Protein AF-0000000078790137 (afdb_homodimer)

Nearest PDB structures (foldseek):
  1dbt-assembly2_C-2  TM=9.635E-01  e=7.342E-29  Bacillus subtilis
  8cso-assembly1_B  TM=9.547E-01  e=2.942E-23  Klebsiella pneumoniae subsp. pneumoniae HS11286
  1eix-assembly1_B  TM=9.506E-01  e=3.120E-22  Escherichia coli
  3ldv-assembly1_A  TM=9.059E-01  e=1.479E-20  Vibrio cholerae O1 biovar El Tor str. N16961
  3ru6-assembly2_B  TM=9.276E-01  e=1.178E-18  Campylobacter jejuni subsp. jejuni NCTC 11168 = ATCC 700819

Organism: Lacticaseibacillus rhamnosus (strain LMS2-1) (NCBI:txid525361)

Radius of gyration: 21.81 Å; Cα contacts (8 Å, |Δi|>4): 1144; chains: 2; bounding box: 47×58×59 Å

Structure (mmCIF, N/CA/C/O backbone):
data_AF-0000000078790137-model_v1
#
loop_
_entity.id
_entity.type
_entity.pdbx_description
1 polymer "Orotidine 5'-phosphate decarboxylase"
#
loop_
_atom_site.group_PDB
_atom_site.id
_atom_site.type_symbol
_atom_site.label_atom_id
_atom_site.label_alt_id
_atom_site.label_comp_id
_atom_site.label_asym_id
_atom_site.label_entity_id
_atom_site.label_seq_id
_atom_site.pdbx_PDB_ins_code
_atom_site.Cartn_x
_atom_site.Cartn_y
_atom_site.Cartn_z
_atom_site.occupancy
_atom_site.B_iso_or_equiv
_atom_site.auth_seq_id
_atom_site.auth_comp_id
_atom_site.auth_asym_id
_atom_site.auth_atom_id
_atom_site.pdbx_PDB_model_num
ATOM 1 N N . MET A 1 1 ? -5.07 24.469 8.875 1 75.75 1 MET A N 1
ATOM 2 C CA . MET A 1 1 ? -5.742 23.188 9.023 1 75.75 1 MET A CA 1
ATOM 3 C C . MET A 1 1 ? -5.727 22.719 10.469 1 75.75 1 MET A C 1
ATOM 5 O O . MET A 1 1 ? -4.82 23.078 11.227 1 75.75 1 MET A O 1
ATOM 9 N N . THR A 1 2 ? -6.828 22.109 10.867 1 88.19 2 THR A N 1
ATOM 10 C CA . THR A 1 2 ? -6.883 21.531 12.203 1 88.19 2 THR A CA 1
ATOM 11 C C . THR A 1 2 ? -6.102 20.219 12.266 1 88.19 2 THR A C 1
ATOM 13 O O . THR A 1 2 ? -5.781 19.641 11.234 1 88.19 2 THR A O 1
ATOM 16 N N . PRO A 1 3 ? -5.668 19.812 13.461 1 97.44 3 PRO A N 1
ATOM 17 C CA . PRO A 1 3 ? -4.988 18.531 13.617 1 97.44 3 PRO A CA 1
ATOM 18 C C . PRO A 1 3 ? -5.836 17.359 13.125 1 97.44 3 PRO A C 1
ATOM 20 O O . PRO A 1 3 ? -7.055 17.344 13.328 1 97.44 3 PRO A O 1
ATOM 23 N N . ILE A 1 4 ? -5.215 16.484 12.461 1 98.75 4 ILE A N 1
ATOM 24 C CA . ILE A 1 4 ? -5.875 15.305 11.922 1 98.75 4 ILE A CA 1
ATOM 25 C C . ILE A 1 4 ? -5.777 14.156 12.922 1 98.75 4 ILE A C 1
ATOM 27 O O . ILE A 1 4 ? -4.68 13.711 13.266 1 98.75 4 ILE A O 1
ATOM 31 N N . ILE A 1 5 ? -6.883 13.641 13.383 1 98.69 5 ILE A N 1
ATOM 32 C CA . ILE A 1 5 ? -6.91 12.539 14.344 1 98.69 5 ILE A CA 1
ATOM 33 C C . ILE A 1 5 ? -6.789 11.211 13.602 1 98.69 5 ILE A C 1
ATOM 35 O O . ILE A 1 5 ? -7.617 10.891 12.742 1 98.69 5 ILE A O 1
ATOM 39 N N . ALA A 1 6 ? -5.773 10.414 13.914 1 98.44 6 ALA A N 1
ATOM 40 C CA . ALA A 1 6 ? -5.613 9.094 13.32 1 98.44 6 ALA A CA 1
ATOM 41 C C . ALA A 1 6 ? -6.555 8.086 13.969 1 98.44 6 ALA A C 1
ATOM 43 O O . ALA A 1 6 ? -6.367 7.707 15.125 1 98.44 6 ALA A O 1
ATOM 44 N N . LEU A 1 7 ? -7.543 7.641 13.211 1 98.12 7 LEU A N 1
ATOM 45 C CA . LEU A 1 7 ? -8.492 6.648 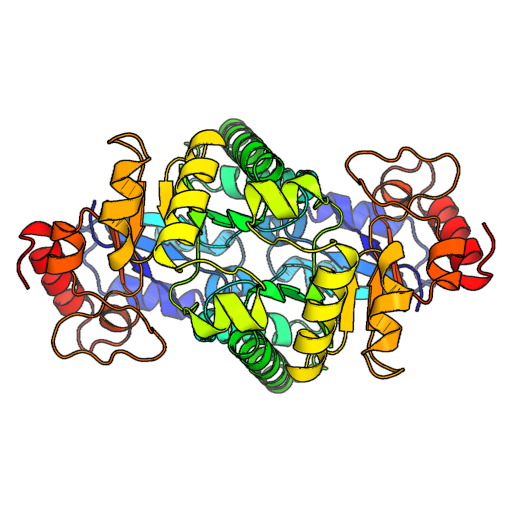13.703 1 98.12 7 LEU A CA 1
ATOM 46 C C . LEU A 1 7 ? -7.965 5.234 13.5 1 98.12 7 LEU A C 1
ATOM 48 O O . LEU A 1 7 ? -8.602 4.418 12.828 1 98.12 7 LEU A O 1
ATOM 52 N N . ASP A 1 8 ? -6.875 4.902 14.117 1 94.56 8 ASP A N 1
ATOM 53 C CA . ASP A 1 8 ? -6.246 3.592 14 1 94.56 8 ASP A CA 1
ATOM 54 C C . ASP A 1 8 ? -6.926 2.574 14.914 1 94.56 8 ASP A C 1
ATOM 56 O O . ASP A 1 8 ? -6.32 2.104 15.883 1 94.56 8 ASP A O 1
ATOM 60 N N . PHE A 1 9 ? -8.156 2.271 14.602 1 97.38 9 PHE A N 1
ATOM 61 C CA . PHE A 1 9 ? -8.945 1.303 15.352 1 97.38 9 PHE A CA 1
ATOM 62 C C . PHE A 1 9 ? -9.156 0.03 14.539 1 97.38 9 PHE A C 1
ATOM 64 O O . PHE A 1 9 ? -9.055 0.048 13.312 1 97.38 9 PHE A O 1
ATOM 71 N N . LYS A 1 10 ? -9.5 -1.033 15.289 1 96.31 10 LYS A N 1
ATOM 72 C CA . LYS A 1 10 ? -9.547 -2.355 14.672 1 96.31 10 LYS A CA 1
ATOM 73 C C . LYS A 1 10 ? -10.852 -2.559 13.906 1 96.31 10 LYS A C 1
ATOM 75 O O . LYS A 1 10 ? -10.953 -3.467 13.078 1 96.31 10 LYS A O 1
ATOM 80 N N . ASP A 1 11 ? -11.875 -1.673 14.305 1 97.94 11 ASP A N 1
ATOM 81 C CA . ASP A 1 11 ? -13.172 -1.914 13.672 1 97.94 11 ASP A CA 1
ATOM 82 C C . ASP A 1 11 ? -14.039 -0.658 13.695 1 97.94 11 ASP A C 1
ATOM 84 O O . ASP A 1 11 ? -13.688 0.33 14.344 1 97.94 11 ASP A O 1
ATOM 88 N N . GLN A 1 12 ? -15.086 -0.725 12.914 1 98.38 12 GLN A N 1
ATOM 89 C CA . GLN A 1 12 ? -16.016 0.394 12.766 1 98.38 12 GLN A CA 1
ATOM 90 C C . GLN A 1 12 ? -16.672 0.74 14.094 1 98.38 12 GLN A C 1
ATOM 92 O O . GLN A 1 12 ? -16.812 1.916 14.438 1 98.38 12 GLN A O 1
ATOM 97 N N . ALA A 1 13 ? -17.062 -0.264 14.844 1 98.44 13 ALA A N 1
ATOM 98 C CA . ALA A 1 13 ? -17.781 -0.038 16.094 1 98.44 13 ALA A CA 1
ATOM 99 C C . ALA A 1 13 ? -16.953 0.787 17.062 1 98.44 13 ALA A C 1
ATOM 101 O O . ALA A 1 13 ? -17.422 1.775 17.625 1 98.44 13 ALA A O 1
ATOM 102 N N . THR A 1 14 ? -15.695 0.399 17.234 1 98.44 14 THR A N 1
ATOM 103 C CA . THR A 1 14 ? -14.789 1.122 18.125 1 98.44 14 THR A CA 1
ATOM 104 C C . THR A 1 14 ? -14.578 2.551 17.625 1 98.44 14 THR A C 1
ATOM 106 O O . THR A 1 14 ? -14.516 3.486 18.422 1 98.44 14 THR A O 1
ATOM 109 N N . THR A 1 15 ? -14.492 2.689 16.281 1 98.69 15 THR A N 1
ATOM 110 C CA . THR A 1 15 ? -14.273 3.992 15.664 1 98.69 15 THR A CA 1
ATOM 111 C C . THR A 1 15 ? -15.453 4.918 15.922 1 98.69 15 THR A C 1
ATOM 113 O O . THR A 1 15 ? -15.273 6.07 16.328 1 98.69 15 THR A O 1
ATOM 116 N N . LEU A 1 16 ? -16.656 4.387 15.711 1 98.56 16 LEU A N 1
ATOM 117 C CA . LEU A 1 16 ? -17.859 5.191 15.883 1 98.56 16 LEU A CA 1
ATOM 118 C C . LEU A 1 16 ? -18.078 5.551 17.344 1 98.56 16 LEU A C 1
ATOM 120 O O . LEU A 1 16 ? -18.531 6.652 17.656 1 98.56 16 LEU A O 1
ATOM 124 N N . ASP A 1 17 ? -17.734 4.633 18.234 1 98.31 17 ASP A N 1
ATOM 125 C CA . ASP A 1 17 ? -17.828 4.91 19.672 1 98.31 17 ASP A CA 1
ATOM 126 C C . ASP A 1 17 ? -16.875 6.039 20.062 1 98.31 17 ASP A C 1
ATOM 128 O O . ASP A 1 17 ? -17.234 6.902 20.875 1 98.31 17 ASP A O 1
ATOM 132 N N . PHE A 1 18 ? -15.695 6.059 19.531 1 98.69 18 PHE A N 1
ATOM 133 C CA . PHE A 1 18 ? -14.711 7.109 19.781 1 98.69 18 PHE A CA 1
ATOM 134 C C . PHE A 1 18 ? -15.242 8.461 19.344 1 98.69 18 PHE A C 1
ATOM 136 O O . PHE A 1 18 ? -15.133 9.453 20.062 1 98.69 18 PHE A O 1
ATOM 143 N N . LEU A 1 19 ? -15.852 8.523 18.141 1 98.5 19 LEU A N 1
ATOM 144 C CA . LEU A 1 19 ? -16.312 9.781 17.547 1 98.5 19 LEU A CA 1
ATOM 145 C C . LEU A 1 19 ? -17.469 10.359 18.344 1 98.5 19 LEU A C 1
ATOM 147 O O . LEU A 1 19 ? -17.672 11.578 18.359 1 98.5 19 LEU A O 1
ATOM 151 N N . LYS A 1 20 ? -18.219 9.477 19.047 1 97.75 20 LYS A N 1
ATOM 152 C CA . LYS A 1 20 ? -19.375 9.898 19.828 1 97.75 20 LYS A CA 1
ATOM 153 C C . LYS A 1 20 ? -18.969 10.844 20.953 1 97.75 20 LYS A C 1
ATOM 155 O O . LYS A 1 20 ? -19.766 11.641 21.422 1 97.75 20 LYS A O 1
ATOM 160 N N . ALA A 1 21 ? -17.781 10.727 21.359 1 97.5 21 ALA A N 1
ATOM 161 C CA . ALA A 1 21 ? -17.297 11.539 22.469 1 97.5 21 ALA A CA 1
ATOM 162 C C . ALA A 1 21 ? -17.219 13.008 22.062 1 97.5 21 ALA A C 1
ATOM 164 O O . ALA A 1 21 ? -17.234 13.891 22.938 1 97.5 21 ALA A O 1
ATOM 165 N N . PHE A 1 22 ? -17.078 13.32 20.781 1 98.5 22 PHE A N 1
ATOM 166 C CA . PHE A 1 22 ? -16.891 14.688 20.312 1 98.5 22 PHE A CA 1
ATOM 167 C C . PHE A 1 22 ? -18.234 15.359 20.031 1 98.5 22 PHE A C 1
ATOM 169 O O . PHE A 1 22 ? -19.156 14.727 19.516 1 98.5 22 PH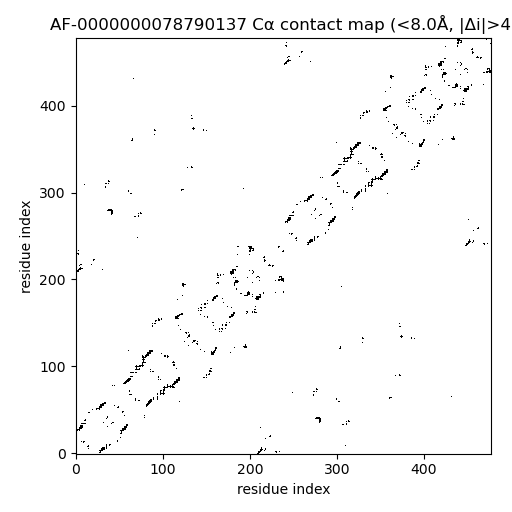E A O 1
ATOM 176 N N . PRO A 1 23 ? -18.391 16.641 20.422 1 97.75 23 PRO A N 1
ATOM 177 C CA . PRO A 1 23 ? -19.641 17.344 20.094 1 97.75 23 PRO A CA 1
ATOM 178 C C . PRO A 1 23 ? -19.891 17.453 18.594 1 97.75 23 PRO A C 1
ATOM 180 O O . PRO A 1 23 ? -18.969 17.688 17.828 1 97.75 23 PRO A O 1
ATOM 183 N N . GLN A 1 24 ? -21.125 17.328 18.188 1 97.38 24 GLN A N 1
ATOM 184 C CA . GLN A 1 24 ? -21.531 17.344 16.797 1 97.38 24 GLN A CA 1
ATOM 185 C C . GLN A 1 24 ? -21.266 18.703 16.156 1 97.38 24 GLN A C 1
ATOM 187 O O . GLN A 1 24 ? -21.203 18.828 14.938 1 97.38 24 GLN A O 1
ATOM 192 N N . THR A 1 25 ? -21.062 19.656 16.969 1 97.19 25 THR A N 1
ATOM 193 C CA . THR A 1 25 ? -20.844 21 16.469 1 97.19 25 THR A CA 1
ATOM 194 C C . THR A 1 25 ? -19.391 21.188 16.031 1 97.19 25 THR A C 1
ATOM 196 O O . THR A 1 25 ? -19.062 22.172 15.367 1 97.19 25 THR A O 1
ATOM 199 N N . GLU A 1 26 ? -18.547 20.297 16.406 1 96.56 26 GLU A N 1
ATOM 200 C CA . GLU A 1 26 ? -17.141 20.391 16.047 1 96.56 26 GLU A CA 1
ATOM 201 C C . GLU A 1 26 ? -16.812 19.531 14.828 1 96.56 26 GLU A C 1
ATOM 203 O O . GLU A 1 26 ? -16.844 18.297 14.906 1 96.56 26 GLU A O 1
ATOM 208 N N . ARG A 1 27 ? -16.531 20.188 13.781 1 97.38 27 ARG A N 1
ATOM 209 C CA . ARG A 1 27 ? -16.047 19.438 12.625 1 97.38 27 ARG A CA 1
ATOM 210 C C . ARG A 1 27 ? -14.633 18.938 12.844 1 97.38 27 ARG A C 1
ATOM 212 O O . ARG A 1 27 ? -13.773 19.688 13.32 1 97.38 27 ARG A O 1
ATOM 219 N N . LEU A 1 28 ? -14.375 17.688 12.57 1 98.5 28 LEU A N 1
ATOM 220 C CA . LEU A 1 28 ? -13.07 17.078 12.766 1 98.5 28 LEU A CA 1
ATOM 221 C C . LEU A 1 28 ? -12.414 16.75 11.43 1 98.5 28 LEU A C 1
ATOM 223 O O . LEU A 1 28 ? -13.102 16.609 10.414 1 98.5 28 LEU A O 1
ATOM 227 N N . PHE A 1 29 ? -11.109 16.719 11.383 1 98.75 29 PHE A N 1
ATOM 228 C CA . PHE A 1 29 ? -10.328 16.062 10.344 1 98.75 29 PHE A CA 1
ATOM 229 C C . PHE A 1 29 ? -9.766 14.742 10.852 1 98.75 29 PHE A C 1
ATOM 231 O O . PHE A 1 29 ? -9.078 14.711 11.875 1 98.75 29 PHE A O 1
ATOM 238 N N . VAL A 1 30 ? -10.078 13.609 10.188 1 98.88 30 VAL A N 1
ATOM 239 C CA . VAL A 1 30 ? -9.695 12.305 10.703 1 98.88 30 VAL A CA 1
ATOM 240 C C . VAL A 1 30 ? -8.961 11.516 9.617 1 98.88 30 VAL A C 1
ATOM 242 O O . VAL A 1 30 ? -9.188 11.727 8.43 1 98.88 30 VAL A O 1
ATOM 245 N N . LYS A 1 31 ? -8.078 10.711 10.055 1 98.88 31 LYS A N 1
ATOM 246 C CA . LYS A 1 31 ? -7.348 9.836 9.148 1 98.88 31 LYS A CA 1
ATOM 247 C C . LYS A 1 31 ? -7.793 8.383 9.312 1 98.88 31 LYS A C 1
ATOM 249 O O . LYS A 1 31 ? -7.902 7.887 10.438 1 98.88 31 LYS A O 1
ATOM 254 N N . ILE A 1 32 ? -8.133 7.762 8.258 1 98.81 32 ILE A N 1
ATOM 255 C CA . ILE A 1 32 ? -8.398 6.328 8.172 1 98.81 32 ILE A CA 1
ATOM 256 C C . ILE A 1 32 ? -7.234 5.625 7.48 1 98.81 32 ILE A C 1
ATOM 258 O O . ILE A 1 32 ? -6.863 5.98 6.359 1 98.81 32 ILE A O 1
ATOM 262 N N . GLY A 1 33 ? -6.637 4.652 8.164 1 98.44 33 GLY A N 1
ATOM 263 C CA . GLY A 1 33 ? -5.508 3.924 7.609 1 98.44 33 GLY A CA 1
ATOM 264 C C . GLY A 1 33 ? -5.852 2.5 7.219 1 98.44 33 GLY A C 1
ATOM 265 O O . GLY A 1 33 ? -7.027 2.158 7.074 1 98.44 33 GLY A O 1
ATOM 266 N N . MET A 1 34 ? -4.801 1.663 7.023 1 98.62 34 MET A N 1
ATOM 267 C CA . MET A 1 34 ? -4.906 0.31 6.484 1 98.62 34 MET A CA 1
ATOM 268 C C . MET A 1 34 ? -5.66 -0.601 7.445 1 98.62 34 MET A C 1
ATOM 270 O O . MET A 1 34 ? -6.492 -1.407 7.02 1 98.62 34 MET A O 1
ATOM 274 N N . GLU A 1 35 ? -5.387 -0.396 8.719 1 98.56 35 GLU A N 1
ATOM 275 C CA . GLU A 1 35 ? -5.992 -1.313 9.68 1 98.56 35 GLU A CA 1
ATOM 276 C C . GLU A 1 35 ? -7.512 -1.289 9.586 1 98.56 35 GLU A C 1
ATOM 278 O O . GLU A 1 35 ? -8.141 -2.318 9.336 1 98.56 35 GLU A O 1
ATOM 283 N N . LEU A 1 36 ? -8.094 -0.13 9.742 1 98.75 36 LEU A N 1
ATOM 284 C CA . LEU A 1 36 ? -9.547 0.014 9.727 1 98.75 36 LEU A CA 1
ATOM 285 C C . LEU A 1 36 ? -10.109 -0.264 8.336 1 98.75 36 LEU A C 1
ATOM 287 O O . LEU A 1 36 ? -11.109 -0.971 8.195 1 98.75 36 LEU A O 1
ATOM 291 N N . PHE A 1 37 ? -9.477 0.25 7.25 1 98.88 37 PHE A N 1
ATOM 292 C CA . PHE A 1 37 ? -9.984 0.1 5.895 1 98.88 37 PHE A CA 1
ATOM 293 C C . PHE A 1 37 ? -9.961 -1.361 5.461 1 98.88 37 PHE A C 1
ATOM 295 O O . PHE A 1 37 ? -10.867 -1.827 4.773 1 98.88 37 PHE A O 1
ATOM 302 N N . TYR A 1 38 ? -8.891 -2.107 5.863 1 98.69 38 TYR A N 1
ATOM 303 C CA . TYR A 1 38 ? -8.781 -3.504 5.457 1 98.69 38 TYR A CA 1
ATOM 304 C C . TYR A 1 38 ? -9.766 -4.379 6.223 1 98.69 38 TYR A C 1
ATOM 306 O O . TYR A 1 38 ? -10.102 -5.48 5.781 1 98.69 38 TYR A O 1
ATOM 314 N N . ALA A 1 39 ? -10.234 -3.867 7.352 1 98.25 39 ALA A N 1
ATOM 315 C CA . ALA A 1 39 ? -11.25 -4.578 8.133 1 98.25 39 ALA A CA 1
ATOM 316 C C . ALA A 1 39 ? -12.641 -4.348 7.555 1 98.25 39 ALA A C 1
ATOM 318 O O . ALA A 1 39 ? -13.469 -5.262 7.535 1 98.25 39 ALA A O 1
ATOM 319 N N . GLU A 1 40 ? -12.891 -3.086 7.086 1 98.38 40 GLU A N 1
ATOM 320 C CA . GLU A 1 40 ? -14.289 -2.684 6.91 1 98.38 40 GLU A CA 1
ATOM 321 C C . GLU A 1 40 ? -14.586 -2.361 5.449 1 98.38 40 GLU A C 1
ATOM 323 O O . GLU A 1 40 ? -15.75 -2.336 5.039 1 98.38 40 GLU A O 1
ATOM 328 N N . GLY A 1 41 ? -13.531 -2.098 4.633 1 98.19 41 GLY A N 1
ATOM 329 C CA . GLY A 1 41 ? -13.727 -1.691 3.252 1 98.19 41 GLY A CA 1
ATOM 330 C C . GLY A 1 41 ? -14.219 -0.265 3.113 1 98.19 41 GLY A C 1
ATOM 331 O O . GLY A 1 41 ? -14.234 0.49 4.09 1 98.19 41 GLY A O 1
ATOM 332 N N . PRO A 1 42 ? -14.586 0.141 1.911 1 98.12 42 PRO A N 1
ATOM 333 C CA . PRO A 1 42 ? -14.93 1.538 1.634 1 98.12 42 PRO A CA 1
ATOM 334 C C . PRO A 1 42 ? -16.203 1.987 2.352 1 98.12 42 PRO A C 1
ATOM 336 O O . PRO A 1 42 ? -16.422 3.188 2.518 1 98.12 42 PRO A O 1
ATOM 339 N N . ALA A 1 43 ? -16.984 1.045 2.811 1 96.56 43 ALA A N 1
ATOM 340 C CA . ALA A 1 43 ? -18.25 1.388 3.475 1 96.56 43 ALA A CA 1
ATOM 341 C C . ALA A 1 43 ? -17.984 2.17 4.762 1 96.56 43 ALA A C 1
ATOM 343 O O . ALA A 1 43 ? -18.828 2.963 5.191 1 96.56 43 ALA A O 1
ATOM 344 N N . VAL A 1 44 ? -16.828 1.995 5.371 1 98.38 44 VAL A N 1
ATOM 345 C CA . VAL A 1 44 ? -16.516 2.641 6.641 1 98.38 44 VAL A CA 1
ATOM 346 C C . VAL A 1 44 ? -16.422 4.152 6.445 1 98.38 44 VAL A C 1
ATOM 348 O O . VAL A 1 44 ? -16.672 4.922 7.375 1 98.38 44 VAL A O 1
ATOM 351 N N . ILE A 1 45 ? -16.094 4.605 5.195 1 98.5 45 ILE A N 1
ATOM 352 C CA . ILE A 1 45 ? -15.992 6.027 4.887 1 98.5 45 ILE A CA 1
ATOM 353 C C . ILE A 1 45 ? -17.359 6.691 5.078 1 98.5 45 ILE A C 1
ATOM 355 O O . ILE A 1 45 ? -17.469 7.688 5.797 1 98.5 45 ILE A O 1
ATOM 359 N N . LYS A 1 46 ? -18.375 6.109 4.527 1 97.44 46 LYS A N 1
ATOM 360 C CA . LYS A 1 46 ? -19.734 6.648 4.633 1 97.44 46 LYS A CA 1
ATOM 361 C C . LYS A 1 46 ? -20.234 6.582 6.07 1 97.44 46 LYS A C 1
ATOM 363 O O . LYS A 1 46 ? -20.922 7.5 6.539 1 97.44 46 LYS A O 1
ATOM 368 N N . ALA A 1 47 ? -19.938 5.469 6.715 1 98.44 47 ALA A N 1
ATOM 369 C CA . ALA A 1 47 ? -20.375 5.293 8.102 1 98.44 47 ALA A CA 1
ATOM 370 C C . ALA A 1 47 ? -19.812 6.398 8.992 1 98.44 47 ALA A C 1
ATOM 372 O O . ALA A 1 47 ? -20.531 6.961 9.82 1 98.44 47 ALA A O 1
ATOM 373 N N . ILE A 1 48 ? -18.578 6.73 8.805 1 98.75 48 ILE A N 1
ATOM 374 C CA . ILE A 1 48 ? -17.906 7.742 9.617 1 98.75 48 ILE A CA 1
ATOM 375 C C . ILE A 1 48 ? -18.469 9.125 9.281 1 98.75 48 ILE A C 1
ATOM 377 O O . ILE A 1 48 ? -18.75 9.922 10.18 1 98.75 48 ILE A O 1
ATOM 381 N N . GLN A 1 49 ? -18.703 9.391 7.965 1 97.94 49 GLN A N 1
ATOM 382 C CA . GLN A 1 49 ? -19.234 10.672 7.527 1 97.94 49 GLN A CA 1
ATOM 383 C C . GLN A 1 49 ? -20.672 10.867 8.039 1 97.94 49 GLN A C 1
ATOM 385 O O . GLN A 1 49 ? -21.078 11.992 8.328 1 97.94 49 GLN A O 1
ATOM 390 N N . ALA A 1 50 ? -21.406 9.797 8.195 1 98 50 ALA A N 1
ATOM 391 C CA . ALA A 1 50 ? -22.766 9.859 8.703 1 98 50 ALA A CA 1
ATOM 392 C C . ALA A 1 50 ? -22.781 10.078 10.211 1 98 50 ALA A C 1
ATOM 394 O O . ALA A 1 50 ? -23.719 10.688 10.75 1 98 50 ALA A O 1
ATOM 395 N N . ALA A 1 51 ? -21.766 9.648 10.875 1 98.19 51 ALA A N 1
ATOM 396 C CA . ALA A 1 51 ? -21.734 9.641 12.336 1 98.19 51 ALA A CA 1
ATOM 397 C C . ALA A 1 51 ? -21.312 11 12.883 1 98.19 51 ALA A C 1
ATOM 399 O O . ALA A 1 51 ? -21.703 11.383 13.992 1 98.19 51 ALA A O 1
ATOM 400 N N . HIS A 1 52 ? -20.469 11.75 12.18 1 98.31 52 HIS A N 1
ATOM 401 C CA . HIS A 1 52 ? -19.906 13.008 12.641 1 98.31 52 HIS A CA 1
ATOM 402 C C . HIS A 1 52 ? -19.484 13.891 11.469 1 98.31 52 HIS A C 1
ATOM 404 O O . HIS A 1 52 ? -19.078 13.383 10.422 1 98.31 52 HIS A O 1
ATOM 410 N N . PRO A 1 53 ? -19.719 15.219 11.555 1 98.12 53 PRO A N 1
ATOM 411 C CA . PRO A 1 53 ? -19.125 16.078 10.523 1 98.12 53 PRO A CA 1
ATOM 412 C C . PRO A 1 53 ? -17.594 15.953 10.469 1 98.12 53 PRO A C 1
ATOM 414 O O . PRO A 1 53 ? -16.906 16.328 11.422 1 98.12 53 PRO A O 1
ATOM 417 N N . VAL A 1 54 ? -17.047 15.453 9.328 1 98.5 54 VAL A N 1
ATOM 418 C CA . VAL A 1 54 ? -15.617 15.203 9.25 1 98.5 54 VAL A CA 1
ATOM 419 C C . VAL A 1 54 ? -15.125 15.453 7.828 1 98.5 54 VAL A C 1
ATOM 421 O O . VAL A 1 54 ? -15.883 15.32 6.867 1 98.5 54 VAL A O 1
ATOM 424 N N . ASP A 1 55 ? -13.922 15.883 7.676 1 98.56 55 ASP A N 1
ATOM 425 C CA . ASP A 1 55 ? -13.094 15.633 6.5 1 98.56 55 ASP A CA 1
ATOM 426 C C . ASP A 1 55 ? -12.219 14.398 6.699 1 98.56 55 ASP A C 1
ATOM 428 O O . ASP A 1 55 ? -11.805 14.102 7.82 1 98.56 55 ASP A O 1
ATOM 432 N N . ILE A 1 56 ? -11.984 13.664 5.586 1 98.81 56 ILE A N 1
ATOM 433 C CA . ILE A 1 56 ? -11.297 12.383 5.762 1 98.81 56 ILE A CA 1
ATOM 434 C C . ILE A 1 56 ? -10 12.383 4.961 1 98.81 56 ILE A C 1
ATOM 436 O O . ILE A 1 56 ? -9.992 12.727 3.775 1 98.81 56 ILE A O 1
ATOM 440 N N . PHE A 1 57 ? -8.914 12.07 5.645 1 98.94 57 PHE A N 1
ATOM 441 C CA . PHE A 1 57 ? -7.621 11.68 5.086 1 98.94 57 PHE A CA 1
ATOM 442 C C . PHE A 1 57 ? -7.512 10.164 4.977 1 98.94 57 PHE A C 1
ATOM 444 O O . PHE A 1 57 ? -7.324 9.477 5.984 1 98.94 57 PHE A O 1
ATOM 451 N N . LEU A 1 58 ? -7.727 9.609 3.791 1 98.88 58 LEU A N 1
ATOM 452 C CA . LEU A 1 58 ? -7.598 8.172 3.561 1 98.88 58 LEU A CA 1
ATOM 453 C C . LEU A 1 58 ? -6.148 7.805 3.246 1 98.88 58 LEU A C 1
ATOM 455 O O . LEU A 1 58 ? -5.652 8.102 2.16 1 98.88 58 LEU A O 1
ATOM 459 N N . ASP A 1 59 ? -5.484 7.125 4.145 1 98.81 59 ASP A N 1
ATOM 460 C CA . ASP A 1 59 ? -4.035 6.938 4.117 1 98.81 59 ASP A CA 1
ATOM 461 C C . ASP A 1 59 ? -3.674 5.484 3.832 1 98.81 59 ASP A C 1
ATOM 463 O O . ASP A 1 59 ? -3.246 4.758 4.73 1 98.81 59 ASP A O 1
ATOM 467 N N . LEU A 1 60 ? -3.793 5.105 2.533 1 98.81 60 LEU A N 1
ATOM 468 C CA . LEU A 1 60 ? -3.549 3.715 2.166 1 98.81 60 LEU A CA 1
ATOM 469 C C . LEU A 1 60 ? -2.184 3.559 1.505 1 98.81 60 LEU A C 1
ATOM 471 O O . LEU A 1 60 ? -1.716 2.436 1.296 1 98.81 60 LEU A O 1
ATOM 475 N N . LYS A 1 61 ? -1.537 4.621 1.159 1 98.69 61 LYS A N 1
ATOM 476 C CA . LYS A 1 61 ? -0.147 4.656 0.715 1 98.69 61 LYS A CA 1
ATOM 477 C C . LYS A 1 61 ? 0.061 3.773 -0.513 1 98.69 61 LYS A C 1
ATOM 479 O O . LYS A 1 61 ? 0.932 2.902 -0.518 1 98.69 61 LYS A O 1
ATOM 484 N N . LEU A 1 62 ? -0.639 4.094 -1.633 1 98.88 62 LEU A N 1
ATOM 485 C CA . LEU A 1 62 ? -0.554 3.311 -2.861 1 98.88 62 LEU A CA 1
ATOM 486 C C . LEU A 1 62 ? 0.886 3.234 -3.359 1 98.88 62 LEU A C 1
ATOM 488 O O . LEU A 1 62 ? 1.6 4.238 -3.361 1 98.88 62 LEU A O 1
ATOM 492 N N . HIS A 1 63 ? 1.324 2.033 -3.75 1 98.75 63 HIS A N 1
ATOM 493 C CA . HIS A 1 63 ? 2.664 1.791 -4.273 1 98.75 63 HIS A CA 1
ATOM 494 C C . HIS A 1 63 ? 2.693 0.551 -5.16 1 98.75 63 HIS A C 1
ATOM 496 O O . HIS A 1 63 ? 2.729 -0.576 -4.66 1 98.75 63 HIS A O 1
ATOM 502 N N . ASP A 1 64 ? 2.664 0.667 -6.406 1 98.38 64 ASP A N 1
ATOM 503 C CA . ASP A 1 64 ? 2.664 -0.37 -7.434 1 98.38 64 ASP A CA 1
ATOM 504 C C . ASP A 1 64 ? 3.006 0.213 -8.805 1 98.38 64 ASP A C 1
ATOM 506 O O . ASP A 1 64 ? 3.4 1.376 -8.906 1 98.38 64 ASP A O 1
ATOM 510 N N . ILE A 1 65 ? 2.947 -0.621 -9.859 1 96.88 65 ILE A N 1
ATOM 511 C CA . ILE A 1 65 ? 3.178 -0.112 -11.203 1 96.88 65 ILE A CA 1
ATOM 512 C C . ILE A 1 65 ? 2.094 0.901 -11.57 1 96.88 65 ILE A C 1
ATOM 514 O O . ILE A 1 65 ? 0.986 0.854 -11.023 1 96.88 65 ILE A O 1
ATOM 518 N N . PRO A 1 66 ? 2.404 1.822 -12.508 1 97.81 66 PRO A N 1
ATOM 519 C CA . PRO A 1 66 ? 1.512 2.943 -12.812 1 97.81 66 PRO A CA 1
ATOM 520 C C . PRO A 1 66 ? 0.091 2.492 -13.148 1 97.81 66 PRO A C 1
ATOM 522 O O . PRO A 1 66 ? -0.875 3.029 -12.602 1 97.81 66 PRO A O 1
ATOM 525 N N . ASN A 1 67 ? -0.083 1.448 -13.883 1 96.56 67 ASN A N 1
ATOM 526 C CA . ASN A 1 67 ? -1.411 0.999 -14.289 1 96.56 67 ASN A CA 1
ATOM 527 C C . ASN A 1 67 ? -2.242 0.557 -13.086 1 96.56 67 ASN A C 1
ATOM 529 O O . ASN A 1 67 ? -3.418 0.907 -12.977 1 96.56 67 ASN A O 1
ATOM 533 N N . THR A 1 68 ? -1.646 -0.228 -12.242 1 97.56 68 THR A N 1
ATOM 534 C CA . THR A 1 68 ? -2.334 -0.721 -11.055 1 97.56 68 THR A CA 1
ATOM 535 C C . THR A 1 68 ? -2.732 0.435 -10.141 1 97.56 68 THR A C 1
ATOM 537 O O . THR A 1 68 ? -3.859 0.481 -9.641 1 97.56 68 THR A O 1
ATOM 540 N N . VAL A 1 69 ? -1.844 1.428 -9.984 1 98.75 69 VAL A N 1
ATOM 541 C CA . VAL A 1 69 ? -2.096 2.551 -9.086 1 98.75 69 VAL A CA 1
ATOM 542 C C . VAL A 1 69 ? -3.182 3.449 -9.672 1 98.75 69 VAL A C 1
ATOM 544 O O . VAL A 1 69 ? -4.012 3.994 -8.938 1 98.75 69 VAL A O 1
ATOM 547 N N . GLU A 1 70 ? -3.164 3.617 -10.977 1 98.81 70 GLU A N 1
ATOM 548 C CA . GLU A 1 70 ? -4.203 4.422 -11.602 1 98.81 70 GLU A CA 1
ATOM 549 C C . GLU A 1 70 ? -5.59 3.848 -11.336 1 98.81 70 GLU A C 1
ATOM 551 O O . GLU A 1 70 ? -6.516 4.582 -10.984 1 98.81 70 GLU A O 1
ATOM 556 N N . LYS A 1 71 ? -5.688 2.559 -11.492 1 98.69 71 LYS A N 1
ATOM 557 C CA . LYS A 1 71 ? -6.977 1.897 -11.289 1 98.69 71 LYS A CA 1
ATOM 558 C C . LYS A 1 71 ? -7.391 1.931 -9.82 1 98.69 71 LYS A C 1
ATOM 560 O O . LYS A 1 71 ? -8.562 2.133 -9.508 1 98.69 71 LYS A O 1
ATOM 565 N N . ALA A 1 72 ? -6.477 1.667 -8.93 1 98.81 72 ALA A N 1
ATOM 566 C CA . ALA A 1 72 ? -6.754 1.743 -7.496 1 98.81 72 ALA A CA 1
ATOM 567 C C . ALA A 1 72 ? -7.168 3.154 -7.094 1 98.81 72 ALA A C 1
ATOM 569 O O . ALA A 1 72 ? -8.109 3.334 -6.312 1 98.81 72 ALA A O 1
ATOM 570 N N . ALA A 1 73 ? -6.441 4.141 -7.625 1 98.94 73 ALA A N 1
ATOM 571 C CA . ALA A 1 73 ? -6.723 5.543 -7.332 1 98.94 73 ALA A CA 1
ATOM 572 C C . ALA A 1 73 ? -8.109 5.941 -7.832 1 98.94 73 ALA A C 1
ATOM 574 O O . ALA A 1 73 ? -8.789 6.754 -7.203 1 98.94 73 ALA A O 1
ATOM 575 N N . TRP A 1 74 ? -8.453 5.438 -8.984 1 98.88 74 TRP A N 1
ATOM 576 C CA . TRP A 1 74 ? -9.797 5.691 -9.492 1 98.88 74 TRP A CA 1
ATOM 577 C C . TRP A 1 74 ? -10.852 5.289 -8.461 1 98.88 74 TRP A C 1
ATOM 579 O O . TRP A 1 74 ? -11.812 6.027 -8.234 1 98.88 74 TRP A O 1
ATOM 589 N N . GLN A 1 75 ? -10.711 4.133 -7.816 1 98.81 75 GLN A N 1
ATOM 590 C CA . GLN A 1 75 ? -11.633 3.682 -6.785 1 98.81 75 GLN A CA 1
ATOM 591 C C . GLN A 1 75 ? -11.672 4.66 -5.613 1 98.81 75 GLN A C 1
ATOM 593 O O . GLN A 1 75 ? -12.75 4.996 -5.113 1 98.81 75 GLN A O 1
ATOM 598 N N . LEU A 1 76 ? -10.5 5.145 -5.191 1 98.88 76 LEU A N 1
ATOM 599 C CA . LEU A 1 76 ? -10.422 6.039 -4.039 1 98.88 76 LEU A CA 1
ATOM 600 C C . LEU A 1 76 ? -11.031 7.398 -4.363 1 98.88 76 LEU A C 1
ATOM 602 O O . LEU A 1 76 ? -11.633 8.031 -3.5 1 98.88 76 LEU A O 1
ATOM 606 N N . GLY A 1 77 ? -10.797 7.855 -5.625 1 98.81 77 GLY A N 1
ATOM 607 C CA . GLY A 1 77 ? -11.32 9.141 -6.062 1 98.81 77 GLY A CA 1
ATOM 608 C C . GLY A 1 77 ? -12.828 9.242 -5.945 1 98.81 77 GLY A C 1
ATOM 609 O O . GLY A 1 77 ? -13.375 10.336 -5.812 1 98.81 77 GLY A O 1
ATOM 610 N N . ARG A 1 78 ? -13.477 8.125 -5.934 1 98.56 78 ARG A N 1
ATOM 611 C CA . ARG A 1 78 ? -14.938 8.078 -5.934 1 98.56 78 ARG A CA 1
ATOM 612 C C . ARG A 1 78 ? -15.492 8.281 -4.527 1 98.56 78 ARG A C 1
ATOM 614 O O . ARG A 1 78 ? -16.688 8.5 -4.355 1 98.56 78 ARG A O 1
ATOM 621 N N . LEU A 1 79 ? -14.656 8.305 -3.52 1 98.56 79 LEU A N 1
ATOM 622 C CA . LEU A 1 79 ? -15.125 8.125 -2.148 1 98.56 79 LEU A CA 1
ATOM 623 C C . LEU A 1 79 ? -15.414 9.469 -1.491 1 98.56 79 LEU A C 1
ATOM 625 O O . LEU A 1 79 ? -15.977 9.516 -0.395 1 98.56 79 LEU A O 1
ATOM 629 N N . GLY A 1 80 ? -15.016 10.586 -2.09 1 98.19 80 GLY A N 1
ATOM 630 C CA . GLY A 1 80 ? -15.273 11.906 -1.536 1 98.19 80 GLY A CA 1
ATOM 631 C C . GLY A 1 80 ? -14.391 12.242 -0.352 1 98.19 80 GLY A C 1
ATOM 632 O O . GLY A 1 80 ? -14.773 13.039 0.508 1 98.19 80 GLY A O 1
ATOM 633 N N . VAL A 1 81 ? -13.211 11.625 -0.239 1 98.81 81 VAL A N 1
ATOM 634 C CA . VAL A 1 81 ? -12.273 11.945 0.833 1 98.81 81 VAL A CA 1
ATOM 635 C C . VAL A 1 81 ? -11.469 13.188 0.465 1 98.81 81 VAL A C 1
ATOM 637 O O . VAL A 1 81 ? -11.422 13.578 -0.704 1 98.81 81 VAL A O 1
ATOM 640 N N . ALA A 1 82 ? -10.867 13.836 1.438 1 98.75 82 ALA A N 1
ATOM 641 C CA . ALA A 1 82 ? -10.18 15.117 1.241 1 98.75 82 ALA A CA 1
ATOM 642 C C . ALA A 1 82 ? -8.727 14.898 0.825 1 98.75 82 ALA A C 1
ATOM 644 O O . ALA A 1 82 ? -8.188 15.656 0.012 1 98.75 82 ALA A O 1
ATOM 645 N N . LEU A 1 83 ? -8.078 13.898 1.417 1 98.81 83 LEU A N 1
ATOM 646 C CA . LEU A 1 83 ? -6.672 13.586 1.19 1 98.81 83 LEU A CA 1
ATOM 647 C C . LEU A 1 83 ? -6.477 12.094 0.977 1 98.81 83 LEU A C 1
ATOM 649 O O . LEU A 1 83 ? -7.219 11.281 1.534 1 98.81 83 LEU A O 1
ATOM 653 N N . THR A 1 84 ? -5.539 11.734 0.198 1 98.94 84 THR A N 1
ATOM 654 C CA . THR A 1 84 ? -5.074 10.359 0.091 1 98.94 84 THR A CA 1
ATOM 655 C C . THR A 1 84 ? -3.574 10.312 -0.186 1 98.94 84 THR A C 1
ATOM 657 O O . THR A 1 84 ? -2.924 11.352 -0.287 1 98.94 84 THR A O 1
ATOM 660 N N . THR A 1 85 ? -3.029 9.055 -0.22 1 98.94 85 THR A N 1
ATOM 661 C CA . THR A 1 85 ? -1.571 9 -0.214 1 98.94 85 THR A CA 1
ATOM 662 C C . THR A 1 85 ? -1.06 8 -1.246 1 98.94 85 THR A C 1
ATOM 664 O O . THR A 1 85 ? -1.709 6.988 -1.512 1 98.94 85 THR A O 1
ATOM 667 N N . VAL A 1 86 ? 0.112 8.281 -1.8 1 98.94 86 VAL A N 1
ATOM 668 C CA . VAL A 1 86 ? 0.963 7.379 -2.568 1 98.94 86 VAL A CA 1
ATOM 669 C C . VAL A 1 86 ? 2.387 7.414 -2.014 1 98.94 86 VAL A C 1
ATOM 671 O O . VAL A 1 86 ? 2.752 8.336 -1.283 1 98.94 86 VAL A O 1
ATOM 674 N N . HIS A 1 87 ? 3.154 6.426 -2.305 1 98.81 87 HIS A N 1
ATOM 675 C CA . HIS A 1 87 ? 4.578 6.512 -2.006 1 98.81 87 HIS A CA 1
ATOM 676 C C . HIS A 1 87 ? 5.34 7.207 -3.129 1 98.81 87 HIS A C 1
ATOM 678 O O . HIS A 1 87 ? 5.266 6.789 -4.285 1 98.81 87 HIS A O 1
ATOM 684 N N . ALA A 1 88 ? 6.148 8.188 -2.789 1 98.69 88 ALA A N 1
ATOM 685 C CA . ALA A 1 88 ? 6.977 8.875 -3.777 1 98.69 88 ALA A CA 1
ATOM 686 C C . ALA A 1 88 ? 7.969 7.91 -4.422 1 98.69 88 ALA A C 1
ATOM 688 O O . ALA A 1 88 ? 8.367 8.102 -5.574 1 98.69 88 ALA A O 1
ATOM 689 N N . ALA A 1 89 ? 8.289 6.875 -3.725 1 97.75 89 ALA A N 1
ATOM 690 C CA . ALA A 1 89 ? 9.25 5.883 -4.199 1 97.75 89 ALA A CA 1
ATOM 691 C C . ALA A 1 89 ? 8.703 5.109 -5.395 1 97.75 89 ALA A C 1
ATOM 693 O O . ALA A 1 89 ? 9.445 4.398 -6.074 1 97.75 89 ALA A O 1
ATOM 694 N N . GLY A 1 90 ? 7.414 5.242 -5.656 1 97.75 90 GLY A N 1
ATOM 695 C CA . GLY A 1 90 ? 6.848 4.648 -6.855 1 97.75 90 GLY A CA 1
ATOM 696 C C . GLY A 1 90 ? 7.238 5.383 -8.125 1 97.75 90 GLY A C 1
ATOM 697 O O . GLY A 1 90 ? 7.008 4.887 -9.234 1 97.75 90 GLY A O 1
ATOM 698 N N . GLY A 1 91 ? 7.785 6.605 -7.988 1 97.88 91 GLY A N 1
ATOM 699 C CA . GLY A 1 91 ? 8.336 7.332 -9.117 1 97.88 91 GLY A CA 1
ATOM 700 C C . GLY A 1 91 ? 7.32 8.242 -9.789 1 97.88 91 GLY A C 1
ATOM 701 O O . GLY A 1 91 ? 6.129 8.188 -9.484 1 97.88 91 GLY A O 1
ATOM 702 N N . LYS A 1 92 ? 7.848 9 -10.672 1 98.44 92 LYS A N 1
ATOM 703 C CA . LYS A 1 92 ? 7.086 10.031 -11.367 1 98.44 92 LYS A CA 1
ATOM 704 C C . LYS A 1 92 ? 5.898 9.438 -12.117 1 98.44 92 LYS A C 1
ATOM 706 O O . LYS A 1 92 ? 4.762 9.883 -11.945 1 98.44 92 LYS A O 1
ATOM 711 N N . ASP A 1 93 ? 6.141 8.383 -12.891 1 98.06 93 ASP A N 1
ATOM 712 C CA . ASP A 1 93 ? 5.094 7.812 -13.734 1 98.06 93 ASP A CA 1
ATOM 713 C C . ASP A 1 93 ? 3.943 7.273 -12.883 1 98.06 93 ASP A C 1
ATOM 715 O O . ASP A 1 93 ? 2.773 7.434 -13.242 1 98.06 93 ASP A O 1
ATOM 719 N N . MET A 1 94 ? 4.266 6.645 -11.781 1 98.44 94 MET A N 1
ATOM 720 C CA . MET A 1 94 ? 3.227 6.121 -10.898 1 98.44 94 MET A CA 1
ATOM 721 C C . MET A 1 94 ? 2.395 7.254 -10.312 1 98.44 94 MET A C 1
ATOM 723 O O . MET A 1 94 ? 1.164 7.18 -10.281 1 98.44 94 MET A O 1
ATOM 727 N N . MET A 1 95 ? 3.062 8.32 -9.859 1 98.88 95 MET A N 1
ATOM 728 C CA . MET A 1 95 ? 2.352 9.414 -9.211 1 98.88 95 MET A CA 1
ATOM 729 C C . MET A 1 95 ? 1.457 10.148 -10.203 1 98.88 95 MET A C 1
ATOM 731 O O . MET A 1 95 ? 0.332 10.531 -9.867 1 98.88 95 MET A O 1
ATOM 735 N N . LEU A 1 96 ? 1.943 10.32 -11.406 1 98.94 96 LEU A N 1
ATOM 736 C CA . LEU A 1 96 ? 1.109 10.922 -12.438 1 98.94 96 LEU A CA 1
ATOM 737 C C . LEU A 1 96 ? -0.115 10.062 -12.727 1 98.94 96 LEU A C 1
ATOM 739 O O . LEU A 1 96 ? -1.221 10.578 -12.898 1 98.94 96 LEU A O 1
ATOM 743 N N . ALA A 1 97 ? 0.11 8.742 -12.773 1 98.88 97 ALA A N 1
ATOM 744 C CA . ALA A 1 97 ? -0.995 7.816 -12.984 1 98.88 97 ALA A CA 1
ATOM 745 C C . ALA A 1 97 ? -1.995 7.879 -11.836 1 98.88 97 ALA A C 1
ATOM 747 O O . ALA A 1 97 ? -3.207 7.84 -12.055 1 98.88 97 ALA A O 1
ATOM 748 N N . ALA A 1 98 ? -1.474 7.949 -10.633 1 98.94 98 ALA A N 1
ATOM 749 C CA . ALA A 1 98 ? -2.338 8.07 -9.461 1 98.94 98 ALA A CA 1
ATOM 750 C C . ALA A 1 98 ? -3.227 9.312 -9.57 1 98.94 98 ALA A C 1
ATOM 752 O O . ALA A 1 98 ? -4.434 9.234 -9.328 1 98.94 98 ALA A O 1
ATOM 753 N N . LYS A 1 99 ? -2.615 10.422 -9.906 1 98.94 99 LYS A N 1
ATOM 754 C CA . LYS A 1 99 ? -3.357 11.672 -10.031 1 98.94 99 LYS A CA 1
ATOM 755 C C . LYS A 1 99 ? -4.461 11.547 -11.078 1 98.94 99 LYS A C 1
ATOM 757 O O . LYS A 1 99 ? -5.602 11.945 -10.836 1 98.94 99 LYS A O 1
ATOM 762 N N . ARG A 1 100 ? -4.113 11.016 -12.242 1 98.88 100 ARG A N 1
ATOM 763 C CA . ARG A 1 100 ? -5.102 10.797 -13.297 1 98.88 100 ARG A CA 1
ATOM 764 C C . ARG A 1 100 ? -6.262 9.945 -12.789 1 98.88 100 ARG A C 1
ATOM 766 O O . ARG A 1 100 ? -7.426 10.258 -13.047 1 98.88 100 ARG A O 1
ATOM 773 N N . GLY A 1 101 ? -5.957 8.883 -12.078 1 98.94 101 GLY A N 1
ATOM 774 C CA . GLY A 1 101 ? -6.984 8.016 -11.531 1 98.94 101 GLY A CA 1
ATOM 775 C C . GLY A 1 101 ? -7.887 8.711 -10.531 1 98.94 101 GLY A C 1
ATOM 776 O O . GLY A 1 101 ? -9.109 8.578 -10.594 1 98.94 101 GLY A O 1
ATOM 777 N N . LEU A 1 102 ? -7.266 9.469 -9.617 1 98.94 102 LEU A N 1
ATOM 778 C CA . LEU A 1 102 ? -8.031 10.18 -8.602 1 98.94 102 LEU A CA 1
ATOM 779 C C . LEU A 1 102 ? -9.008 11.164 -9.242 1 98.94 102 LEU A C 1
ATOM 781 O O . LEU A 1 102 ? -10.18 11.219 -8.852 1 98.94 102 LEU A O 1
ATOM 785 N N . LEU A 1 103 ? -8.516 11.961 -10.203 1 98.94 103 LEU A N 1
ATOM 786 C CA . LEU A 1 103 ? -9.344 12.953 -10.875 1 98.94 103 LEU A CA 1
ATOM 787 C C . LEU A 1 103 ? -10.492 12.289 -11.633 1 98.94 103 LEU A C 1
ATOM 789 O O . LEU A 1 103 ? -11.633 12.742 -11.547 1 98.94 103 LEU A O 1
ATOM 793 N N . ALA A 1 104 ? -10.188 11.219 -12.344 1 98.88 104 ALA A N 1
ATOM 794 C CA . ALA A 1 104 ? -11.195 10.516 -13.133 1 98.88 104 ALA A CA 1
ATOM 795 C C . ALA A 1 104 ? -12.258 9.883 -12.242 1 98.88 104 ALA A C 1
ATOM 797 O O . ALA A 1 104 ? -13.445 9.945 -12.539 1 98.88 104 ALA A O 1
ATOM 798 N N . GLY A 1 105 ? -11.805 9.227 -11.172 1 98.81 105 GLY A N 1
ATOM 799 C CA . GLY A 1 105 ? -12.742 8.633 -10.234 1 98.81 105 GLY A CA 1
ATOM 800 C C . GLY A 1 105 ? -13.656 9.656 -9.586 1 98.81 105 GLY A C 1
ATOM 801 O O . GLY A 1 105 ? -14.867 9.43 -9.461 1 98.81 105 GLY A O 1
ATOM 802 N N . ALA A 1 106 ? -13.094 10.742 -9.148 1 98.88 106 ALA A N 1
ATOM 803 C CA . ALA A 1 106 ? -13.867 11.812 -8.539 1 98.88 106 ALA A CA 1
ATOM 804 C C . ALA A 1 106 ? -14.922 12.352 -9.5 1 98.88 106 ALA A C 1
ATOM 806 O O . ALA A 1 106 ? -16.078 12.539 -9.125 1 98.88 106 ALA A O 1
ATOM 807 N N . LYS A 1 107 ? -14.492 12.617 -10.711 1 98.81 107 LYS A N 1
ATOM 808 C CA . LYS A 1 107 ? -15.414 13.102 -11.742 1 98.81 107 LYS A CA 1
ATOM 809 C C . LYS A 1 107 ? -16.562 12.117 -11.961 1 98.81 107 LYS A C 1
ATOM 811 O O . LYS A 1 107 ? -17.719 12.516 -12.039 1 98.81 107 LYS A O 1
ATOM 816 N N . ALA A 1 108 ? -16.234 10.852 -12.078 1 98.5 108 ALA A N 1
ATOM 817 C CA . ALA A 1 108 ? -17.234 9.812 -12.344 1 98.5 108 ALA A CA 1
ATOM 818 C C . ALA A 1 108 ? -18.266 9.75 -11.234 1 98.5 108 ALA A C 1
ATOM 820 O O . ALA A 1 108 ? -19.438 9.453 -11.484 1 98.5 108 ALA A O 1
ATOM 821 N N . ALA A 1 109 ? -17.859 10.062 -10.008 1 98.31 109 ALA A N 1
ATOM 822 C CA . ALA A 1 109 ? -18.75 9.945 -8.859 1 98.31 109 ALA A CA 1
ATOM 823 C C . ALA A 1 109 ? -19.312 11.305 -8.453 1 98.31 109 ALA A C 1
ATOM 825 O O . ALA A 1 109 ? -20.016 11.422 -7.441 1 98.31 109 ALA A O 1
ATOM 826 N N . HIS A 1 110 ? -18.969 12.352 -9.203 1 98.44 110 HIS A N 1
ATOM 827 C CA . HIS A 1 110 ? -19.391 13.711 -8.914 1 98.44 110 HIS A CA 1
ATOM 828 C C . HIS A 1 110 ? -18.984 14.125 -7.504 1 98.44 110 HIS A C 1
ATOM 830 O O . HIS A 1 110 ? -19.797 14.641 -6.738 1 98.44 110 HIS A O 1
ATOM 836 N N . GLN A 1 111 ? -17.766 13.805 -7.137 1 98.12 111 GLN A N 1
ATOM 837 C CA . GLN A 1 111 ? -17.141 14.18 -5.871 1 98.12 111 GLN A CA 1
ATOM 838 C C . GLN A 1 111 ? -15.961 15.117 -6.094 1 98.12 111 GLN A C 1
ATOM 840 O O . GLN A 1 111 ? -15.375 15.133 -7.176 1 98.12 111 GLN A O 1
ATOM 845 N N . PRO A 1 112 ? -15.68 15.961 -5.117 1 98.06 112 PRO A N 1
ATOM 846 C CA . PRO A 1 112 ? -14.391 16.641 -5.211 1 98.06 112 PRO A CA 1
ATOM 847 C C . PRO A 1 112 ? -13.211 15.672 -5.211 1 98.06 112 PRO A C 1
ATOM 849 O O . PRO A 1 112 ? -13.227 14.672 -4.484 1 98.06 112 PRO A O 1
ATOM 852 N N . ALA A 1 113 ? -12.227 15.898 -6.035 1 98.06 113 ALA A N 1
ATOM 853 C CA . ALA A 1 113 ? -11.039 15.055 -6.055 1 98.06 113 ALA A CA 1
ATOM 854 C C . ALA A 1 113 ? -10.219 15.227 -4.781 1 98.06 113 ALA A C 1
ATOM 856 O O . ALA A 1 113 ? -10 16.359 -4.328 1 98.06 113 ALA A O 1
ATOM 857 N N . PRO A 1 114 ? -9.836 14.156 -4.191 1 98.81 114 PRO A N 1
ATOM 858 C CA . PRO A 1 114 ? -8.922 14.305 -3.051 1 98.81 114 PRO A CA 1
ATOM 859 C C . PRO A 1 114 ? -7.566 14.883 -3.449 1 98.81 114 PRO A C 1
ATOM 861 O O . PRO A 1 114 ? -7.098 14.648 -4.566 1 98.81 114 PRO A O 1
ATOM 864 N N . LYS A 1 115 ? -6.965 15.641 -2.566 1 98.81 115 LYS A N 1
ATOM 865 C CA . LYS A 1 115 ? -5.559 16 -2.734 1 98.81 115 LYS A CA 1
ATOM 866 C C . LYS A 1 115 ? -4.652 14.789 -2.525 1 98.81 115 LYS A C 1
ATOM 868 O O . LYS A 1 115 ? -4.906 13.961 -1.645 1 98.81 115 LYS A O 1
ATOM 873 N N . MET A 1 116 ? -3.674 14.664 -3.365 1 98.94 116 MET A N 1
ATOM 874 C CA . MET A 1 116 ? -2.738 13.547 -3.316 1 98.94 116 MET A CA 1
ATOM 875 C C . MET A 1 116 ? -1.459 13.938 -2.586 1 98.94 116 MET A C 1
ATOM 877 O O . MET A 1 116 ? -0.742 14.836 -3.021 1 98.94 116 MET A O 1
ATOM 881 N N . LEU A 1 117 ? -1.195 13.297 -1.45 1 98.94 117 LEU A N 1
ATOM 882 C CA . LEU A 1 117 ? 0.053 13.477 -0.718 1 98.94 117 LEU A CA 1
ATOM 883 C C . LEU A 1 117 ? 1.021 12.336 -1.004 1 98.94 117 LEU A C 1
ATOM 885 O O . LEU A 1 117 ? 0.633 11.164 -0.964 1 98.94 117 LEU A O 1
ATOM 889 N N . ALA A 1 118 ? 2.246 12.648 -1.31 1 98.94 118 ALA A N 1
ATOM 890 C CA . ALA A 1 118 ? 3.277 11.633 -1.526 1 98.94 118 ALA A CA 1
ATOM 891 C C . ALA A 1 118 ? 4.102 11.414 -0.263 1 98.94 118 ALA A C 1
ATOM 893 O O . ALA A 1 118 ? 4.625 12.367 0.32 1 98.94 118 ALA A O 1
ATOM 894 N N . ILE A 1 119 ? 4.203 10.18 0.149 1 98.75 119 ILE A N 1
ATOM 895 C CA . ILE A 1 119 ? 5.066 9.828 1.273 1 98.75 119 ILE A CA 1
ATOM 896 C C . ILE A 1 119 ? 6.527 9.898 0.844 1 98.75 119 ILE A C 1
ATOM 898 O O . ILE A 1 119 ? 6.941 9.219 -0.095 1 98.75 119 ILE A O 1
ATOM 902 N N . THR A 1 120 ? 7.324 10.664 1.5 1 98.06 120 THR A N 1
ATOM 903 C CA . THR A 1 120 ? 8.758 10.664 1.219 1 98.06 120 THR A CA 1
ATOM 904 C C . THR A 1 120 ? 9.438 9.477 1.881 1 98.06 120 THR A C 1
ATOM 906 O O . THR A 1 120 ? 9.359 8.352 1.378 1 98.06 120 THR A O 1
ATOM 909 N N . HIS A 1 121 ? 10.039 9.656 3.037 1 96.56 121 HIS A N 1
ATOM 910 C CA . HIS A 1 121 ? 10.477 8.562 3.9 1 96.56 121 HIS A CA 1
ATOM 911 C C . HIS A 1 121 ? 9.672 8.531 5.195 1 96.56 121 HIS A C 1
ATOM 913 O O . HIS A 1 121 ? 9.391 9.586 5.785 1 96.56 121 HIS A O 1
ATOM 919 N N . LEU A 1 122 ? 9.234 7.336 5.539 1 94.94 122 LEU A N 1
ATOM 920 C CA . LEU A 1 122 ? 8.445 7.152 6.754 1 94.94 122 LEU A CA 1
ATOM 921 C C . LEU A 1 122 ? 9.234 7.605 7.98 1 94.94 122 LEU A C 1
ATOM 923 O O . LEU A 1 122 ? 10.461 7.578 7.98 1 94.94 122 LEU A O 1
ATOM 927 N N . THR A 1 123 ? 8.5 8.023 8.992 1 91.88 123 THR A N 1
ATOM 928 C CA . THR A 1 123 ? 9.125 8.508 10.219 1 91.88 123 THR A CA 1
ATOM 929 C C . THR A 1 123 ? 9.867 7.383 10.93 1 91.88 123 THR A C 1
ATOM 931 O O . THR A 1 123 ? 10.688 7.633 11.812 1 91.88 123 THR A O 1
ATOM 934 N N . SER A 1 124 ? 9.617 6.121 10.484 1 91 124 SER A N 1
ATOM 935 C CA . SER A 1 124 ? 10.312 4.969 11.047 1 91 124 SER A CA 1
ATOM 936 C C . SER A 1 124 ? 11.656 4.738 10.359 1 91 124 SER A C 1
ATOM 938 O O . SER A 1 124 ? 12.453 3.922 10.805 1 91 124 SER A O 1
ATOM 940 N N . THR A 1 125 ? 11.914 5.41 9.273 1 93.75 125 THR A N 1
ATOM 941 C CA . THR A 1 125 ? 13.18 5.293 8.547 1 93.75 125 THR A CA 1
ATOM 942 C C . THR A 1 125 ? 14.234 6.215 9.148 1 93.75 125 THR A C 1
ATOM 944 O O . THR A 1 125 ? 14.023 7.426 9.25 1 93.75 125 THR A O 1
ATOM 947 N N . ASP A 1 126 ? 15.312 5.621 9.648 1 94.31 126 ASP A N 1
ATOM 948 C CA . ASP A 1 126 ? 16.438 6.43 10.094 1 94.31 126 ASP A CA 1
ATOM 949 C C . ASP A 1 126 ? 17.625 6.309 9.133 1 94.31 126 ASP A C 1
ATOM 951 O O . ASP A 1 126 ? 17.531 5.621 8.109 1 94.31 126 ASP A O 1
ATOM 955 N N . GLN A 1 127 ? 18.703 7 9.453 1 95.94 127 GLN A N 1
ATOM 956 C CA . GLN A 1 127 ? 19.859 7.07 8.562 1 95.94 127 GLN A CA 1
ATOM 957 C C . GLN A 1 127 ? 20.469 5.688 8.336 1 95.94 127 GLN A C 1
ATOM 959 O O . GLN A 1 127 ? 20.859 5.352 7.215 1 95.94 127 GLN A O 1
ATOM 964 N N . ALA A 1 128 ? 20.562 4.918 9.359 1 96.5 128 ALA A N 1
ATOM 965 C CA . ALA A 1 128 ? 21.156 3.584 9.266 1 96.5 128 ALA A CA 1
ATOM 966 C C . ALA A 1 128 ? 20.344 2.688 8.336 1 96.5 128 ALA A C 1
ATOM 968 O O . ALA A 1 128 ? 20.906 1.972 7.504 1 96.5 128 ALA A O 1
ATOM 969 N N . MET A 1 129 ? 19.047 2.717 8.453 1 95.75 129 MET A N 1
ATOM 970 C CA . MET A 1 129 ? 18.188 1.93 7.578 1 95.75 129 MET A CA 1
ATOM 971 C C . MET A 1 129 ? 18.312 2.385 6.129 1 95.75 129 MET A C 1
ATOM 973 O O . MET A 1 129 ? 18.422 1.559 5.223 1 95.75 129 MET A O 1
ATOM 977 N N . LEU A 1 130 ? 18.281 3.682 5.957 1 97 130 LEU A N 1
ATOM 978 C CA . LEU A 1 130 ? 18.391 4.27 4.625 1 97 130 LEU A CA 1
ATOM 979 C C . LEU A 1 130 ? 19.641 3.764 3.908 1 97 130 LEU A C 1
ATOM 981 O O . LEU A 1 130 ? 19.562 3.338 2.752 1 97 130 LEU A O 1
ATOM 985 N N . GLU A 1 131 ? 20.719 3.729 4.602 1 96.88 131 GLU A N 1
ATOM 986 C CA . GLU A 1 131 ? 22.016 3.365 4.016 1 96.88 131 GLU A CA 1
ATOM 987 C C . GLU A 1 131 ? 22.172 1.851 3.934 1 96.88 131 GLU A C 1
ATOM 989 O O . GLU A 1 131 ? 22.484 1.311 2.869 1 96.88 131 GLU A O 1
ATOM 994 N N . ASN A 1 132 ? 21.859 1.124 4.977 1 96.62 132 ASN A N 1
ATOM 995 C CA . ASN A 1 132 ? 22.219 -0.282 5.109 1 96.62 132 ASN A CA 1
ATOM 996 C C . ASN A 1 132 ? 21.156 -1.198 4.531 1 96.62 132 ASN A C 1
ATOM 998 O O . ASN A 1 132 ? 21.422 -2.35 4.191 1 96.62 132 ASN A O 1
ATOM 1002 N N . GLN A 1 133 ? 19.969 -0.671 4.453 1 96.56 133 GLN A N 1
ATOM 1003 C CA . GLN A 1 133 ? 18.891 -1.55 3.992 1 96.56 133 GLN A CA 1
ATOM 1004 C C . GLN A 1 133 ? 18.328 -1.072 2.658 1 96.56 133 GLN A C 1
ATOM 1006 O O . GLN A 1 133 ? 17.984 -1.886 1.795 1 96.56 133 GLN A O 1
ATOM 1011 N N . LEU A 1 134 ? 18.297 0.209 2.391 1 96.69 134 LEU A N 1
ATOM 1012 C CA . LEU A 1 134 ? 17.672 0.731 1.182 1 96.69 134 LEU A CA 1
ATOM 1013 C C . LEU A 1 134 ? 18.719 1.149 0.161 1 96.69 134 LEU A C 1
ATOM 1015 O O . LEU A 1 134 ? 18.391 1.505 -0.972 1 96.69 134 LEU A O 1
ATOM 1019 N N . SER A 1 135 ? 20 1.117 0.519 1 97 135 SER A N 1
ATOM 1020 C CA . SER A 1 135 ? 21.141 1.398 -0.362 1 97 135 SER A CA 1
ATOM 1021 C C . SER A 1 135 ? 21.078 2.83 -0.886 1 97 135 SER A C 1
ATOM 1023 O O . SER A 1 135 ? 21.422 3.084 -2.047 1 97 135 SER A O 1
ATOM 1025 N N . ILE A 1 136 ? 20.578 3.707 -0.095 1 97.44 136 ILE A N 1
ATOM 1026 C CA . ILE A 1 136 ? 20.594 5.137 -0.38 1 97.44 136 ILE A CA 1
ATOM 1027 C C . ILE A 1 136 ? 21.656 5.828 0.461 1 97.44 136 ILE A C 1
ATOM 1029 O O . ILE A 1 136 ? 21.5 5.973 1.677 1 97.44 136 ILE A O 1
ATOM 1033 N N . ASP A 1 137 ? 22.672 6.262 -0.244 1 95.06 137 ASP A N 1
ATOM 1034 C CA . ASP A 1 137 ? 23.844 6.785 0.441 1 95.06 137 ASP A CA 1
ATOM 1035 C C . ASP A 1 137 ? 23.844 8.312 0.444 1 95.06 137 ASP A C 1
ATOM 1037 O O . ASP A 1 137 ? 24.688 8.945 -0.195 1 95.06 137 ASP A O 1
ATOM 1041 N N . MET A 1 138 ? 22.984 8.93 1.196 1 96.38 138 MET A N 1
ATOM 1042 C CA . MET A 1 138 ? 22.891 10.375 1.427 1 96.38 138 MET A CA 1
ATOM 1043 C C . MET A 1 138 ? 22.156 10.672 2.725 1 96.38 138 MET A C 1
ATOM 1045 O O . MET A 1 138 ? 21.453 9.805 3.254 1 96.38 138 MET A O 1
ATOM 1049 N N . PRO A 1 139 ? 22.391 11.812 3.264 1 96.69 139 PRO A N 1
ATOM 1050 C CA . P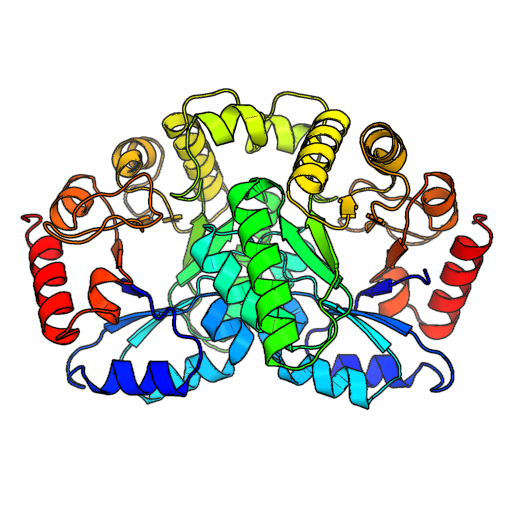RO A 1 139 ? 21.625 12.156 4.469 1 96.69 139 PRO A CA 1
ATOM 1051 C C . PRO A 1 139 ? 20.125 12.055 4.266 1 96.69 139 PRO A C 1
ATOM 1053 O O . PRO A 1 139 ? 19.609 12.422 3.203 1 96.69 139 PRO A O 1
ATOM 1056 N N . ILE A 1 140 ? 19.422 11.555 5.258 1 96.19 140 ILE A N 1
ATOM 1057 C CA . ILE A 1 140 ? 17.984 11.312 5.164 1 96.19 140 ILE A CA 1
ATOM 1058 C C . ILE A 1 140 ? 17.25 12.609 4.824 1 96.19 140 ILE A C 1
ATOM 1060 O O . ILE A 1 140 ? 16.281 12.602 4.074 1 96.19 140 ILE A O 1
ATOM 1064 N N . SER A 1 141 ? 17.719 13.758 5.363 1 96.12 141 SER A N 1
ATOM 1065 C CA . SER A 1 141 ? 17.094 15.047 5.07 1 96.12 141 SER A CA 1
ATOM 1066 C C . SER A 1 141 ? 17.172 15.367 3.584 1 96.12 141 SER A C 1
ATOM 1068 O O . SER A 1 141 ? 16.219 15.875 3.002 1 96.12 141 SER A O 1
ATOM 1070 N N . GLN A 1 142 ? 18.281 14.984 2.955 1 97.06 142 GLN A N 1
ATOM 1071 C CA . GLN A 1 142 ? 18.453 15.219 1.525 1 97.06 142 GLN A CA 1
ATOM 1072 C C . GLN A 1 142 ? 17.594 14.273 0.701 1 97.06 142 GLN A C 1
ATOM 1074 O O . GLN A 1 142 ? 17.062 14.656 -0.343 1 97.06 142 GLN A O 1
ATOM 1079 N N . ALA A 1 143 ? 17.547 13.055 1.158 1 97.44 143 ALA A N 1
ATOM 1080 C CA . ALA A 1 143 ? 16.688 12.078 0.484 1 97.44 143 ALA A CA 1
ATOM 1081 C C . ALA A 1 143 ? 15.234 12.531 0.483 1 97.44 143 ALA A C 1
ATOM 1083 O O . ALA A 1 143 ? 14.547 12.422 -0.534 1 97.44 143 ALA A O 1
ATOM 1084 N N . VAL A 1 144 ? 14.789 13.039 1.608 1 98 144 VAL A N 1
ATOM 1085 C CA . VAL A 1 144 ? 13.422 13.523 1.759 1 98 144 VAL A CA 1
ATOM 1086 C C . VAL A 1 144 ? 13.203 14.727 0.851 1 98 144 VAL A C 1
ATOM 1088 O O . VAL A 1 144 ? 12.18 14.812 0.166 1 98 144 VAL A O 1
ATOM 1091 N N . GLN A 1 145 ? 14.156 15.609 0.827 1 98.12 145 GLN A N 1
ATOM 1092 C CA . GLN A 1 145 ? 14.07 16.797 -0.017 1 98.12 145 GLN A CA 1
ATOM 1093 C C . GLN A 1 145 ? 13.945 16.422 -1.489 1 98.12 145 GLN A C 1
ATOM 1095 O O . GLN A 1 145 ? 13.125 16.984 -2.217 1 98.12 145 GLN A O 1
ATOM 1100 N N . ARG A 1 146 ? 14.742 15.531 -1.901 1 98.06 146 ARG A N 1
ATOM 1101 C CA . ARG A 1 146 ? 14.727 15.094 -3.291 1 98.06 146 ARG A CA 1
ATOM 1102 C C . ARG A 1 146 ? 13.375 14.477 -3.658 1 98.06 146 ARG A C 1
ATOM 1104 O O . ARG A 1 146 ? 12.82 14.781 -4.715 1 98.06 146 ARG A O 1
ATOM 1111 N N . LEU A 1 147 ? 12.844 13.625 -2.832 1 98.62 147 LEU A N 1
ATOM 1112 C CA . LEU A 1 147 ? 11.555 12.992 -3.096 1 98.62 147 LEU A CA 1
ATOM 1113 C C . LEU A 1 147 ? 10.438 14.023 -3.115 1 98.62 147 LEU A C 1
ATOM 1115 O O . LEU A 1 147 ? 9.484 13.906 -3.895 1 98.62 147 LEU A O 1
ATOM 1119 N N . ALA A 1 148 ? 10.555 15.031 -2.254 1 98.75 148 ALA A N 1
ATOM 1120 C CA . ALA A 1 148 ? 9.547 16.094 -2.246 1 98.75 148 ALA A CA 1
ATOM 1121 C C . ALA A 1 148 ? 9.539 16.844 -3.57 1 98.75 148 ALA A C 1
ATOM 1123 O O . ALA A 1 148 ? 8.469 17.156 -4.105 1 98.75 148 ALA A O 1
ATOM 1124 N N . ALA A 1 149 ? 10.734 17.141 -4.078 1 98.69 149 ALA A N 1
ATOM 1125 C CA . ALA A 1 149 ? 10.852 17.828 -5.363 1 98.69 149 ALA A CA 1
ATOM 1126 C C . ALA A 1 149 ? 10.25 16.984 -6.488 1 98.69 149 ALA A C 1
ATOM 1128 O O . ALA A 1 149 ? 9.547 17.516 -7.352 1 98.69 149 ALA A O 1
ATOM 1129 N N . ILE A 1 150 ? 10.508 15.734 -6.484 1 98.56 150 ILE A N 1
ATOM 1130 C CA . ILE A 1 150 ? 9.977 14.828 -7.488 1 98.56 150 ILE A CA 1
ATOM 1131 C C . ILE A 1 150 ? 8.453 14.766 -7.367 1 98.56 150 ILE A C 1
ATOM 1133 O O . ILE A 1 150 ? 7.742 14.75 -8.375 1 98.56 150 ILE A O 1
ATOM 1137 N N . ALA A 1 151 ? 7.961 14.703 -6.141 1 98.88 151 ALA A N 1
ATOM 1138 C CA . ALA A 1 151 ? 6.523 14.656 -5.891 1 98.88 151 ALA A CA 1
ATOM 1139 C C . ALA A 1 151 ? 5.824 15.875 -6.477 1 98.88 151 ALA A C 1
ATOM 1141 O O . ALA A 1 151 ? 4.816 15.742 -7.176 1 98.88 151 ALA A O 1
ATOM 1142 N N . GLN A 1 152 ? 6.371 17.047 -6.184 1 98.75 152 GLN A N 1
ATOM 1143 C CA . GLN A 1 152 ? 5.773 18.266 -6.727 1 98.75 152 GLN A CA 1
ATOM 1144 C C . GLN A 1 152 ? 5.777 18.234 -8.25 1 98.75 152 GLN A C 1
ATOM 1146 O O . GLN A 1 152 ? 4.785 18.609 -8.883 1 98.75 152 GLN A O 1
ATOM 1151 N N . ALA A 1 153 ? 6.859 17.766 -8.828 1 98.56 153 ALA A N 1
ATOM 1152 C CA . ALA A 1 153 ? 6.996 17.719 -10.281 1 98.56 153 ALA A CA 1
ATOM 1153 C C . ALA A 1 153 ? 6.074 16.656 -10.875 1 98.56 153 ALA A C 1
ATOM 1155 O O . ALA A 1 153 ? 5.84 16.625 -12.086 1 98.56 153 ALA A O 1
ATOM 1156 N N . SER A 1 154 ? 5.562 15.781 -10.055 1 98.69 154 SER A N 1
ATOM 1157 C CA . SER A 1 154 ? 4.727 14.664 -10.492 1 98.69 154 SER A CA 1
ATOM 1158 C C . SER A 1 154 ? 3.268 14.883 -10.102 1 98.69 154 SER A C 1
ATOM 1160 O O . SER A 1 154 ? 2.529 13.922 -9.867 1 98.69 154 SER A O 1
ATOM 1162 N N . ASP A 1 155 ? 2.828 16.062 -9.844 1 98.56 155 ASP A N 1
ATOM 1163 C CA . ASP A 1 155 ? 1.461 16.531 -9.664 1 98.56 155 ASP A CA 1
ATOM 1164 C C . ASP A 1 155 ? 0.927 16.156 -8.289 1 98.56 155 ASP A C 1
ATOM 1166 O O . ASP A 1 155 ? -0.287 16.125 -8.07 1 98.56 155 ASP A O 1
ATOM 1170 N N . ALA A 1 156 ? 1.805 15.805 -7.402 1 98.88 156 ALA A N 1
ATOM 1171 C CA . ALA A 1 156 ? 1.352 15.695 -6.016 1 98.88 156 ALA A CA 1
ATOM 1172 C C . ALA A 1 156 ? 0.967 17.062 -5.457 1 98.88 156 ALA A C 1
ATOM 1174 O O . ALA A 1 156 ? 1.529 18.094 -5.855 1 98.88 156 ALA A O 1
ATOM 1175 N N . ASP A 1 157 ? -0.022 17.062 -4.555 1 98.88 157 ASP A N 1
ATOM 1176 C CA . ASP A 1 157 ? -0.452 18.297 -3.916 1 98.88 157 ASP A CA 1
ATOM 1177 C C . ASP A 1 157 ? 0.379 18.594 -2.67 1 98.88 157 ASP A C 1
ATOM 1179 O O . ASP A 1 157 ? 0.351 19.719 -2.148 1 98.88 157 ASP A O 1
ATOM 1183 N N . GLY A 1 158 ? 1.13 17.688 -2.188 1 98.88 158 GLY A N 1
ATOM 1184 C CA . GLY A 1 158 ? 1.969 17.797 -1.006 1 98.88 158 GLY A CA 1
ATOM 1185 C C . GLY A 1 158 ? 2.707 16.516 -0.679 1 98.88 158 GLY A C 1
ATOM 1186 O O . GLY A 1 158 ? 2.746 15.586 -1.493 1 98.88 158 GLY A O 1
ATOM 1187 N N . VAL A 1 159 ? 3.297 16.5 0.499 1 98.88 159 VAL A N 1
ATOM 1188 C CA . VAL A 1 159 ? 4.012 15.312 0.973 1 98.88 159 VAL A CA 1
ATOM 1189 C C . VAL A 1 159 ? 3.639 15.031 2.428 1 98.88 159 VAL A C 1
ATOM 1191 O O . VAL A 1 159 ? 3.107 15.906 3.117 1 98.88 159 VAL A O 1
ATOM 1194 N N . VAL A 1 160 ? 3.764 13.812 2.783 1 98.75 160 VAL A N 1
ATOM 1195 C CA . VAL A 1 160 ? 3.861 13.406 4.18 1 98.75 160 VAL A CA 1
ATOM 1196 C C . VAL A 1 160 ? 5.328 13.211 4.559 1 98.75 160 VAL A C 1
ATOM 1198 O O . VAL A 1 160 ? 6.055 12.461 3.9 1 98.75 160 VAL A O 1
ATOM 1201 N N . ALA A 1 161 ? 5.762 13.867 5.543 1 97.81 161 ALA A N 1
ATOM 1202 C CA . ALA A 1 161 ? 7.156 13.828 5.977 1 97.81 161 ALA A CA 1
ATOM 1203 C C . ALA A 1 161 ?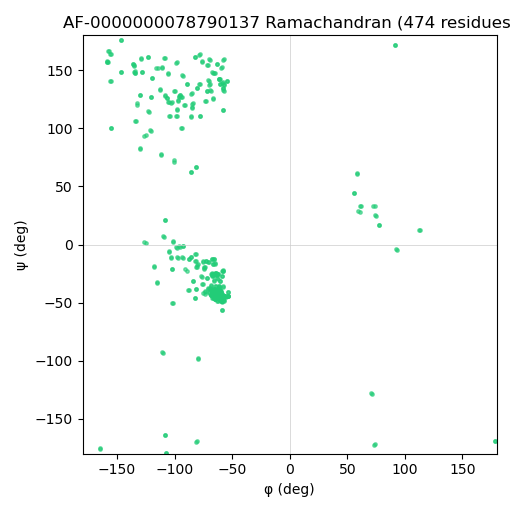 7.281 14.211 7.449 1 97.81 161 ALA A C 1
ATOM 1205 O O . ALA A 1 161 ? 6.34 14.734 8.047 1 97.81 161 ALA A O 1
ATOM 1206 N N . SER A 1 162 ? 8.453 13.867 7.957 1 96.25 162 SER A N 1
ATOM 1207 C CA . SER A 1 162 ? 8.734 14.344 9.305 1 96.25 162 SER A CA 1
ATOM 1208 C C . SER A 1 162 ? 8.75 15.867 9.367 1 96.25 162 SER A C 1
ATOM 1210 O O . SER A 1 162 ? 9.25 16.516 8.453 1 96.25 162 SER A O 1
ATOM 1212 N N . ALA A 1 163 ? 8.219 16.375 10.516 1 96.38 163 ALA A N 1
ATOM 1213 C CA . ALA A 1 163 ? 8.25 17.828 10.703 1 96.38 163 ALA A CA 1
ATOM 1214 C C . ALA A 1 163 ? 9.68 18.359 10.664 1 96.38 163 ALA A C 1
ATOM 1216 O O . ALA A 1 163 ? 9.922 19.484 10.234 1 96.38 163 ALA A O 1
ATOM 1217 N N . LEU A 1 164 ? 10.633 17.547 11.016 1 96.19 164 LEU A N 1
ATOM 1218 C CA . LEU A 1 164 ? 12.039 17.938 11.07 1 96.19 164 LEU A CA 1
ATOM 1219 C C . LEU A 1 164 ? 12.562 18.281 9.688 1 96.19 164 LEU A C 1
ATOM 1221 O O . LEU A 1 164 ? 13.492 19.094 9.555 1 96.19 164 LEU A O 1
ATOM 1225 N N . GLU A 1 165 ? 11.938 17.734 8.656 1 96.94 165 GLU A N 1
ATOM 1226 C CA . GLU A 1 165 ? 12.422 17.953 7.297 1 96.94 165 GLU A CA 1
ATOM 1227 C C . GLU A 1 165 ? 11.617 19.047 6.602 1 96.94 165 GLU A C 1
ATOM 1229 O O . GLU A 1 165 ? 11.922 19.422 5.465 1 96.94 165 GLU A O 1
ATOM 1234 N N . THR A 1 166 ? 10.609 19.609 7.254 1 97.69 166 THR A N 1
ATOM 1235 C CA . THR A 1 166 ? 9.68 20.547 6.637 1 97.69 166 THR A CA 1
ATOM 1236 C C . THR A 1 166 ? 10.422 21.766 6.094 1 97.69 166 THR A C 1
ATOM 1238 O O . THR A 1 166 ? 10.188 22.188 4.961 1 97.69 166 THR A O 1
ATOM 1241 N N . PRO A 1 167 ? 11.414 22.359 6.863 1 97.69 167 PRO A N 1
ATOM 1242 C CA . PRO A 1 167 ? 12.133 23.516 6.309 1 97.69 167 PRO A CA 1
ATOM 1243 C C . PRO A 1 167 ? 12.859 23.188 5.012 1 97.69 167 PRO A C 1
ATOM 1245 O O . PRO A 1 167 ? 12.859 24 4.074 1 97.69 167 PRO A O 1
ATOM 1248 N N . LEU A 1 168 ? 13.453 22.062 4.957 1 97.69 168 LEU A N 1
ATOM 1249 C CA . LEU A 1 168 ? 14.172 21.656 3.756 1 97.69 168 LEU A CA 1
ATOM 1250 C C . LEU A 1 168 ? 13.203 21.422 2.602 1 97.69 168 LEU A C 1
ATOM 1252 O O . LEU A 1 168 ? 13.508 21.75 1.453 1 97.69 168 LEU A O 1
ATOM 1256 N N . ILE A 1 169 ? 12.078 20.797 2.855 1 98.5 169 ILE A N 1
ATOM 1257 C CA . ILE A 1 169 ? 11.047 20.578 1.846 1 98.5 169 ILE A CA 1
ATOM 1258 C C . ILE A 1 169 ? 10.555 21.922 1.302 1 98.5 169 ILE A C 1
ATOM 1260 O O . ILE A 1 169 ? 10.414 22.078 0.089 1 98.5 169 ILE A O 1
ATOM 1264 N N . ARG A 1 170 ? 10.359 22.875 2.184 1 97.94 170 ARG A N 1
ATOM 1265 C CA . ARG A 1 170 ? 9.859 24.203 1.812 1 97.94 170 ARG A CA 1
ATOM 1266 C C . ARG A 1 170 ? 10.852 24.922 0.901 1 97.94 170 ARG A C 1
ATOM 1268 O O . ARG A 1 170 ? 10.453 25.734 0.063 1 97.94 170 ARG A O 1
ATOM 1275 N N . SER A 1 171 ? 12.078 24.594 0.956 1 97.75 171 SER A N 1
ATOM 1276 C CA . SER A 1 171 ? 13.109 25.25 0.165 1 97.75 171 SER A CA 1
ATOM 1277 C C . SER A 1 171 ? 13.055 24.812 -1.294 1 97.75 171 SER A C 1
ATOM 1279 O O . SER A 1 171 ? 13.641 25.469 -2.166 1 97.75 171 SER A O 1
ATOM 1281 N N . VAL A 1 172 ? 12.352 23.75 -1.612 1 98 172 VAL A N 1
ATOM 1282 C CA . VAL A 1 172 ? 12.406 23.234 -2.977 1 98 172 VAL A CA 1
ATOM 1283 C C . VAL A 1 172 ? 10.992 23.109 -3.539 1 98 172 VAL A C 1
ATOM 1285 O O . VAL A 1 172 ? 10.797 22.578 -4.629 1 98 172 VAL A O 1
ATOM 1288 N N . THR A 1 173 ? 9.977 23.5 -2.781 1 98.19 173 THR A N 1
ATOM 1289 C CA . THR A 1 173 ? 8.594 23.359 -3.223 1 98.19 173 THR A CA 1
ATOM 1290 C C . THR A 1 173 ? 7.887 24.719 -3.207 1 98.19 173 THR A C 1
ATOM 1292 O O . THR A 1 173 ? 8.367 25.672 -2.588 1 98.19 173 THR A O 1
ATOM 1295 N N . LYS A 1 174 ? 6.777 24.828 -3.92 1 98.06 174 LYS A N 1
ATOM 1296 C CA . LYS A 1 174 ? 5.984 26.062 -3.945 1 98.06 174 LYS A CA 1
ATOM 1297 C C . LYS A 1 174 ? 5.293 26.297 -2.604 1 98.06 174 LYS A C 1
ATOM 1299 O O . LYS A 1 174 ? 5.07 25.344 -1.841 1 98.06 174 LYS A O 1
ATOM 1304 N N . PRO A 1 175 ? 4.883 27.5 -2.291 1 96.69 175 PRO A N 1
ATOM 1305 C CA . PRO A 1 175 ? 4.34 27.859 -0.979 1 96.69 175 PRO A CA 1
ATOM 1306 C C . PRO A 1 175 ? 3.049 27.109 -0.649 1 96.69 175 PRO A C 1
ATOM 1308 O O . PRO A 1 175 ? 2.754 26.875 0.524 1 96.69 175 PRO A O 1
ATOM 1311 N N . ASP A 1 176 ? 2.289 26.734 -1.666 1 97.31 176 ASP A N 1
ATOM 1312 C CA . ASP A 1 176 ? 0.994 26.109 -1.402 1 97.31 176 ASP A CA 1
ATOM 1313 C C . ASP A 1 176 ? 1.108 24.594 -1.363 1 97.31 176 ASP A C 1
ATOM 1315 O O . ASP A 1 176 ? 0.117 23.891 -1.135 1 97.31 176 ASP A O 1
ATOM 1319 N N . PHE A 1 177 ? 2.359 24.062 -1.595 1 98.56 177 PHE A N 1
ATOM 1320 C CA . PHE A 1 177 ? 2.605 22.641 -1.483 1 98.56 177 PHE A CA 1
ATOM 1321 C C . PHE A 1 177 ? 2.453 22.172 -0.041 1 98.56 177 PHE A C 1
ATOM 1323 O O . PHE A 1 177 ? 3.082 22.719 0.865 1 98.56 177 PHE A O 1
ATOM 1330 N N . LEU A 1 178 ? 1.623 21.188 0.176 1 98.75 178 LEU A N 1
ATOM 1331 C CA . LEU A 1 178 ? 1.293 20.766 1.535 1 98.75 178 LEU A CA 1
ATOM 1332 C C . LEU A 1 178 ? 2.416 19.922 2.135 1 98.75 178 LEU A C 1
ATOM 1334 O O . LEU A 1 178 ? 3.014 19.094 1.444 1 98.75 178 LEU A O 1
ATOM 1338 N N . VAL A 1 179 ? 2.719 20.172 3.379 1 98.62 179 VAL A N 1
ATOM 1339 C CA . VAL A 1 179 ? 3.576 19.297 4.176 1 98.62 179 VAL A CA 1
ATOM 1340 C C . VAL A 1 179 ? 2.814 18.812 5.406 1 98.62 179 VAL A C 1
ATOM 1342 O O . VAL A 1 179 ? 2.668 19.547 6.387 1 98.62 179 VAL A O 1
ATOM 1345 N N . VAL A 1 180 ? 2.285 17.609 5.312 1 98.75 180 VAL A N 1
ATOM 1346 C CA . VAL A 1 180 ? 1.537 16.984 6.398 1 98.75 180 VAL A CA 1
ATOM 1347 C C . VAL A 1 180 ? 2.469 16.109 7.234 1 98.75 180 VAL A C 1
ATOM 1349 O O . VAL A 1 180 ? 3.164 15.25 6.695 1 98.75 180 VAL A O 1
ATOM 1352 N N . THR A 1 181 ? 2.479 16.328 8.539 1 98.12 181 THR A N 1
ATOM 1353 C CA . THR A 1 181 ? 3.549 15.727 9.328 1 98.12 181 THR A CA 1
ATOM 1354 C C . THR A 1 181 ? 2.975 14.852 10.43 1 98.12 181 THR A C 1
ATOM 1356 O O . THR A 1 181 ? 2.297 15.336 11.336 1 98.12 181 THR A O 1
ATOM 1359 N N . PRO A 1 182 ? 3.227 13.547 10.344 1 97.19 182 PRO A N 1
ATOM 1360 C CA . PRO A 1 182 ? 2.973 12.633 11.461 1 97.19 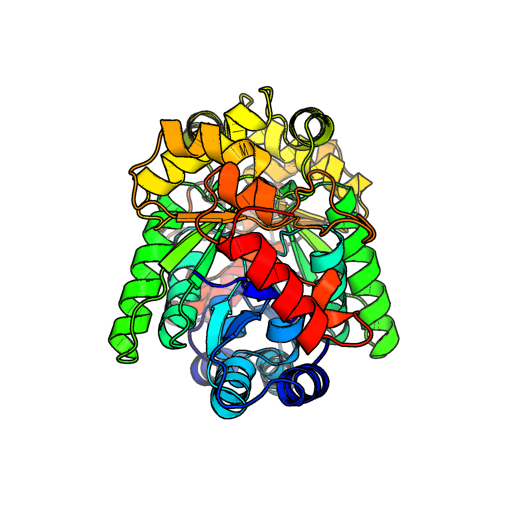182 PRO A CA 1
ATOM 1361 C C . PRO A 1 182 ? 4.09 12.641 12.5 1 97.19 182 PRO A C 1
ATOM 1363 O O . PRO A 1 182 ? 4.914 13.562 12.516 1 97.19 182 PRO A O 1
ATOM 1366 N N . GLY A 1 183 ? 4.105 11.75 13.445 1 93 183 GLY A N 1
ATOM 1367 C CA . GLY A 1 183 ? 5.152 11.664 14.445 1 93 183 GLY A CA 1
ATOM 1368 C C . GLY A 1 183 ? 5.07 12.758 15.492 1 93 183 GLY A C 1
ATOM 1369 O O . GLY A 1 183 ? 6.098 13.25 15.961 1 93 183 GLY A O 1
ATOM 1370 N N . ILE A 1 184 ? 3.924 13.195 15.836 1 95.56 184 ILE A N 1
ATOM 1371 C CA . ILE A 1 184 ? 3.701 14.289 16.781 1 95.56 184 ILE A CA 1
ATOM 1372 C C . ILE A 1 184 ? 3.457 13.727 18.172 1 95.56 184 ILE A C 1
ATOM 1374 O O . ILE A 1 184 ? 2.586 12.867 18.359 1 95.56 184 ILE A O 1
ATOM 1378 N N . ARG A 1 185 ? 4.203 14.234 19.141 1 94.56 185 ARG A N 1
ATOM 1379 C CA . ARG A 1 185 ? 4.078 13.844 20.531 1 94.56 185 ARG A CA 1
ATOM 1380 C C . ARG A 1 185 ? 4.07 15.062 21.438 1 94.56 185 ARG A C 1
ATOM 1382 O O . ARG A 1 185 ? 5.113 15.664 21.703 1 94.56 185 ARG A O 1
ATOM 1389 N N . PRO A 1 186 ? 2.873 15.383 21.969 1 92.5 186 PRO A N 1
ATOM 1390 C CA . PRO A 1 186 ? 2.844 16.484 22.953 1 92.5 186 PRO A CA 1
ATOM 1391 C C . PRO A 1 186 ? 3.756 16.219 24.156 1 92.5 186 PRO A C 1
ATOM 1393 O O . PRO A 1 186 ? 4.105 15.07 24.438 1 92.5 186 PRO A O 1
ATOM 1396 N N . ARG A 1 187 ? 4.094 17.344 24.812 1 89.31 187 ARG A N 1
ATOM 1397 C CA . ARG A 1 187 ? 4.957 17.219 25.984 1 89.31 187 ARG A CA 1
ATOM 1398 C C . ARG A 1 187 ? 4.344 16.281 27.031 1 89.31 187 ARG A C 1
ATOM 1400 O O . ARG A 1 187 ? 3.145 16.359 27.312 1 89.31 187 ARG A O 1
ATOM 1407 N N . GLY A 1 188 ? 5.168 15.391 27.5 1 84.31 188 GLY A N 1
ATOM 1408 C CA . GLY A 1 188 ? 4.723 14.516 28.578 1 84.31 188 GLY A CA 1
ATOM 1409 C C . GLY A 1 188 ? 4.137 13.211 28.078 1 84.31 188 GLY A C 1
ATOM 1410 O O . GLY A 1 188 ? 3.758 12.352 28.875 1 84.31 188 GLY A O 1
ATOM 1411 N N . THR A 1 189 ? 4.012 13.039 26.766 1 86.75 189 THR A N 1
ATOM 1412 C CA . THR A 1 189 ? 3.463 11.797 26.234 1 86.75 189 THR A CA 1
ATOM 1413 C C . THR A 1 189 ? 4.582 10.859 25.797 1 86.75 189 THR A C 1
ATOM 1415 O O . THR A 1 189 ? 5.699 11.305 25.516 1 86.75 189 THR A O 1
ATOM 1418 N N . ALA A 1 190 ? 4.266 9.555 25.75 1 83.88 190 ALA A N 1
ATOM 1419 C CA . ALA A 1 190 ? 5.246 8.539 25.359 1 83.88 190 ALA A CA 1
ATOM 1420 C C . ALA A 1 190 ? 5.574 8.625 23.875 1 83.88 190 ALA A C 1
ATOM 1422 O O . ALA A 1 190 ? 4.684 8.852 23.047 1 83.88 190 ALA A O 1
ATOM 1423 N N . VAL A 1 191 ? 6.844 8.438 23.547 1 82.75 191 VAL A N 1
ATOM 1424 C CA . VAL A 1 191 ? 7.316 8.531 22.172 1 82.75 191 VAL A CA 1
ATOM 1425 C C . VAL A 1 191 ? 6.871 7.297 21.391 1 82.75 191 VAL A C 1
ATOM 1427 O O . VAL A 1 191 ? 6.512 7.398 20.203 1 82.75 191 VAL A O 1
ATOM 1430 N N . GLY A 1 192 ? 6.953 6.062 21.969 1 79.75 192 GLY A N 1
ATOM 1431 C CA . GLY A 1 192 ? 6.562 4.824 21.312 1 79.75 192 GLY A CA 1
ATOM 1432 C C . GLY A 1 192 ? 7.516 4.41 20.219 1 79.75 192 GLY A C 1
ATOM 1433 O O . GLY A 1 192 ? 8.727 4.375 20.422 1 79.75 192 GLY A O 1
ATOM 1434 N N . ASP A 1 193 ? 7.012 4.121 19.016 1 79.81 193 ASP A N 1
ATOM 1435 C CA . ASP A 1 193 ? 7.801 3.553 17.938 1 79.81 193 ASP A CA 1
ATOM 1436 C C . ASP A 1 193 ? 8.305 4.645 17 1 79.81 193 ASP A C 1
ATOM 1438 O O . ASP A 1 193 ? 8.953 4.352 15.984 1 79.81 193 ASP A O 1
ATOM 1442 N N . GLN A 1 194 ? 7.945 5.797 17.281 1 84.5 194 GLN A N 1
ATOM 1443 C CA . GLN A 1 194 ? 8.352 6.914 16.438 1 84.5 194 GLN A CA 1
ATOM 1444 C C . GLN A 1 194 ? 9.773 7.355 16.75 1 84.5 194 GLN A C 1
ATOM 1446 O O . GLN A 1 194 ? 10.164 7.441 17.906 1 84.5 194 GLN A O 1
ATOM 1451 N N . LYS A 1 195 ? 10.562 7.57 15.68 1 82.62 195 LYS A N 1
ATOM 1452 C CA . LYS A 1 195 ? 11.984 7.871 15.867 1 82.62 195 LYS A CA 1
ATOM 1453 C C . LYS A 1 195 ? 12.258 9.359 15.695 1 82.62 195 LYS A C 1
ATOM 1455 O O . LYS A 1 195 ? 13.266 9.875 16.188 1 82.62 195 LYS A O 1
ATOM 1460 N N . ARG A 1 196 ? 11.438 10.086 15.055 1 83.5 196 ARG A N 1
ATOM 1461 C CA . ARG A 1 196 ? 11.602 11.5 14.758 1 83.5 196 ARG A CA 1
ATOM 1462 C C . ARG A 1 196 ? 10.359 12.297 15.148 1 83.5 196 ARG A C 1
ATOM 1464 O O . ARG A 1 196 ? 9.547 12.648 14.289 1 83.5 196 ARG A O 1
ATOM 1471 N N . VAL A 1 197 ? 10.281 12.648 16.484 1 89.44 197 VAL A N 1
ATOM 1472 C CA . VAL A 1 197 ? 9.047 13.219 17.016 1 89.44 197 VAL A CA 1
ATOM 1473 C C . VAL A 1 197 ? 9.234 14.719 17.25 1 89.44 197 VAL A C 1
ATOM 1475 O O . VAL A 1 197 ? 10.359 15.18 17.469 1 89.44 197 VAL A O 1
ATOM 1478 N N . VAL A 1 198 ? 8.203 15.43 17.078 1 94 198 VAL A N 1
ATOM 1479 C CA . VAL A 1 198 ? 8.133 16.859 17.375 1 94 198 VAL A CA 1
ATOM 1480 C C . VAL A 1 198 ? 6.82 17.172 18.094 1 94 198 VAL A C 1
ATOM 1482 O O . VAL A 1 198 ? 5.867 16.391 18.016 1 94 198 VAL A O 1
ATOM 1485 N N . THR A 1 199 ? 6.805 18.266 18.875 1 96.5 199 THR A N 1
ATOM 1486 C CA . THR A 1 199 ? 5.57 18.719 19.5 1 96.5 199 THR A CA 1
ATOM 1487 C C . THR A 1 199 ? 4.695 19.469 18.484 1 96.5 199 THR A C 1
ATOM 1489 O O . THR A 1 199 ? 5.176 19.906 17.438 1 96.5 199 THR A O 1
ATOM 1492 N N . PRO A 1 200 ? 3.361 19.625 18.844 1 97.5 200 PRO A N 1
ATOM 1493 C CA . PRO A 1 200 ? 2.479 20.359 17.922 1 97.5 200 PRO A CA 1
ATOM 1494 C C . PRO A 1 200 ? 2.965 21.766 17.625 1 97.5 200 PRO A C 1
ATOM 1496 O O . PRO A 1 200 ? 3.033 22.188 16.469 1 97.5 200 PRO A O 1
ATOM 1499 N N . GLY A 1 201 ? 3.305 22.484 18.656 1 97.06 201 GLY A N 1
ATOM 1500 C CA . GLY A 1 201 ? 3.783 23.844 18.469 1 97.06 201 GLY A CA 1
ATOM 1501 C C . GLY A 1 201 ? 5.039 23.922 17.625 1 97.06 201 GLY A C 1
ATOM 1502 O O . GLY A 1 201 ? 5.152 24.781 16.75 1 97.06 201 GLY A O 1
ATOM 1503 N N . ARG A 1 202 ? 5.953 23.047 17.859 1 97 202 ARG A N 1
ATOM 1504 C CA . ARG A 1 202 ? 7.199 23.047 17.109 1 97 202 ARG A CA 1
ATOM 1505 C C . ARG A 1 202 ? 6.945 22.688 15.648 1 97 202 ARG A C 1
ATOM 1507 O O . ARG A 1 202 ? 7.562 23.266 14.75 1 97 202 ARG A O 1
ATOM 1514 N N . ALA A 1 203 ? 6.07 21.703 15.406 1 97.62 203 ALA A N 1
ATOM 1515 C CA . ALA A 1 203 ? 5.727 21.359 14.031 1 97.62 203 ALA A CA 1
ATOM 1516 C C . ALA A 1 203 ? 5.199 22.562 13.266 1 97.62 203 ALA A C 1
ATOM 1518 O O . ALA A 1 203 ? 5.559 22.781 12.109 1 97.62 203 ALA A O 1
ATOM 1519 N N . LYS A 1 204 ? 4.344 23.297 13.914 1 97.56 204 LYS A N 1
ATOM 1520 C CA . LYS A 1 204 ? 3.811 24.516 13.312 1 97.56 204 LYS A CA 1
ATOM 1521 C C . LYS A 1 204 ? 4.93 25.5 12.992 1 97.56 204 LYS A C 1
ATOM 1523 O O . LYS A 1 204 ? 4.973 26.062 11.891 1 97.56 204 LYS A O 1
ATOM 1528 N N . ARG A 1 205 ? 5.84 25.672 13.914 1 97.44 205 ARG A N 1
ATOM 1529 C CA . ARG A 1 205 ? 6.93 26.609 13.727 1 97.44 205 ARG A CA 1
ATOM 1530 C C . ARG A 1 205 ? 7.875 26.156 12.617 1 97.44 205 ARG A C 1
ATOM 1532 O O . ARG A 1 205 ? 8.484 26.984 11.938 1 97.44 205 ARG A O 1
ATOM 1539 N N . LEU A 1 206 ? 7.918 24.906 12.43 1 97.06 206 LEU A N 1
ATOM 1540 C CA . LEU A 1 206 ? 8.789 24.359 11.398 1 97.06 206 LEU A CA 1
ATOM 1541 C C . LEU A 1 206 ? 8.148 24.484 10.016 1 97.06 206 LEU A C 1
ATOM 1543 O O . LEU A 1 206 ? 8.812 24.312 9 1 97.06 206 LEU A O 1
ATOM 1547 N N . GLY A 1 207 ? 6.84 24.719 9.961 1 96.75 207 GLY A N 1
ATOM 1548 C CA . GLY A 1 207 ? 6.211 25.031 8.688 1 96.75 207 GLY A CA 1
ATOM 1549 C C . GLY A 1 207 ? 5.258 23.938 8.203 1 96.75 207 GLY A C 1
ATOM 1550 O O . GLY A 1 207 ? 4.82 23.969 7.055 1 96.75 207 GLY A O 1
ATOM 1551 N N . SER A 1 208 ? 4.902 22.984 9.055 1 97.94 208 SER A N 1
ATOM 1552 C CA . SER A 1 208 ? 3.943 21.953 8.68 1 97.94 208 SER A CA 1
ATOM 1553 C C . SER A 1 208 ? 2.607 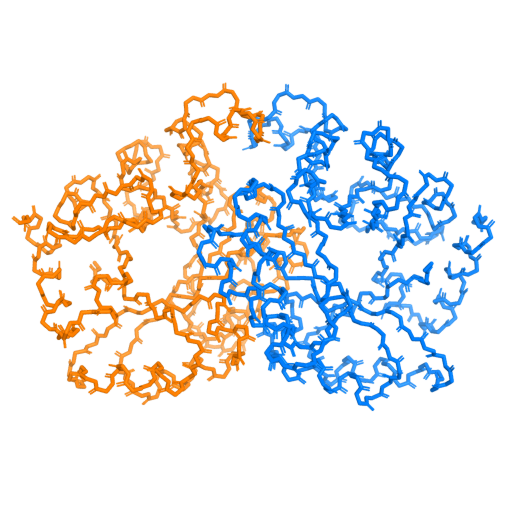22.562 8.266 1 97.94 208 SER A C 1
ATOM 1555 O O . SER A 1 208 ? 2.164 23.562 8.852 1 97.94 208 SER A O 1
ATOM 1557 N N . SER A 1 209 ? 1.97 22.016 7.191 1 98.19 209 SER A N 1
ATOM 1558 C CA . SER A 1 209 ? 0.634 22.422 6.777 1 98.19 209 SER A CA 1
ATOM 1559 C C . SER A 1 209 ? -0.436 21.844 7.695 1 98.19 209 SER A C 1
ATOM 1561 O O . SER A 1 209 ? -1.492 22.453 7.887 1 98.19 209 SER A O 1
ATOM 1563 N N . ALA A 1 210 ? -0.224 20.656 8.203 1 98.19 210 ALA A N 1
ATOM 1564 C CA . ALA A 1 210 ? -1.093 19.922 9.117 1 98.19 210 ALA A CA 1
ATOM 1565 C C . ALA A 1 210 ? -0.31 18.859 9.875 1 98.19 210 ALA A C 1
ATOM 1567 O O . ALA A 1 210 ? 0.787 18.469 9.469 1 98.19 210 ALA A O 1
ATOM 1568 N N . ILE A 1 211 ? -0.847 18.469 11.031 1 98.25 211 ILE A N 1
ATOM 1569 C CA . ILE A 1 211 ? -0.229 17.422 11.828 1 98.25 211 ILE A CA 1
ATOM 1570 C C . ILE A 1 211 ? -1.202 16.25 11.992 1 98.25 211 ILE A C 1
ATOM 1572 O O . ILE A 1 211 ? -2.416 16.453 12.055 1 98.25 211 ILE A O 1
ATOM 1576 N N . VAL A 1 212 ? -0.69 15.039 11.984 1 98.38 212 VAL A N 1
ATOM 1577 C CA . VAL A 1 212 ? -1.462 13.828 12.227 1 98.38 212 VAL A CA 1
ATOM 1578 C C . VAL A 1 212 ? -1.138 13.281 13.617 1 98.38 212 VAL A C 1
ATOM 1580 O O . VAL A 1 212 ? 0.026 13.023 13.938 1 98.38 212 VAL A O 1
ATOM 1583 N N . ILE A 1 213 ? -2.17 13.07 14.43 1 97 213 ILE A N 1
ATOM 1584 C CA . ILE A 1 213 ? -1.971 12.641 15.812 1 97 213 ILE A CA 1
ATOM 1585 C C . ILE A 1 213 ? -2.852 11.43 16.109 1 97 213 ILE A C 1
ATOM 1587 O O . ILE A 1 213 ? -4.062 11.461 15.875 1 97 213 ILE A O 1
ATOM 1591 N N . GLY A 1 214 ? -2.223 10.414 16.641 1 96 214 GLY A N 1
ATOM 1592 C CA . GLY A 1 214 ? -2.955 9.195 16.969 1 96 214 GLY A CA 1
ATOM 1593 C C . GLY A 1 214 ? -3.098 8.961 18.453 1 96 214 GLY A C 1
ATOM 1594 O O . GLY A 1 214 ? -3.936 9.578 19.109 1 96 214 GLY A O 1
ATOM 1595 N N . ARG A 1 215 ? -2.219 8.227 19.078 1 94.81 215 ARG A N 1
ATOM 1596 C CA . ARG A 1 215 ? -2.27 7.648 20.422 1 94.81 215 ARG A CA 1
ATOM 1597 C C . ARG A 1 215 ? -2.404 8.734 21.484 1 94.81 215 ARG A C 1
ATOM 1599 O O . ARG A 1 215 ? -3.143 8.57 22.453 1 94.81 215 ARG A O 1
ATOM 1606 N N . PRO A 1 216 ? -1.699 9.844 21.266 1 96 216 PRO A N 1
ATOM 1607 C CA . PRO A 1 216 ? -1.858 10.883 22.281 1 96 216 PRO A CA 1
ATOM 1608 C C . PRO A 1 216 ? -3.311 11.328 22.438 1 96 216 PRO A C 1
ATOM 1610 O O . PRO A 1 216 ? -3.682 11.859 23.5 1 96 216 PRO A O 1
ATOM 1613 N N . ILE A 1 217 ? -4.16 11.125 21.406 1 97.62 217 ILE A N 1
ATOM 1614 C CA . ILE A 1 217 ? -5.57 11.477 21.484 1 97.62 217 ILE A CA 1
ATOM 1615 C C . ILE A 1 217 ? -6.406 10.227 21.75 1 97.62 217 ILE A C 1
ATOM 1617 O O . ILE A 1 217 ? -7.176 10.172 22.703 1 97.62 217 ILE A O 1
ATOM 1621 N N . THR A 1 218 ? -6.234 9.125 20.984 1 97.44 218 THR A N 1
ATOM 1622 C CA . THR A 1 218 ? -7.137 7.98 20.938 1 97.44 218 THR A CA 1
ATOM 1623 C C . THR A 1 218 ? -6.977 7.125 22.203 1 97.44 218 THR A C 1
ATOM 1625 O O . THR A 1 218 ? -7.875 6.359 22.547 1 97.44 218 THR A O 1
ATOM 1628 N N . GLN A 1 219 ? -5.816 7.25 22.906 1 94.94 219 GLN A N 1
ATOM 1629 C CA . GLN A 1 219 ? -5.586 6.457 24.109 1 94.94 219 GLN A CA 1
ATOM 1630 C C . GLN A 1 219 ? -5.621 7.332 25.359 1 94.94 219 GLN A C 1
ATOM 1632 O O . GLN A 1 219 ? -5.328 6.859 26.453 1 94.94 219 GLN A O 1
ATOM 1637 N N . ALA A 1 220 ? -5.977 8.562 25.203 1 95.94 220 ALA A N 1
ATOM 1638 C CA . ALA A 1 220 ? -6.094 9.469 26.344 1 95.94 220 ALA A CA 1
ATOM 1639 C C . ALA A 1 220 ? -7.312 9.117 27.188 1 95.94 220 ALA A C 1
ATOM 1641 O O . ALA A 1 220 ? -8.312 8.625 26.672 1 95.94 220 ALA A O 1
ATOM 1642 N N . ASP A 1 221 ? -7.242 9.477 28.453 1 95.88 221 ASP A N 1
ATOM 1643 C CA . ASP A 1 221 ? -8.383 9.305 29.344 1 95.88 221 ASP A CA 1
ATOM 1644 C C . ASP A 1 221 ? -9.578 10.141 28.875 1 95.88 221 ASP A C 1
ATOM 1646 O O . ASP A 1 221 ? -10.727 9.703 28.984 1 95.88 221 ASP A O 1
ATOM 1650 N N . ASP A 1 222 ? -9.273 11.273 28.453 1 97.69 222 ASP A N 1
ATOM 1651 C CA . ASP A 1 222 ? -10.242 12.203 27.859 1 97.69 222 ASP A CA 1
ATOM 1652 C C . ASP A 1 222 ? -9.797 12.656 26.469 1 97.69 222 ASP A C 1
ATOM 1654 O O . ASP A 1 222 ? -9.117 13.672 26.344 1 97.69 222 ASP A O 1
ATOM 1658 N N . PRO A 1 223 ? -10.281 11.961 25.453 1 98.06 223 PRO A N 1
ATOM 1659 C CA . PRO A 1 223 ? -9.844 12.25 24.078 1 98.06 223 PRO A CA 1
ATOM 1660 C C . PRO A 1 223 ? -10.188 13.664 23.641 1 98.06 223 PRO A C 1
ATOM 1662 O O . PRO A 1 223 ? -9.414 14.305 22.922 1 98.06 223 PRO A O 1
ATOM 1665 N N . VAL A 1 224 ? -11.328 14.164 24.047 1 98.38 224 VAL A N 1
ATOM 1666 C CA . VAL A 1 224 ? -11.766 15.492 23.641 1 98.38 224 VAL A CA 1
ATOM 1667 C C . VAL A 1 224 ? -10.828 16.547 24.234 1 98.38 224 VAL A C 1
ATOM 1669 O O . VAL A 1 224 ? -10.375 17.453 23.516 1 98.38 224 VAL A O 1
ATOM 1672 N N . ALA A 1 225 ? -10.516 16.406 25.531 1 98 225 ALA A N 1
ATOM 1673 C CA . ALA A 1 225 ? -9.609 17.359 26.188 1 98 225 ALA A CA 1
ATOM 1674 C C . ALA A 1 225 ? -8.219 17.281 25.562 1 98 225 ALA A C 1
ATOM 1676 O O . ALA A 1 225 ? -7.566 18.312 25.375 1 98 225 ALA A O 1
ATOM 1677 N N . ALA A 1 226 ? -7.77 16.094 25.297 1 97.31 226 ALA A N 1
ATOM 1678 C CA . ALA A 1 226 ? -6.461 15.922 24.672 1 97.31 226 ALA A CA 1
ATOM 1679 C C . ALA A 1 226 ? -6.406 16.594 23.312 1 97.31 226 ALA A C 1
ATOM 1681 O O . ALA A 1 226 ? -5.449 17.312 23 1 97.31 226 ALA A O 1
ATOM 1682 N N . TYR A 1 227 ? -7.453 16.391 22.531 1 98 227 TYR A N 1
ATOM 1683 C CA . TYR A 1 227 ? -7.531 17 21.203 1 98 227 TYR A CA 1
ATOM 1684 C C . TYR A 1 227 ? -7.527 18.516 21.281 1 98 227 TYR A C 1
ATOM 1686 O O . TYR A 1 227 ? -6.805 19.188 20.547 1 98 227 TYR A O 1
ATOM 1694 N N . GLN A 1 228 ? -8.312 19.016 22.203 1 97.56 228 GLN A N 1
ATOM 1695 C CA . GLN A 1 228 ? -8.406 20.469 22.359 1 97.56 228 GLN A CA 1
ATOM 1696 C C . GLN A 1 228 ? -7.07 21.062 22.766 1 97.56 228 GLN A C 1
ATOM 1698 O O . GLN A 1 228 ? -6.703 22.156 22.312 1 97.56 228 GLN A O 1
ATOM 1703 N N . SER A 1 229 ? -6.383 20.391 23.625 1 96.75 229 SER A N 1
ATOM 1704 C CA . SER A 1 229 ? -5.066 20.844 24.062 1 96.75 229 SER A CA 1
ATOM 1705 C C . SER A 1 229 ? -4.078 20.875 22.891 1 96.75 229 SER A C 1
ATOM 1707 O O . SER A 1 229 ? -3.332 21.844 22.734 1 96.75 229 SER A O 1
ATOM 1709 N N . ILE A 1 230 ? -4.074 19.859 22.109 1 97.56 230 ILE A N 1
ATOM 1710 C CA . ILE A 1 230 ? -3.191 19.75 20.953 1 97.56 230 ILE A CA 1
ATOM 1711 C C . ILE A 1 230 ? -3.551 20.828 19.938 1 97.56 230 ILE A C 1
ATOM 1713 O O . ILE A 1 230 ? -2.668 21.484 19.375 1 97.56 230 ILE A O 1
ATOM 1717 N N . LYS A 1 231 ? -4.824 20.984 19.688 1 97.38 231 LYS A N 1
ATOM 1718 C CA . LYS A 1 231 ? -5.309 22 18.766 1 97.38 231 LYS A CA 1
ATOM 1719 C C . LYS A 1 231 ? -4.844 23.391 19.188 1 97.38 231 LYS A C 1
ATOM 1721 O O . LYS A 1 231 ? -4.406 24.188 18.344 1 97.38 231 LYS A O 1
ATOM 1726 N N . LYS A 1 232 ? -4.953 23.672 20.453 1 96.94 232 LYS A N 1
ATOM 1727 C CA . LYS A 1 232 ? -4.512 24.953 20.984 1 96.94 232 LYS A CA 1
ATOM 1728 C C . LYS A 1 232 ? -3.016 25.156 20.766 1 96.94 232 LYS A C 1
ATOM 1730 O O . LYS A 1 232 ? -2.588 26.219 20.297 1 96.94 232 LYS A O 1
ATOM 1735 N N . ALA A 1 233 ? -2.217 24.125 21.094 1 96.75 233 ALA A N 1
ATOM 1736 C CA . ALA A 1 233 ? -0.771 24.188 20.891 1 96.75 233 ALA A CA 1
ATOM 1737 C C . ALA A 1 233 ? -0.435 24.406 19.422 1 96.75 233 ALA A C 1
ATOM 1739 O O . ALA A 1 233 ? 0.463 25.188 19.094 1 96.75 233 ALA A O 1
ATOM 1740 N N . TRP A 1 234 ? -1.166 23.75 18.531 1 96.94 234 TRP A N 1
ATOM 1741 C CA . TRP A 1 234 ? -0.974 23.844 17.094 1 96.94 234 TRP A CA 1
ATOM 1742 C C . TRP A 1 234 ? -1.327 25.234 16.578 1 96.94 234 TRP A C 1
ATOM 1744 O O . TRP A 1 234 ? -0.537 25.875 15.875 1 96.94 234 TRP A O 1
ATOM 1754 N N . GLU A 1 235 ? -2.443 25.734 17.016 1 96.31 235 GLU A N 1
ATOM 1755 C CA . GLU A 1 235 ? -2.953 27.016 16.516 1 96.31 235 GLU A CA 1
ATOM 1756 C C . GLU A 1 235 ? -2.117 28.188 17.031 1 96.31 235 GLU A C 1
ATOM 1758 O O . GLU A 1 235 ? -1.97 29.188 16.328 1 96.31 235 GLU A O 1
ATOM 1763 N N . THR A 1 236 ? -1.504 28.047 18.219 1 95.88 236 THR A N 1
ATOM 1764 C CA . THR A 1 236 ? -0.736 29.141 18.812 1 95.88 236 THR A CA 1
ATOM 1765 C C . THR A 1 236 ? 0.753 28.969 18.531 1 95.88 236 THR A C 1
ATOM 1767 O O . THR A 1 236 ? 1.548 29.875 18.781 1 95.88 236 THR A O 1
ATOM 1770 N N . ALA A 1 237 ? 1.095 27.828 18.031 1 95.38 237 ALA A N 1
ATOM 1771 C CA . ALA A 1 237 ? 2.49 27.453 17.797 1 95.38 237 ALA A CA 1
ATOM 1772 C C . ALA A 1 237 ? 3.293 27.484 19.094 1 95.38 237 ALA A C 1
ATOM 1774 O O . ALA A 1 237 ? 4.465 27.875 19.094 1 95.38 237 ALA A O 1
ATOM 1775 N N . HIS A 1 238 ? 2.572 27.234 20.219 1 91 238 HIS A N 1
ATOM 1776 C CA . HIS A 1 238 ? 3.197 27.234 21.531 1 91 238 HIS A CA 1
ATOM 1777 C C . HIS A 1 238 ? 2.777 26.016 22.328 1 91 238 HIS A C 1
ATOM 1779 O O . HIS A 1 238 ? 1.584 25.766 22.516 1 91 238 HIS A O 1
ATOM 1785 N N . ASP A 1 239 ? 3.854 25.234 22.719 1 89.31 239 ASP A N 1
ATOM 1786 C CA . ASP A 1 239 ? 3.566 24.031 23.469 1 89.31 239 ASP A CA 1
ATOM 1787 C C . ASP A 1 239 ? 3.467 24.312 24.969 1 89.31 239 ASP A C 1
ATOM 1789 O O . ASP A 1 239 ? 4.156 25.203 25.484 1 89.31 239 ASP A O 1
ATOM 1793 N N . MET B 1 1 ? 3.77 -24.75 -8.562 1 75.81 1 MET B N 1
ATOM 1794 C CA . MET B 1 1 ? 2.586 -23.906 -8.43 1 75.81 1 MET B CA 1
ATOM 1795 C C . MET B 1 1 ? 2 -23.562 -9.789 1 75.81 1 MET B C 1
ATOM 1797 O O . MET B 1 1 ? 2.723 -23.531 -10.789 1 75.81 1 MET B O 1
ATOM 1801 N N . THR B 1 2 ? 0.685 -23.531 -9.82 1 88.25 2 THR B N 1
ATOM 1802 C CA . THR B 1 2 ? 0.023 -23.125 -11.062 1 88.25 2 THR B CA 1
ATOM 1803 C C . THR B 1 2 ? 0.113 -21.609 -11.25 1 88.25 2 THR B C 1
ATOM 1805 O O . THR B 1 2 ? 0.418 -20.875 -10.312 1 88.25 2 THR B O 1
ATOM 1808 N N . PRO B 1 3 ? -0.019 -21.156 -12.5 1 97.5 3 PRO B N 1
ATOM 1809 C CA . PRO B 1 3 ? -0.035 -19.703 -12.75 1 97.5 3 PRO B CA 1
ATOM 1810 C C . PRO B 1 3 ? -1.133 -18.984 -11.977 1 97.5 3 PRO B C 1
ATOM 1812 O O . PRO B 1 3 ? -2.242 -19.516 -11.836 1 97.5 3 PRO B O 1
ATOM 1815 N N . ILE B 1 4 ? -0.791 -17.891 -11.453 1 98.75 4 ILE B N 1
ATOM 1816 C CA . ILE B 1 4 ? -1.719 -17.078 -10.68 1 98.75 4 ILE B CA 1
ATOM 1817 C C . ILE B 1 4 ? -2.404 -16.078 -11.594 1 98.75 4 ILE B C 1
ATOM 1819 O O . ILE B 1 4 ? -1.744 -15.219 -12.203 1 98.75 4 ILE B O 1
ATOM 1823 N N . ILE B 1 5 ? -3.705 -16.109 -11.703 1 98.69 5 ILE B N 1
ATOM 1824 C CA . ILE B 1 5 ? -4.465 -15.195 -12.547 1 98.69 5 ILE B CA 1
ATOM 1825 C C . ILE B 1 5 ? -4.73 -13.898 -11.789 1 98.69 5 ILE B C 1
ATOM 1827 O O . ILE B 1 5 ? -5.336 -13.914 -10.711 1 98.69 5 ILE B O 1
ATOM 1831 N N . ALA B 1 6 ? -4.285 -12.766 -12.312 1 98.44 6 ALA B N 1
ATOM 1832 C CA . ALA B 1 6 ? -4.551 -11.469 -11.703 1 98.44 6 ALA B CA 1
ATOM 1833 C C . ALA B 1 6 ? -5.973 -11 -12 1 98.44 6 ALA B C 1
ATOM 1835 O O . ALA B 1 6 ? -6.293 -10.656 -13.141 1 98.44 6 ALA B O 1
ATOM 1836 N N . LEU B 1 7 ? -6.812 -10.977 -10.984 1 98.12 7 LEU B N 1
ATOM 1837 C CA . LEU B 1 7 ? -8.188 -10.523 -11.133 1 98.12 7 LEU B CA 1
ATOM 1838 C C . LEU B 1 7 ? -8.281 -9.008 -10.992 1 98.12 7 LEU B C 1
ATOM 1840 O O . LEU B 1 7 ? -9 -8.5 -10.125 1 98.12 7 LEU B O 1
ATOM 1844 N N . ASP B 1 8 ? -7.656 -8.273 -11.859 1 94.5 8 ASP B N 1
ATOM 1845 C CA . ASP B 1 8 ? -7.645 -6.816 -11.836 1 94.5 8 ASP B CA 1
ATOM 1846 C C . ASP B 1 8 ? -8.914 -6.25 -12.469 1 94.5 8 ASP B C 1
ATOM 1848 O O . ASP B 1 8 ? -8.859 -5.613 -13.523 1 94.5 8 ASP B O 1
ATOM 1852 N N . PHE B 1 9 ? -10.023 -6.492 -11.805 1 97.31 9 PHE B N 1
ATOM 1853 C CA . PHE B 1 9 ? -11.328 -6.008 -12.242 1 97.31 9 PHE B CA 1
ATOM 1854 C C . PHE B 1 9 ? -11.828 -4.898 -11.328 1 97.31 9 PHE B C 1
ATOM 1856 O O . PHE B 1 9 ? -11.398 -4.793 -10.18 1 97.31 9 PHE B O 1
ATOM 1863 N N . LYS B 1 10 ? -12.797 -4.137 -11.891 1 96.19 10 LYS B N 1
ATOM 1864 C CA . LYS B 1 10 ? -13.234 -2.928 -11.195 1 96.19 10 LYS B CA 1
ATOM 1865 C C . LYS B 1 10 ? -14.234 -3.256 -10.094 1 96.19 10 LYS B C 1
ATOM 1867 O O . LYS B 1 10 ? -14.492 -2.432 -9.211 1 96.19 10 LYS B O 1
ATOM 1872 N N . ASP B 1 11 ? -14.852 -4.527 -10.25 1 97.88 11 ASP B N 1
ATOM 1873 C CA . ASP B 1 11 ? -15.891 -4.824 -9.273 1 97.88 11 ASP B CA 1
ATOM 1874 C C . ASP B 1 11 ? -16.109 -6.332 -9.141 1 97.88 11 ASP B C 1
ATOM 1876 O O . ASP B 1 11 ? -15.562 -7.109 -9.93 1 97.88 11 ASP B O 1
ATOM 1880 N N . GLN B 1 12 ? -16.812 -6.66 -8.102 1 98.38 12 GLN B N 1
ATOM 1881 C CA . GLN B 1 12 ? -17.094 -8.055 -7.777 1 98.38 12 GLN B CA 1
ATOM 1882 C C . GLN B 1 12 ? -17.875 -8.734 -8.898 1 98.38 12 GLN B C 1
ATOM 1884 O O . GLN B 1 12 ? -17.594 -9.883 -9.258 1 98.38 12 GLN B O 1
ATOM 1889 N N . ALA B 1 13 ? -18.859 -8.055 -9.445 1 98.44 13 ALA B N 1
ATOM 1890 C CA . ALA B 1 13 ? -19.719 -8.648 -10.469 1 98.44 13 ALA B CA 1
ATOM 1891 C C . ALA B 1 13 ? -18.906 -9.086 -11.68 1 98.44 13 ALA B C 1
ATOM 1893 O O . ALA B 1 13 ? -19.047 -10.219 -12.148 1 98.44 13 ALA B O 1
ATOM 1894 N N . THR B 1 14 ? -18.047 -8.203 -12.164 1 98.38 14 THR B N 1
ATOM 1895 C CA . THR B 1 14 ? -17.188 -8.523 -13.305 1 98.38 14 THR B CA 1
ATOM 1896 C C . THR B 1 14 ? -16.25 -9.688 -12.977 1 98.38 14 THR B C 1
ATOM 1898 O O . THR B 1 14 ? -16.016 -10.555 -13.82 1 98.38 14 THR B O 1
ATOM 1901 N N . THR B 1 15 ? -15.75 -9.695 -11.719 1 98.69 15 THR B N 1
ATOM 1902 C CA . THR B 1 15 ? -14.836 -10.734 -11.266 1 98.69 15 THR B CA 1
ATOM 1903 C C . THR B 1 15 ? -15.523 -12.094 -11.25 1 98.69 15 THR B C 1
ATOM 1905 O O . THR B 1 15 ? -14.984 -13.078 -11.758 1 98.69 15 THR B O 1
ATOM 1908 N N . LEU B 1 16 ? -16.734 -12.109 -10.68 1 98.56 16 LEU B N 1
ATOM 1909 C CA . LEU B 1 16 ? -17.469 -13.367 -10.562 1 98.56 16 LEU B CA 1
ATOM 1910 C C . LEU B 1 16 ? -17.906 -13.875 -11.938 1 98.56 16 LEU B C 1
ATOM 1912 O O . LEU B 1 16 ? -17.906 -15.086 -12.18 1 98.56 16 LEU B O 1
ATOM 1916 N N . ASP B 1 17 ? -18.234 -12.969 -12.82 1 98.31 17 ASP B N 1
ATOM 1917 C CA . ASP B 1 17 ? -18.594 -13.344 -14.188 1 98.31 17 ASP B CA 1
ATOM 1918 C C . ASP B 1 17 ? -17.406 -13.984 -14.906 1 98.31 17 ASP B C 1
ATOM 1920 O O . ASP B 1 17 ? -17.562 -14.969 -15.625 1 98.31 17 ASP B O 1
ATOM 1924 N N . PHE B 1 18 ? -16.219 -13.453 -14.719 1 98.69 18 PHE B N 1
ATOM 1925 C CA . PHE B 1 18 ? -15 -13.992 -15.297 1 98.69 18 PHE B CA 1
ATOM 1926 C C . PHE B 1 18 ? -14.75 -15.414 -14.805 1 98.69 18 PHE B C 1
ATOM 1928 O O . PHE B 1 18 ? -14.43 -16.297 -15.594 1 98.69 18 PHE B O 1
ATOM 1935 N N . LEU B 1 19 ? -14.922 -15.648 -13.492 1 98.5 19 LEU B N 1
ATOM 1936 C CA . LEU B 1 19 ? -14.617 -16.938 -12.875 1 98.5 19 LEU B CA 1
ATOM 1937 C C . LEU B 1 19 ? -15.594 -18.016 -13.359 1 98.5 19 LEU B C 1
ATOM 1939 O O . LEU B 1 19 ? -15.242 -19.203 -13.398 1 98.5 19 LEU B O 1
ATOM 1943 N N . LYS B 1 20 ? -16.797 -17.594 -13.773 1 97.69 20 LYS B N 1
ATOM 1944 C CA . LYS B 1 20 ? -17.828 -18.516 -14.227 1 97.69 20 LYS B CA 1
ATOM 1945 C C . LYS B 1 20 ? -17.375 -19.266 -15.484 1 97.69 20 LYS B C 1
ATOM 1947 O O . LYS B 1 20 ? -17.859 -20.359 -15.773 1 97.69 20 LYS B O 1
ATOM 1952 N N . ALA B 1 21 ? -16.516 -18.672 -16.188 1 97.5 21 ALA B N 1
ATOM 1953 C CA . ALA B 1 21 ? -16.047 -19.266 -17.438 1 97.5 21 ALA B CA 1
ATOM 1954 C C . ALA B 1 21 ? -15.242 -20.531 -17.188 1 97.5 21 ALA B C 1
ATOM 1956 O O . ALA B 1 21 ? -15.109 -21.375 -18.062 1 97.5 21 ALA B O 1
ATOM 1957 N N . PHE B 1 22 ? -14.641 -20.672 -16 1 98.5 22 PHE B N 1
ATOM 1958 C CA . PHE B 1 22 ? -13.766 -21.781 -15.68 1 98.5 22 PHE B CA 1
ATOM 1959 C C . PHE B 1 22 ? -14.555 -22.938 -15.094 1 98.5 22 PHE B C 1
ATOM 1961 O O . PHE B 1 22 ? -15.469 -22.734 -14.289 1 98.5 22 PHE B O 1
ATOM 1968 N N . PRO B 1 23 ? -14.25 -24.188 -15.492 1 97.69 23 PRO B N 1
ATOM 1969 C CA . PRO B 1 23 ? -14.938 -25.328 -14.891 1 97.69 23 PRO B CA 1
ATOM 1970 C C . PRO B 1 23 ? -14.703 -25.453 -13.383 1 97.69 23 PRO B C 1
ATOM 1972 O O . PRO B 1 23 ? -13.586 -25.219 -12.914 1 97.69 23 PRO B O 1
ATOM 1975 N N . GLN B 1 24 ? -15.703 -25.844 -12.664 1 97.38 24 GLN B N 1
ATOM 1976 C CA . GLN B 1 24 ? -15.656 -25.953 -11.203 1 97.38 24 GLN B CA 1
ATOM 1977 C C . GLN B 1 24 ? -14.664 -27.031 -10.766 1 97.38 24 GLN B C 1
ATOM 1979 O O . GLN B 1 24 ? -14.234 -27.047 -9.609 1 97.38 24 GLN B O 1
ATOM 1984 N N . THR B 1 25 ? -14.297 -27.828 -11.656 1 97.19 25 THR B N 1
ATOM 1985 C CA . THR B 1 25 ? -13.391 -28.922 -11.328 1 97.19 25 THR B CA 1
ATOM 1986 C C . THR B 1 25 ? -11.945 -28.438 -11.312 1 97.19 25 THR B C 1
ATOM 1988 O O . THR B 1 25 ? -11.055 -29.141 -10.82 1 97.19 25 THR B O 1
ATOM 1991 N N . GLU B 1 26 ? -11.703 -27.297 -11.836 1 96.56 26 GLU B N 1
ATOM 1992 C CA . GLU B 1 26 ? -10.352 -26.766 -11.883 1 96.56 26 GLU B CA 1
ATOM 1993 C C . GLU B 1 26 ? -10.109 -25.766 -10.75 1 96.56 26 GLU B C 1
ATOM 1995 O O . GLU B 1 26 ? -10.688 -24.672 -10.742 1 96.56 26 GLU B O 1
ATOM 2000 N N . ARG B 1 27 ? -9.305 -26.172 -9.859 1 97.44 27 ARG B N 1
ATOM 2001 C CA . ARG B 1 27 ? -8.898 -25.219 -8.828 1 97.44 27 ARG B CA 1
ATOM 2002 C C . ARG B 1 27 ? -7.945 -24.172 -9.398 1 97.44 27 ARG B C 1
ATOM 2004 O O . ARG B 1 27 ? -7.012 -24.516 -10.133 1 97.44 27 ARG B O 1
ATOM 2011 N N . LEU B 1 28 ? -8.188 -22.922 -9.133 1 98.5 28 LEU B N 1
ATOM 2012 C CA . LEU B 1 28 ? -7.375 -21.812 -9.641 1 98.5 28 LEU B CA 1
ATOM 2013 C C . LEU B 1 28 ? -6.594 -21.156 -8.516 1 98.5 28 LEU B C 1
ATOM 2015 O O . LEU B 1 28 ? -6.969 -21.266 -7.348 1 98.5 28 LEU B O 1
ATOM 2019 N N . PHE B 1 29 ? -5.469 -20.578 -8.82 1 98.75 29 PHE B N 1
ATOM 2020 C CA . PHE B 1 29 ? -4.801 -19.578 -7.992 1 98.75 29 PHE B CA 1
ATOM 2021 C C . PHE B 1 29 ? -5.023 -18.172 -8.555 1 98.75 29 PHE B C 1
ATOM 2023 O O . PHE B 1 29 ? -4.73 -17.906 -9.727 1 98.75 29 PHE B O 1
ATOM 2030 N N . VAL B 1 30 ? -5.594 -17.25 -7.758 1 98.88 30 VAL B N 1
ATOM 2031 C CA . VAL B 1 30 ? -5.969 -15.938 -8.273 1 98.88 30 VAL B CA 1
ATOM 2032 C C . VAL B 1 30 ? -5.379 -14.844 -7.387 1 98.88 30 VAL B C 1
ATOM 2034 O O . VAL B 1 30 ? -5.164 -15.062 -6.191 1 98.88 30 VAL B O 1
ATOM 2037 N N . LYS B 1 31 ? -5.086 -13.773 -7.996 1 98.88 31 LYS B N 1
ATOM 2038 C CA . LYS B 1 31 ? -4.586 -12.609 -7.273 1 98.88 31 LYS B CA 1
ATOM 2039 C C . LYS B 1 31 ? -5.641 -11.508 -7.219 1 98.88 31 LYS B C 1
ATOM 2041 O O . LYS B 1 31 ? -6.258 -11.18 -8.234 1 98.88 31 LYS B O 1
ATOM 2046 N N . ILE B 1 32 ? -5.91 -11.016 -6.074 1 98.81 32 ILE B N 1
ATOM 2047 C CA . ILE B 1 32 ? -6.734 -9.844 -5.828 1 98.81 32 ILE B CA 1
ATOM 2048 C C . ILE B 1 32 ? -5.848 -8.664 -5.438 1 98.81 32 ILE B C 1
ATOM 2050 O O . ILE B 1 32 ? -5.066 -8.75 -4.488 1 98.81 32 ILE B O 1
ATOM 2054 N N . GLY B 1 33 ? -5.941 -7.57 -6.195 1 98.44 33 GLY B N 1
ATOM 2055 C CA . GLY B 1 33 ? -5.133 -6.391 -5.926 1 98.44 33 GLY B CA 1
ATOM 2056 C C . GLY B 1 33 ? -5.934 -5.23 -5.363 1 98.44 33 GLY B C 1
ATOM 2057 O O . GLY B 1 33 ? -7.055 -5.422 -4.883 1 98.44 33 GLY B O 1
ATOM 2058 N N . MET B 1 34 ? -5.34 -4.016 -5.406 1 98.62 34 MET B N 1
ATOM 2059 C CA . MET B 1 34 ? -5.863 -2.811 -4.77 1 98.62 34 MET B CA 1
ATOM 2060 C C . MET B 1 34 ? -7.164 -2.369 -5.43 1 98.62 34 MET B C 1
ATOM 2062 O O . MET B 1 34 ? -8.109 -1.967 -4.746 1 98.62 34 MET B O 1
ATOM 2066 N N . GLU B 1 35 ? -7.188 -2.518 -6.75 1 98.56 35 GLU B N 1
ATOM 2067 C CA . GLU B 1 35 ? -8.367 -2.012 -7.445 1 98.56 35 GLU B CA 1
ATOM 2068 C C . GLU B 1 35 ? -9.641 -2.684 -6.941 1 98.56 35 GLU B C 1
ATOM 2070 O O . GLU B 1 35 ? -10.555 -2.01 -6.457 1 98.56 35 GLU B O 1
ATOM 2075 N N . LEU B 1 36 ? -9.68 -3.988 -7.004 1 98.75 36 LEU B N 1
ATOM 2076 C CA . LEU B 1 36 ? -10.867 -4.738 -6.602 1 98.75 36 LEU B CA 1
ATOM 2077 C C . LEU B 1 36 ? -11.086 -4.641 -5.094 1 98.75 36 LEU B C 1
ATOM 2079 O O . LEU B 1 36 ? -12.211 -4.43 -4.641 1 98.75 36 LEU B O 1
ATOM 2083 N N . PHE B 1 37 ? -10.023 -4.766 -4.262 1 98.81 37 PHE B N 1
ATOM 2084 C CA . PHE B 1 37 ? -10.148 -4.766 -2.809 1 98.81 37 PHE B CA 1
ATOM 2085 C C . PHE B 1 37 ? -10.633 -3.41 -2.309 1 98.81 37 PHE B C 1
ATOM 2087 O O . PHE B 1 37 ? -11.43 -3.338 -1.369 1 98.81 37 PHE B O 1
ATOM 2094 N N . TYR B 1 38 ? -10.148 -2.305 -2.939 1 98.69 38 TYR B N 1
ATOM 2095 C CA . TYR B 1 38 ? -10.539 -0.974 -2.488 1 98.69 38 TYR B CA 1
ATOM 2096 C C . TYR B 1 38 ? -11.977 -0.657 -2.9 1 98.69 38 TYR B C 1
ATOM 2098 O O . TYR B 1 38 ? -12.617 0.222 -2.316 1 98.69 38 TYR B O 1
ATOM 2106 N N . ALA B 1 39 ? -12.477 -1.389 -3.885 1 98.19 39 ALA B N 1
ATOM 2107 C CA . ALA B 1 39 ? -13.867 -1.231 -4.309 1 98.19 39 ALA B CA 1
ATOM 2108 C C . ALA B 1 39 ? -14.812 -2.002 -3.393 1 98.19 39 ALA B C 1
ATOM 2110 O O . ALA B 1 39 ? -15.906 -1.534 -3.09 1 98.19 39 ALA B O 1
ATOM 2111 N N . GLU B 1 40 ? -14.352 -3.221 -2.953 1 98.38 40 GLU B N 1
ATOM 2112 C CA . GLU B 1 40 ? -15.32 -4.176 -2.43 1 98.38 40 GLU B CA 1
ATOM 2113 C C . GLU B 1 40 ? -15.047 -4.504 -0.966 1 98.38 40 GLU B C 1
ATOM 2115 O O . GLU B 1 40 ? -15.922 -5.004 -0.259 1 98.38 40 GLU B O 1
ATOM 2120 N N . GLY B 1 41 ? -13.805 -4.227 -0.493 1 98.19 41 GLY B N 1
ATOM 2121 C CA . GLY B 1 41 ? -13.422 -4.59 0.861 1 98.19 41 GLY B CA 1
ATOM 2122 C C . GLY B 1 41 ? -13.195 -6.078 1.037 1 98.19 41 GLY B C 1
ATOM 2123 O O . GLY B 1 41 ? -13.148 -6.824 0.057 1 98.19 41 GLY B O 1
ATOM 2124 N N . PRO B 1 42 ? -13 -6.527 2.268 1 98.12 42 PRO B N 1
ATOM 2125 C CA . PRO B 1 42 ? -12.617 -7.918 2.539 1 98.12 42 PRO B CA 1
ATOM 2126 C C . PRO B 1 42 ? -13.719 -8.914 2.172 1 98.12 42 PRO B C 1
ATOM 2128 O O . PRO B 1 42 ? -13.445 -10.102 1.997 1 98.12 42 PRO B O 1
ATOM 2131 N N . ALA B 1 43 ? -14.93 -8.43 2.008 1 96.62 43 ALA B N 1
ATOM 2132 C CA . ALA B 1 43 ? -16.047 -9.32 1.69 1 96.62 43 ALA B CA 1
ATOM 2133 C C . ALA B 1 43 ? -15.844 -10 0.34 1 96.62 43 ALA B C 1
ATOM 2135 O O . ALA B 1 43 ? -16.344 -11.102 0.11 1 96.62 43 ALA B O 1
ATOM 2136 N N . VAL B 1 44 ? -15.086 -9.383 -0.552 1 98.38 44 VAL B N 1
ATOM 2137 C CA . VAL B 1 44 ? -14.883 -9.906 -1.897 1 98.38 44 VAL B CA 1
ATOM 2138 C C . VAL B 1 44 ? -14.102 -11.219 -1.828 1 98.38 44 VAL B C 1
ATOM 2140 O O . VAL B 1 44 ? -14.242 -12.078 -2.701 1 98.38 44 VAL B O 1
ATOM 2143 N N . ILE B 1 45 ? -13.273 -11.406 -0.751 1 98.5 45 ILE B N 1
ATOM 2144 C CA . ILE B 1 45 ? -12.492 -12.625 -0.571 1 98.5 45 ILE B CA 1
ATOM 2145 C C . ILE B 1 45 ? -13.43 -13.82 -0.426 1 98.5 45 ILE B C 1
ATOM 2147 O O . ILE B 1 45 ? -13.297 -14.812 -1.147 1 98.5 45 ILE B O 1
ATOM 2151 N N . LYS B 1 46 ? -14.414 -13.703 0.424 1 97.44 46 LYS B N 1
ATOM 2152 C CA . LYS B 1 46 ? -15.375 -14.781 0.655 1 97.44 46 LYS B CA 1
ATOM 2153 C C . LYS B 1 46 ? -16.234 -15.023 -0.583 1 97.44 46 LYS B C 1
ATOM 2155 O O . LYS B 1 46 ? -16.547 -16.172 -0.907 1 97.44 46 LYS B O 1
ATOM 2160 N N . ALA B 1 47 ? -16.625 -13.93 -1.217 1 98.38 47 ALA B N 1
ATOM 2161 C CA . ALA B 1 47 ? -17.453 -14.047 -2.414 1 98.38 47 ALA B CA 1
ATOM 2162 C C . ALA B 1 47 ? -16.734 -14.859 -3.494 1 98.38 47 ALA B C 1
ATOM 2164 O O . ALA B 1 47 ? -17.344 -15.727 -4.125 1 98.38 47 ALA B O 1
ATOM 2165 N N . ILE B 1 48 ? -15.484 -14.609 -3.676 1 98.69 48 ILE B N 1
ATOM 2166 C CA . ILE B 1 48 ? -14.695 -15.281 -4.703 1 98.69 48 ILE B CA 1
ATOM 2167 C C . ILE B 1 48 ? -14.484 -16.75 -4.316 1 98.69 48 ILE B C 1
ATOM 2169 O O . ILE B 1 48 ? -14.625 -17.641 -5.156 1 98.69 48 ILE B O 1
ATOM 2173 N N . GLN B 1 49 ? -14.211 -17 -3.002 1 97.94 49 GLN B N 1
ATOM 2174 C CA . GLN B 1 49 ? -14.008 -18.359 -2.516 1 97.94 49 GLN B CA 1
ATOM 2175 C C . GLN B 1 49 ? -15.289 -19.188 -2.635 1 97.94 49 GLN B C 1
ATOM 2177 O O . GLN B 1 49 ? -15.234 -20.391 -2.867 1 97.94 49 GLN B O 1
ATOM 2182 N N . ALA B 1 50 ? -16.422 -18.547 -2.516 1 98 50 ALA B N 1
ATOM 2183 C CA . ALA B 1 50 ? -17.703 -19.219 -2.635 1 98 50 ALA B CA 1
ATOM 2184 C C . ALA B 1 50 ? -18.047 -19.516 -4.094 1 98 50 ALA B C 1
ATOM 2186 O O . ALA B 1 50 ? -18.719 -20.5 -4.395 1 98 50 ALA B O 1
ATOM 2187 N N . ALA B 1 51 ? -17.531 -18.734 -4.984 1 98.12 51 ALA B N 1
ATOM 2188 C CA . ALA B 1 51 ? -17.906 -18.812 -6.395 1 98.12 51 ALA B CA 1
ATOM 2189 C C . ALA B 1 51 ? -17.109 -19.891 -7.125 1 98.12 51 ALA B C 1
ATOM 2191 O O . ALA B 1 51 ? -17.594 -20.453 -8.109 1 98.12 51 ALA B O 1
ATOM 2192 N N . HIS B 1 52 ? -15.875 -20.156 -6.723 1 98.31 52 HIS B N 1
ATOM 2193 C CA . HIS B 1 52 ? -14.969 -21.078 -7.402 1 98.31 52 HIS B CA 1
ATOM 2194 C C . HIS B 1 52 ? -13.914 -21.625 -6.445 1 98.31 52 HIS B C 1
ATOM 2196 O O . HIS B 1 52 ? -13.492 -20.922 -5.52 1 98.31 52 HIS B O 1
ATOM 2202 N N . PRO B 1 53 ? -13.562 -22.922 -6.547 1 98.12 53 PRO B N 1
ATOM 2203 C CA . PRO B 1 53 ? -12.398 -23.375 -5.781 1 98.12 53 PRO B CA 1
ATOM 2204 C C . PRO B 1 53 ? -11.125 -22.609 -6.133 1 98.12 53 PRO B C 1
ATOM 2206 O O . PRO B 1 53 ? -10.625 -22.719 -7.258 1 98.12 53 PRO B O 1
ATOM 2209 N N . VAL B 1 54 ? -10.57 -21.859 -5.152 1 98.5 54 VAL B N 1
ATOM 2210 C CA . VAL B 1 54 ? -9.422 -21.016 -5.453 1 98.5 54 VAL B CA 1
ATOM 2211 C C . VAL B 1 54 ? -8.5 -20.938 -4.238 1 98.5 54 VAL B C 1
ATOM 2213 O O . VAL B 1 54 ? -8.953 -21.078 -3.1 1 98.5 54 VAL B O 1
ATOM 2216 N N . ASP B 1 55 ? -7.234 -20.797 -4.438 1 98.56 55 ASP B N 1
ATOM 2217 C CA . ASP B 1 55 ? -6.305 -20.141 -3.523 1 98.56 55 ASP B CA 1
ATOM 2218 C C . ASP B 1 55 ? -6.133 -18.656 -3.873 1 98.56 55 ASP B C 1
ATOM 2220 O O . ASP B 1 55 ? -6.207 -18.281 -5.043 1 98.56 55 ASP B O 1
ATOM 2224 N N . ILE B 1 56 ? -5.953 -17.828 -2.83 1 98.81 56 ILE B N 1
ATOM 2225 C CA . ILE B 1 56 ? -5.961 -16.391 -3.104 1 98.81 56 ILE B CA 1
ATOM 2226 C C . ILE B 1 56 ? -4.625 -15.781 -2.689 1 98.81 56 ILE B C 1
ATOM 2228 O O . ILE B 1 56 ? -4.145 -16.016 -1.577 1 98.81 56 ILE B O 1
ATOM 2232 N N . PHE B 1 57 ? -4.016 -15.07 -3.619 1 98.94 57 PHE B N 1
ATOM 2233 C CA . PHE B 1 57 ? -2.92 -14.133 -3.41 1 98.94 57 PHE B CA 1
ATOM 2234 C C . PHE B 1 57 ? -3.447 -12.711 -3.242 1 98.94 57 PHE B C 1
ATOM 2236 O O . PHE B 1 57 ? -3.857 -12.078 -4.215 1 98.94 57 PHE B O 1
ATOM 2243 N N . LEU B 1 58 ? -3.549 -12.234 -2.014 1 98.88 58 LEU B N 1
ATOM 2244 C CA . LEU B 1 58 ? -3.986 -10.867 -1.739 1 98.88 58 LEU B CA 1
ATOM 2245 C C . LEU B 1 58 ? -2.812 -9.898 -1.809 1 98.88 58 LEU B C 1
ATOM 2247 O O . LEU B 1 58 ? -1.955 -9.891 -0.922 1 98.88 58 LEU B O 1
ATOM 2251 N N . ASP B 1 59 ? -2.781 -9.055 -2.811 1 98.81 59 ASP B N 1
ATOM 2252 C CA . ASP B 1 59 ? -1.604 -8.266 -3.168 1 98.81 59 ASP B CA 1
ATOM 2253 C C . ASP B 1 59 ? -1.837 -6.781 -2.9 1 98.81 59 ASP B C 1
ATOM 2255 O O . ASP B 1 59 ? -2.029 -6 -3.836 1 98.81 59 ASP B O 1
ATOM 2259 N N . LEU B 1 60 ? -1.743 -6.41 -1.6 1 98.81 60 LEU B N 1
ATOM 2260 C CA . LEU B 1 60 ? -2.029 -5.031 -1.228 1 98.81 60 LEU B CA 1
ATOM 2261 C C . LEU B 1 60 ? -0.741 -4.258 -0.961 1 98.81 60 LEU B C 1
ATOM 2263 O O . LEU B 1 60 ? -0.762 -3.035 -0.822 1 98.81 60 LEU B O 1
ATOM 2267 N N . LYS B 1 61 ? 0.362 -4.914 -0.87 1 98.69 61 LYS B N 1
ATOM 2268 C CA . LYS B 1 61 ? 1.695 -4.32 -0.833 1 98.69 61 LYS B CA 1
ATOM 2269 C C . LYS B 1 61 ? 1.836 -3.359 0.343 1 98.69 61 LYS B C 1
ATOM 2271 O O . LYS B 1 61 ? 2.213 -2.199 0.161 1 98.69 61 LYS B O 1
ATOM 2276 N N . LEU B 1 62 ? 1.68 -3.869 1.59 1 98.88 62 LEU B N 1
ATOM 2277 C CA . LEU B 1 62 ? 1.753 -3.049 2.793 1 98.88 62 LEU B CA 1
ATOM 2278 C C . LEU B 1 62 ? 3.096 -2.332 2.883 1 98.88 62 LEU B C 1
ATOM 2280 O O . LEU B 1 62 ? 4.141 -2.93 2.619 1 98.88 62 LEU B O 1
ATOM 2284 N N . HIS B 1 63 ? 3.064 -1.036 3.213 1 98.75 63 HIS B N 1
ATOM 2285 C CA . HIS B 1 63 ? 4.258 -0.21 3.369 1 98.75 63 HIS B CA 1
ATOM 2286 C C . HIS B 1 63 ? 3.99 0.976 4.289 1 98.75 63 HIS B C 1
ATOM 2288 O O . HIS B 1 63 ? 3.402 1.975 3.869 1 98.75 63 HIS B O 1
ATOM 2294 N N . ASP B 1 64 ? 4.363 0.931 5.477 1 98.44 64 ASP B N 1
ATOM 2295 C CA . ASP B 1 64 ? 4.195 1.928 6.531 1 98.44 64 ASP B CA 1
ATOM 2296 C C . ASP B 1 64 ? 5.113 1.635 7.715 1 98.44 64 ASP B C 1
ATOM 2298 O O . ASP B 1 64 ? 5.973 0.755 7.637 1 98.44 64 ASP B O 1
ATOM 2302 N N . ILE B 1 65 ? 5 2.432 8.797 1 96.88 65 ILE B N 1
ATOM 2303 C CA . ILE B 1 65 ? 5.785 2.158 9.992 1 96.88 65 ILE B CA 1
ATOM 2304 C C . ILE B 1 65 ? 5.387 0.803 10.578 1 96.88 65 ILE B C 1
ATOM 2306 O O . ILE B 1 65 ? 4.266 0.334 10.359 1 96.88 65 ILE B O 1
ATOM 2310 N N . PRO B 1 66 ? 6.305 0.165 11.344 1 97.81 66 PRO B N 1
ATOM 2311 C CA . PRO B 1 66 ? 6.102 -1.209 11.812 1 97.81 66 PRO B CA 1
ATOM 2312 C C . PRO B 1 66 ? 4.777 -1.392 12.547 1 97.81 66 PRO B C 1
ATOM 2314 O O . PRO B 1 66 ? 4.027 -2.326 12.25 1 97.81 66 PRO B O 1
ATOM 2317 N N . ASN B 1 67 ? 4.387 -0.476 13.367 1 96.56 67 ASN B N 1
ATOM 2318 C CA . ASN B 1 67 ? 3.16 -0.614 14.141 1 96.56 67 ASN B CA 1
ATOM 2319 C C . ASN B 1 67 ? 1.926 -0.649 13.25 1 96.56 67 ASN B C 1
ATOM 2321 O O . ASN B 1 67 ? 1.034 -1.478 13.445 1 96.56 67 ASN B O 1
ATOM 2325 N N . THR B 1 68 ? 1.869 0.26 12.32 1 97.5 68 THR B N 1
ATOM 2326 C CA . THR B 1 68 ? 0.74 0.333 11.398 1 97.5 68 THR B CA 1
ATOM 2327 C C . THR B 1 68 ? 0.643 -0.937 10.555 1 97.5 68 THR B C 1
ATOM 2329 O O . THR B 1 68 ? -0.444 -1.492 10.383 1 97.5 68 THR B O 1
ATOM 2332 N N . VAL B 1 69 ? 1.787 -1.459 10.102 1 98.75 69 VAL B N 1
ATOM 2333 C CA . VAL B 1 69 ? 1.807 -2.637 9.242 1 98.75 69 VAL B CA 1
ATOM 2334 C C . VAL B 1 69 ? 1.418 -3.873 10.047 1 98.75 69 VAL B C 1
ATOM 2336 O O . VAL B 1 69 ? 0.737 -4.766 9.531 1 98.75 69 VAL B O 1
ATOM 2339 N N . GLU B 1 70 ? 1.864 -3.939 11.281 1 98.81 70 GLU B N 1
ATOM 2340 C CA . GLU B 1 70 ? 1.486 -5.07 12.117 1 98.81 70 GLU B CA 1
ATOM 2341 C C . GLU B 1 70 ? -0.029 -5.16 12.273 1 98.81 70 GLU B C 1
ATOM 2343 O O . GLU B 1 70 ? -0.608 -6.242 12.148 1 98.81 70 GLU B O 1
ATOM 2348 N N . LYS B 1 71 ? -0.624 -4.035 12.531 1 98.69 71 LYS B N 1
ATOM 2349 C CA . LYS B 1 71 ? -2.068 -4 12.734 1 98.69 71 LYS B CA 1
ATOM 2350 C C . LYS B 1 71 ? -2.816 -4.305 11.438 1 98.69 71 LYS B C 1
ATOM 2352 O O . LYS B 1 71 ? -3.828 -5.008 11.445 1 98.69 71 LYS B O 1
ATOM 2357 N N . ALA B 1 72 ? -2.381 -3.73 10.352 1 98.81 72 ALA B N 1
ATOM 2358 C CA . ALA B 1 72 ? -2.98 -4.008 9.047 1 98.81 72 ALA B CA 1
ATOM 2359 C C . ALA B 1 72 ? -2.844 -5.484 8.688 1 98.81 72 ALA B C 1
ATOM 2361 O O . ALA B 1 72 ? -3.791 -6.098 8.188 1 98.81 72 ALA B O 1
ATOM 2362 N N . ALA B 1 73 ? -1.647 -6.023 8.93 1 98.94 73 ALA B N 1
ATOM 2363 C CA . ALA B 1 73 ? -1.37 -7.426 8.633 1 98.94 73 ALA B CA 1
ATOM 2364 C C . ALA B 1 73 ? -2.254 -8.344 9.469 1 98.94 73 ALA B C 1
ATOM 2366 O O . ALA B 1 73 ? -2.668 -9.414 9.008 1 98.94 73 ALA B O 1
ATOM 2367 N N . TRP B 1 74 ? -2.447 -7.969 10.703 1 98.88 74 TRP B N 1
ATOM 2368 C CA . TRP B 1 74 ? -3.355 -8.742 11.547 1 98.88 74 TRP B CA 1
ATOM 2369 C C . TRP B 1 74 ? -4.719 -8.898 10.875 1 98.88 74 TRP B C 1
ATOM 2371 O O . TRP B 1 74 ? -5.293 -9.984 10.875 1 98.88 74 TRP B O 1
ATOM 2381 N N . GLN B 1 75 ? -5.27 -7.832 10.289 1 98.81 75 GLN B N 1
ATOM 2382 C CA . GLN B 1 75 ? -6.547 -7.891 9.586 1 98.81 75 GLN B CA 1
ATOM 2383 C C . GLN B 1 75 ? -6.48 -8.859 8.414 1 98.81 75 GLN B C 1
ATOM 2385 O O . GLN B 1 75 ? -7.398 -9.664 8.211 1 98.81 75 GLN B O 1
ATOM 2390 N N . LEU B 1 76 ? -5.387 -8.828 7.645 1 98.88 76 LEU B N 1
ATOM 2391 C CA . LEU B 1 76 ? -5.25 -9.672 6.461 1 98.88 76 LEU B CA 1
ATOM 2392 C C . LEU B 1 76 ? -5.102 -11.133 6.855 1 98.88 76 LEU B C 1
ATOM 2394 O O . LEU B 1 76 ? -5.586 -12.023 6.152 1 98.88 76 LEU B O 1
ATOM 2398 N N . GLY B 1 77 ? -4.355 -11.375 7.973 1 98.81 77 GLY B N 1
ATOM 2399 C CA . GLY B 1 77 ? -4.137 -12.727 8.453 1 98.81 77 GLY B CA 1
ATOM 2400 C C . GLY B 1 77 ? -5.426 -13.469 8.75 1 98.81 77 GLY B C 1
ATOM 2401 O O . GLY B 1 77 ? -5.465 -14.703 8.703 1 98.81 77 GLY B O 1
ATOM 2402 N N . ARG B 1 78 ? -6.465 -12.742 8.984 1 98.56 78 ARG B N 1
ATOM 2403 C CA . ARG B 1 78 ? -7.742 -13.32 9.391 1 98.56 78 ARG B CA 1
ATOM 2404 C C . ARG B 1 78 ? -8.523 -13.828 8.18 1 98.56 78 ARG B C 1
ATOM 2406 O O . ARG B 1 78 ? -9.508 -14.555 8.336 1 98.56 78 ARG B O 1
ATOM 2413 N N . LEU B 1 79 ? -8.07 -13.562 6.98 1 98.56 79 LEU B N 1
ATOM 2414 C CA . LEU B 1 79 ? -8.922 -13.688 5.809 1 98.56 79 LEU B CA 1
ATOM 2415 C C . LEU B 1 79 ? -8.781 -15.062 5.172 1 98.56 79 LEU B C 1
ATOM 2417 O O . LEU B 1 79 ? -9.539 -15.422 4.27 1 98.56 79 LEU B O 1
ATOM 2421 N N . GLY B 1 80 ? -7.801 -15.867 5.57 1 98.12 80 GLY B N 1
ATOM 2422 C CA . GLY B 1 80 ? -7.609 -17.203 5.023 1 98.12 80 GLY B CA 1
ATOM 2423 C C . GLY B 1 80 ? -7.031 -17.203 3.625 1 98.12 80 GLY B C 1
ATOM 2424 O O . GLY B 1 80 ? -7.266 -18.125 2.848 1 98.12 80 GLY B O 1
ATOM 2425 N N . VAL B 1 81 ? -6.301 -16.156 3.234 1 98.81 81 VAL B N 1
ATOM 2426 C CA . VAL B 1 81 ? -5.648 -16.094 1.931 1 98.81 81 VAL B CA 1
ATOM 2427 C C . VAL B 1 81 ? -4.32 -16.859 1.984 1 98.81 81 VAL B C 1
ATOM 2429 O O . VAL B 1 81 ? -3.795 -17.125 3.068 1 98.81 81 VAL B O 1
ATOM 2432 N N . ALA B 1 82 ? -3.785 -17.234 0.839 1 98.75 82 ALA B N 1
ATOM 2433 C CA . ALA B 1 82 ? -2.594 -18.078 0.759 1 98.75 82 ALA B CA 1
ATOM 2434 C C . ALA B 1 82 ? -1.323 -17.234 0.774 1 98.75 82 ALA B C 1
ATOM 2436 O O . ALA B 1 82 ? -0.311 -17.625 1.356 1 98.75 82 ALA B O 1
ATOM 2437 N N . LEU B 1 83 ? -1.351 -16.094 0.098 1 98.81 83 LEU B N 1
ATOM 2438 C CA . LEU B 1 83 ? -0.213 -15.188 -0.052 1 98.81 83 LEU B CA 1
ATOM 2439 C C . LEU B 1 83 ? -0.627 -13.742 0.191 1 98.81 83 LEU B C 1
ATOM 2441 O O . LEU B 1 83 ? -1.768 -13.367 -0.087 1 98.81 83 LEU B O 1
ATOM 2445 N N . THR B 1 84 ? 0.241 -12.977 0.702 1 98.94 84 THR B N 1
ATOM 2446 C CA . THR B 1 84 ? 0.08 -11.523 0.764 1 98.94 84 THR B CA 1
ATOM 2447 C C . THR B 1 84 ? 1.428 -10.828 0.62 1 98.94 84 THR B C 1
ATOM 2449 O O . THR B 1 84 ? 2.461 -11.477 0.473 1 98.94 84 THR B O 1
ATOM 2452 N N . THR B 1 85 ? 1.363 -9.461 0.576 1 98.94 85 THR B N 1
ATOM 2453 C CA . THR B 1 85 ? 2.596 -8.789 0.176 1 98.94 85 THR B CA 1
ATOM 2454 C C . THR B 1 85 ? 2.889 -7.605 1.09 1 98.94 85 THR B C 1
ATOM 2456 O O . THR B 1 85 ? 1.968 -6.949 1.583 1 98.94 85 THR B O 1
ATOM 2459 N N . VAL B 1 86 ? 4.176 -7.316 1.283 1 98.94 86 VAL B N 1
ATOM 2460 C CA . VAL B 1 86 ? 4.73 -6.09 1.844 1 98.94 86 VAL B CA 1
ATOM 2461 C C . VAL B 1 86 ? 5.82 -5.547 0.922 1 98.94 86 VAL B C 1
ATOM 2463 O O . VAL B 1 86 ? 6.336 -6.27 0.067 1 98.94 86 VAL B O 1
ATOM 2466 N N . HIS B 1 87 ? 6.129 -4.305 1.047 1 98.81 87 HIS B N 1
ATOM 2467 C CA . HIS B 1 87 ? 7.309 -3.791 0.364 1 98.81 87 HIS B CA 1
ATOM 2468 C C . HIS B 1 87 ? 8.57 -4.023 1.191 1 98.81 87 HIS B C 1
ATOM 2470 O O . HIS B 1 87 ? 8.641 -3.605 2.35 1 98.81 87 HIS B O 1
ATOM 2476 N N . ALA B 1 88 ? 9.602 -4.574 0.586 1 98.69 88 ALA B N 1
ATOM 2477 C CA . ALA B 1 88 ? 10.875 -4.773 1.264 1 98.69 88 ALA B CA 1
ATOM 2478 C C . ALA B 1 88 ? 11.492 -3.439 1.676 1 98.69 88 ALA B C 1
ATOM 2480 O O . ALA B 1 88 ? 12.242 -3.369 2.654 1 98.69 88 ALA B O 1
ATOM 2481 N N . ALA B 1 89 ? 11.133 -2.416 0.984 1 97.75 89 ALA B N 1
ATOM 2482 C CA . ALA B 1 89 ? 11.672 -1.081 1.238 1 97.75 89 ALA B CA 1
ATOM 2483 C C . ALA B 1 89 ? 11.195 -0.547 2.588 1 97.75 89 ALA B C 1
ATOM 2485 O O . ALA B 1 89 ? 11.719 0.452 3.086 1 97.75 89 ALA B O 1
ATOM 2486 N N . GLY B 1 90 ? 10.219 -1.199 3.172 1 97.75 90 GLY B N 1
ATOM 2487 C CA . GLY B 1 90 ? 9.805 -0.833 4.516 1 97.75 90 GLY B CA 1
ATOM 2488 C C . GLY B 1 90 ? 10.805 -1.248 5.582 1 97.75 90 GLY B C 1
ATOM 2489 O O . GLY B 1 90 ? 10.695 -0.833 6.738 1 97.75 90 GLY B O 1
ATOM 2490 N N . GLY B 1 91 ? 11.758 -2.123 5.223 1 97.94 91 GLY B N 1
ATOM 2491 C CA . GLY B 1 91 ? 12.852 -2.475 6.117 1 97.94 91 GLY B CA 1
ATOM 2492 C C . GLY B 1 91 ? 12.555 -3.686 6.977 1 97.94 91 GLY B C 1
ATOM 2493 O O . GLY B 1 91 ? 11.414 -4.164 7.016 1 97.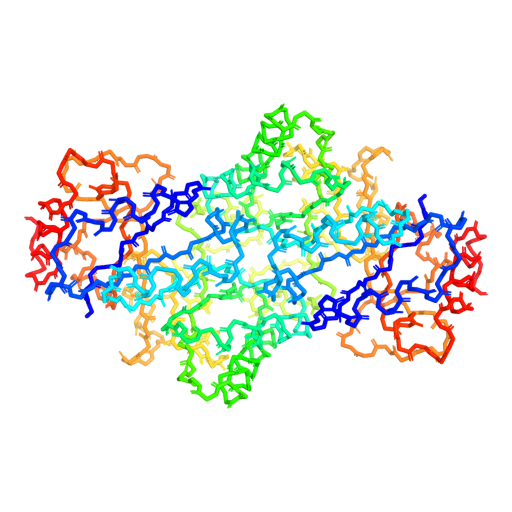94 91 GLY B O 1
ATOM 2494 N N . LYS B 1 92 ? 13.57 -4.098 7.637 1 98.44 92 LYS B N 1
ATOM 2495 C CA . LYS B 1 92 ? 13.547 -5.312 8.445 1 98.44 92 LYS B CA 1
ATOM 2496 C C . LYS B 1 92 ? 12.469 -5.234 9.523 1 98.44 92 LYS B C 1
ATOM 2498 O O . LYS B 1 92 ? 11.641 -6.137 9.648 1 98.44 92 LYS B O 1
ATOM 2503 N N . ASP B 1 93 ? 12.445 -4.129 10.266 1 98.12 93 ASP B N 1
ATOM 2504 C CA . ASP B 1 93 ? 11.523 -4.012 11.398 1 98.12 93 ASP B CA 1
ATOM 2505 C C . ASP B 1 93 ? 10.07 -4.07 10.93 1 98.12 93 ASP B C 1
ATOM 2507 O O . ASP B 1 93 ? 9.234 -4.691 11.586 1 98.12 93 ASP B O 1
ATOM 2511 N N . MET B 1 94 ? 9.781 -3.43 9.828 1 98.44 94 MET B N 1
ATOM 2512 C CA . MET B 1 94 ? 8.422 -3.459 9.297 1 98.44 94 MET B CA 1
ATOM 2513 C C . MET B 1 94 ? 8.023 -4.875 8.891 1 98.44 94 MET B C 1
ATOM 2515 O O . MET B 1 94 ? 6.93 -5.336 9.203 1 98.44 94 MET B O 1
ATOM 2519 N N . MET B 1 95 ? 8.938 -5.582 8.211 1 98.88 95 MET B N 1
ATOM 2520 C CA . MET B 1 95 ? 8.617 -6.914 7.711 1 98.88 95 MET B CA 1
ATOM 2521 C C . MET B 1 95 ? 8.43 -7.898 8.859 1 98.88 95 MET B C 1
ATOM 2523 O O . MET B 1 95 ? 7.535 -8.742 8.82 1 98.88 95 MET B O 1
ATOM 2527 N N . LEU B 1 96 ? 9.258 -7.766 9.875 1 98.94 96 LEU B N 1
ATOM 2528 C CA . LEU B 1 96 ? 9.078 -8.602 11.062 1 98.94 96 LEU B CA 1
ATOM 2529 C C . LEU B 1 96 ? 7.734 -8.328 11.719 1 98.94 96 LEU B C 1
ATOM 2531 O O . LEU B 1 96 ? 7.051 -9.258 12.156 1 98.94 96 LEU B O 1
ATOM 2535 N N . ALA B 1 97 ? 7.379 -7.047 11.781 1 98.88 97 ALA B N 1
ATOM 2536 C CA . ALA B 1 97 ? 6.086 -6.668 12.352 1 98.88 97 ALA B CA 1
ATOM 2537 C C . ALA B 1 97 ? 4.938 -7.227 11.516 1 98.88 97 ALA B C 1
ATOM 2539 O O . ALA B 1 97 ? 3.938 -7.695 12.062 1 98.88 97 ALA B O 1
ATOM 2540 N N . ALA B 1 98 ? 5.082 -7.141 10.219 1 98.94 98 ALA B N 1
ATOM 2541 C CA . ALA B 1 98 ? 4.07 -7.695 9.32 1 98.94 98 ALA B CA 1
ATOM 2542 C C . ALA B 1 98 ? 3.861 -9.18 9.586 1 98.94 98 ALA B C 1
ATOM 2544 O O . ALA B 1 98 ? 2.723 -9.648 9.695 1 98.94 98 ALA B O 1
ATOM 2545 N N . LYS B 1 99 ? 4.957 -9.898 9.672 1 98.94 99 LYS B N 1
ATOM 2546 C CA . LYS B 1 99 ? 4.887 -11.336 9.914 1 98.94 99 LYS B CA 1
ATOM 2547 C C . LYS B 1 99 ? 4.172 -11.633 11.227 1 98.94 99 LYS B C 1
ATOM 2549 O O . LYS B 1 99 ? 3.297 -12.5 11.281 1 98.94 99 LYS B O 1
ATOM 2554 N N . ARG B 1 100 ? 4.566 -10.93 12.281 1 98.88 100 ARG B N 1
ATOM 2555 C CA . ARG B 1 100 ? 3.91 -11.094 13.578 1 98.88 100 ARG B CA 1
ATOM 2556 C C . ARG B 1 100 ? 2.408 -10.852 13.469 1 98.88 100 ARG B C 1
ATOM 2558 O O . ARG B 1 100 ? 1.609 -11.617 14.016 1 98.88 100 ARG B O 1
ATOM 2565 N N . GLY B 1 101 ? 2.02 -9.812 12.766 1 98.88 101 GLY B N 1
ATOM 2566 C CA . GLY B 1 101 ? 0.61 -9.5 12.578 1 98.88 101 GLY B CA 1
ATOM 2567 C C . GLY B 1 101 ? -0.141 -10.586 11.828 1 98.88 101 GLY B C 1
ATOM 2568 O O . GLY B 1 101 ? -1.232 -10.984 12.234 1 98.88 101 GLY B O 1
ATOM 2569 N N . LEU B 1 102 ? 0.467 -11.055 10.734 1 98.94 102 LEU B N 1
ATOM 2570 C CA . LEU B 1 102 ? -0.163 -12.094 9.922 1 98.94 102 LEU B CA 1
ATOM 2571 C C . LEU B 1 102 ? -0.409 -13.352 10.742 1 98.94 102 LEU B C 1
ATOM 2573 O O . LEU B 1 102 ? -1.498 -13.93 10.688 1 98.94 102 LEU B O 1
ATOM 2577 N N . LEU B 1 103 ? 0.621 -13.805 11.477 1 98.94 103 LEU B N 1
ATOM 2578 C CA . LEU B 1 103 ? 0.519 -15.016 12.289 1 98.94 103 LEU B CA 1
ATOM 2579 C C . LEU B 1 103 ? -0.54 -14.852 13.367 1 98.94 103 LEU B C 1
ATOM 2581 O O . LEU B 1 103 ? -1.356 -15.75 13.586 1 98.94 103 LEU B O 1
ATOM 2585 N N . ALA B 1 104 ? -0.542 -13.711 14.039 1 98.88 104 ALA B N 1
ATOM 2586 C CA . ALA B 1 104 ? -1.49 -13.461 15.117 1 98.88 104 ALA B CA 1
ATOM 2587 C C . ALA B 1 104 ? -2.922 -13.398 14.594 1 98.88 104 ALA B C 1
ATOM 2589 O O . ALA B 1 104 ? -3.84 -13.953 15.203 1 98.88 104 ALA B O 1
ATOM 2590 N N . GLY B 1 105 ? -3.109 -12.68 13.492 1 98.81 105 GLY B N 1
ATOM 2591 C CA . GLY B 1 105 ? -4.43 -12.609 12.891 1 98.81 105 GLY B CA 1
ATOM 2592 C C . GLY B 1 105 ? -4.957 -13.961 12.445 1 98.81 105 GLY B C 1
ATOM 2593 O O . GLY B 1 105 ? -6.125 -14.281 12.68 1 98.81 105 GLY B O 1
ATOM 2594 N N . ALA B 1 106 ? -4.125 -14.727 11.805 1 98.88 106 ALA B N 1
ATOM 2595 C CA . ALA B 1 106 ? -4.5 -16.062 11.359 1 98.88 106 ALA B CA 1
ATOM 2596 C C . ALA B 1 106 ? -4.91 -16.953 12.539 1 98.88 106 ALA B C 1
ATOM 2598 O O . ALA B 1 106 ? -5.934 -17.641 12.484 1 98.88 106 ALA B O 1
ATOM 2599 N N . LYS B 1 107 ? -4.094 -16.922 13.578 1 98.81 107 LYS B N 1
ATOM 2600 C CA . LYS B 1 107 ? -4.395 -17.688 14.781 1 98.81 107 LYS B CA 1
ATOM 2601 C C . LYS B 1 107 ? -5.742 -17.266 15.375 1 98.81 107 LYS B C 1
ATOM 2603 O O . LYS B 1 107 ? -6.555 -18.125 15.734 1 98.81 107 LYS B O 1
ATOM 2608 N N . ALA B 1 108 ? -5.98 -15.984 15.477 1 98.5 108 ALA B N 1
ATOM 2609 C CA . ALA B 1 108 ? -7.203 -15.453 16.062 1 98.5 108 ALA B CA 1
ATOM 2610 C C . ALA B 1 108 ? -8.438 -15.914 15.289 1 98.5 108 ALA B C 1
ATOM 2612 O O . ALA B 1 108 ? -9.5 -16.141 15.875 1 98.5 108 ALA B O 1
ATOM 2613 N N . ALA B 1 109 ? -8.281 -16.109 13.984 1 98.31 109 ALA B N 1
ATOM 2614 C CA . ALA B 1 109 ? -9.414 -16.453 13.133 1 98.31 109 ALA B CA 1
ATOM 2615 C C . ALA B 1 109 ? -9.422 -17.953 12.812 1 98.31 109 ALA B C 1
ATOM 2617 O O . ALA B 1 109 ? -10.25 -18.422 12.031 1 98.31 109 ALA B O 1
ATOM 2618 N N . HIS B 1 110 ? -8.484 -18.688 13.375 1 98.44 110 HIS B N 1
ATOM 2619 C CA . HIS B 1 110 ? -8.344 -20.125 13.125 1 98.44 110 HIS B CA 1
ATOM 2620 C C . HIS B 1 110 ? -8.203 -20.406 11.633 1 98.44 110 HIS B C 1
ATOM 2622 O O . HIS B 1 110 ? -8.898 -21.281 11.094 1 98.44 110 HIS B O 1
ATOM 2628 N N . GLN B 1 111 ? -7.387 -19.625 10.961 1 98.12 111 GLN B N 1
ATOM 2629 C CA . GLN B 1 111 ? -7.043 -19.781 9.555 1 98.12 111 GLN B CA 1
ATOM 2630 C C . GLN B 1 111 ? -5.562 -20.094 9.383 1 98.12 111 GLN B C 1
ATOM 2632 O O . GLN B 1 111 ? -4.75 -19.797 10.258 1 98.12 111 GLN B O 1
ATOM 2637 N N . PRO B 1 112 ? -5.227 -20.797 8.312 1 98 112 PRO B N 1
ATOM 2638 C CA . PRO B 1 112 ? -3.795 -20.859 8.008 1 98 112 PRO B CA 1
ATOM 2639 C C . PRO B 1 112 ? -3.199 -19.469 7.738 1 98 112 PRO B C 1
ATOM 2641 O O . PRO B 1 112 ? -3.844 -18.625 7.105 1 98 112 PRO B O 1
ATOM 2644 N N . ALA B 1 113 ? -2.027 -19.219 8.25 1 98 113 ALA B N 1
ATOM 2645 C CA . ALA B 1 113 ? -1.367 -17.938 7.992 1 98 113 ALA B CA 1
ATOM 2646 C C . ALA B 1 113 ? -0.931 -17.828 6.535 1 98 113 ALA B C 1
ATOM 2648 O O . ALA B 1 113 ? -0.387 -18.781 5.969 1 98 113 ALA B O 1
ATOM 2649 N N . PRO B 1 114 ? -1.222 -16.719 5.926 1 98.81 114 PRO B N 1
ATOM 2650 C CA . PRO B 1 114 ? -0.684 -16.547 4.574 1 98.81 114 PRO B CA 1
ATOM 2651 C C . PRO B 1 114 ? 0.84 -16.453 4.551 1 98.81 114 PRO B C 1
ATOM 2653 O O . PRO B 1 114 ? 1.447 -15.977 5.512 1 98.81 114 PRO B O 1
ATOM 2656 N N . LYS B 1 115 ? 1.44 -16.938 3.496 1 98.81 115 LYS B N 1
ATOM 2657 C CA . LYS B 1 115 ? 2.85 -16.641 3.25 1 98.81 115 LYS B CA 1
ATOM 2658 C C . LYS B 1 115 ? 3.053 -15.172 2.879 1 98.81 115 LYS B C 1
ATOM 2660 O O . LYS B 1 115 ? 2.24 -14.594 2.154 1 98.81 115 LYS B O 1
ATOM 2665 N N . MET B 1 116 ? 4.074 -14.602 3.428 1 98.94 116 MET B N 1
ATOM 2666 C CA . MET B 1 116 ? 4.383 -13.188 3.191 1 98.94 116 MET B CA 1
ATOM 2667 C C . MET B 1 116 ? 5.457 -13.039 2.117 1 98.94 116 MET B C 1
ATOM 2669 O O . MET B 1 116 ? 6.578 -13.523 2.283 1 98.94 116 MET B O 1
ATOM 2673 N N . LEU B 1 117 ? 5.102 -12.414 0.996 1 98.94 117 LEU B N 1
ATOM 2674 C CA . LEU B 1 117 ? 6.055 -12.086 -0.06 1 98.94 117 LEU B CA 1
ATOM 2675 C C . LEU B 1 117 ? 6.473 -10.625 0.021 1 98.94 117 LEU B C 1
ATOM 2677 O O . LEU B 1 117 ? 5.625 -9.742 0.158 1 98.94 117 LEU B O 1
ATOM 2681 N N . ALA B 1 118 ? 7.746 -10.367 -0.037 1 98.94 118 ALA B N 1
ATOM 2682 C CA . ALA B 1 118 ? 8.25 -8.992 -0.049 1 98.94 118 ALA B CA 1
ATOM 2683 C C . ALA B 1 118 ? 8.523 -8.523 -1.476 1 98.94 118 ALA B C 1
ATOM 2685 O O . ALA B 1 118 ? 9.219 -9.195 -2.236 1 98.94 118 ALA B O 1
ATOM 2686 N N . ILE B 1 119 ? 7.973 -7.398 -1.821 1 98.75 119 ILE B N 1
ATOM 2687 C CA . ILE B 1 119 ? 8.25 -6.785 -3.115 1 98.75 119 ILE B CA 1
ATOM 2688 C C . ILE B 1 119 ? 9.664 -6.191 -3.113 1 98.75 119 ILE B C 1
ATOM 2690 O O . ILE B 1 119 ? 9.977 -5.34 -2.279 1 98.75 119 ILE B O 1
ATOM 2694 N N . THR B 1 120 ? 10.484 -6.578 -4.004 1 98.06 120 THR B N 1
ATOM 2695 C CA . THR B 1 120 ? 11.797 -5.941 -4.129 1 98.06 120 THR B CA 1
ATOM 2696 C C . THR B 1 120 ? 11.68 -4.617 -4.879 1 98.06 120 THR B C 1
ATOM 2698 O O . THR B 1 120 ? 11.258 -3.609 -4.309 1 98.06 120 THR B O 1
ATOM 2701 N N . HIS B 1 121 ? 11.969 -4.598 -6.164 1 96.56 121 HIS B N 1
ATOM 2702 C CA . HIS B 1 121 ? 11.648 -3.482 -7.047 1 96.56 121 HIS B CA 1
ATOM 2703 C C . HIS B 1 121 ? 10.594 -3.881 -8.078 1 96.56 121 HIS B C 1
ATOM 2705 O O . HIS B 1 121 ? 10.656 -4.977 -8.641 1 96.56 121 HIS B O 1
ATOM 2711 N N . LEU B 1 122 ? 9.602 -3.021 -8.211 1 94.88 122 LEU B N 1
ATOM 2712 C CA . LEU B 1 122 ? 8.516 -3.275 -9.148 1 94.88 122 LEU B CA 1
ATOM 2713 C C . LEU B 1 122 ? 9.047 -3.418 -10.57 1 94.88 122 LEU B C 1
ATOM 2715 O O . LEU B 1 122 ? 10.094 -2.861 -10.906 1 94.88 122 LEU B O 1
ATOM 2719 N N . THR B 1 123 ? 8.32 -4.172 -11.375 1 91.94 123 THR B N 1
ATOM 2720 C CA . THR B 1 123 ? 8.727 -4.414 -12.75 1 91.94 123 THR B CA 1
ATOM 2721 C C . THR B 1 123 ? 8.68 -3.123 -13.562 1 91.94 123 THR B C 1
ATOM 2723 O O . THR B 1 123 ? 9.258 -3.049 -14.656 1 91.94 123 THR B O 1
ATOM 2726 N N . SER B 1 124 ? 8.047 -2.07 -12.977 1 90.94 124 SER B N 1
ATOM 2727 C CA . SER B 1 124 ? 7.996 -0.765 -13.633 1 90.94 124 SER B CA 1
ATOM 2728 C C . SER B 1 124 ? 9.242 0.059 -13.32 1 90.94 124 SER B C 1
ATOM 2730 O O . SER B 1 124 ? 9.461 1.114 -13.922 1 90.94 124 SER B O 1
ATOM 2732 N N . THR B 1 125 ? 10.062 -0.365 -12.391 1 93.75 125 THR B N 1
ATOM 2733 C CA . THR B 1 125 ? 11.297 0.324 -12.031 1 93.75 125 THR B CA 1
ATOM 2734 C C . THR B 1 125 ? 12.438 -0.091 -12.961 1 93.75 125 THR B C 1
ATOM 2736 O O . THR B 1 125 ? 12.742 -1.279 -13.078 1 93.75 125 THR B O 1
ATOM 2739 N N . ASP B 1 126 ? 12.961 0.872 -13.695 1 94.31 126 ASP B N 1
ATOM 2740 C CA . ASP B 1 126 ? 14.156 0.6 -14.484 1 94.31 126 ASP B CA 1
ATOM 2741 C C . ASP B 1 126 ? 15.383 1.274 -13.875 1 94.31 126 ASP B C 1
ATOM 2743 O O . ASP B 1 126 ? 15.289 1.911 -12.82 1 94.31 126 ASP B O 1
ATOM 2747 N N . GLN B 1 127 ? 16.531 1.1 -14.523 1 95.94 127 GLN B N 1
ATOM 2748 C CA . GLN B 1 127 ? 17.797 1.587 -13.984 1 95.94 127 GLN B CA 1
ATOM 2749 C C . GLN B 1 127 ? 17.781 3.107 -13.852 1 95.94 127 GLN B C 1
ATOM 2751 O O . GLN B 1 127 ? 18.281 3.65 -12.859 1 95.94 127 GLN B O 1
ATOM 2756 N N . ALA B 1 128 ? 17.25 3.779 -14.805 1 96.44 128 ALA B N 1
ATOM 2757 C CA . ALA B 1 128 ? 17.219 5.238 -14.797 1 96.44 128 ALA B CA 1
ATOM 2758 C C . ALA B 1 128 ? 16.391 5.758 -13.617 1 96.44 128 ALA B C 1
ATOM 2760 O O . ALA B 1 128 ? 16.797 6.695 -12.93 1 96.44 128 ALA B O 1
ATOM 2761 N N . MET B 1 129 ? 15.25 5.168 -13.383 1 95.69 129 MET B N 1
ATOM 2762 C CA . MET B 1 129 ? 14.414 5.562 -12.258 1 95.69 129 MET B CA 1
ATOM 2763 C C . MET B 1 129 ? 15.125 5.305 -10.93 1 95.69 129 MET B C 1
ATOM 2765 O O . MET B 1 129 ? 15.102 6.148 -10.039 1 95.69 129 MET B O 1
ATOM 2769 N N . LEU B 1 130 ? 15.695 4.129 -10.844 1 97 130 LEU B N 1
ATOM 2770 C CA . LEU B 1 130 ? 16.406 3.73 -9.633 1 97 130 LEU B CA 1
ATOM 2771 C C . LEU B 1 130 ? 17.469 4.766 -9.258 1 97 130 LEU B C 1
ATOM 2773 O O . LEU B 1 130 ? 17.531 5.191 -8.102 1 97 130 LEU B O 1
ATOM 2777 N N . GLU B 1 131 ? 18.203 5.227 -10.211 1 96.88 131 GLU B N 1
ATOM 2778 C CA . GLU B 1 131 ? 19.312 6.145 -9.984 1 96.88 131 GLU B CA 1
ATOM 2779 C C . GLU B 1 131 ? 18.812 7.586 -9.852 1 96.88 131 GLU B C 1
ATOM 2781 O O . GLU B 1 131 ? 19.141 8.273 -8.875 1 96.88 131 GLU B O 1
ATOM 2786 N N . ASN B 1 132 ? 17.938 8.023 -10.719 1 96.62 132 ASN B N 1
ATOM 2787 C CA . ASN B 1 132 ? 17.625 9.438 -10.859 1 96.62 132 ASN B CA 1
ATOM 2788 C C . ASN B 1 132 ? 16.453 9.844 -9.953 1 96.62 132 ASN B C 1
ATOM 2790 O O . ASN B 1 132 ? 16.297 11.016 -9.625 1 96.62 132 ASN B O 1
ATOM 2794 N N . GLN B 1 133 ? 15.68 8.867 -9.578 1 96.56 133 GLN B N 1
ATOM 2795 C CA . GLN B 1 133 ? 14.508 9.227 -8.789 1 96.56 133 GLN B CA 1
ATOM 2796 C C . GLN B 1 133 ? 14.594 8.641 -7.383 1 96.56 133 GLN B C 1
ATOM 2798 O O . GLN B 1 133 ? 14.195 9.281 -6.41 1 96.56 133 GLN B O 1
ATOM 2803 N N . LEU B 1 134 ? 15.203 7.488 -7.203 1 96.69 134 LEU B N 1
ATOM 2804 C CA . LEU B 1 134 ? 15.219 6.824 -5.902 1 96.69 134 LEU B CA 1
ATOM 2805 C C . LEU B 1 134 ? 16.594 6.965 -5.242 1 96.69 134 LEU B C 1
ATOM 2807 O O . LEU B 1 134 ? 16.766 6.57 -4.086 1 96.69 134 LEU B O 1
ATOM 2811 N N . SER B 1 135 ? 17.578 7.527 -5.934 1 97 135 SER B N 1
ATOM 2812 C CA . SER B 1 135 ? 18.922 7.812 -5.418 1 97 135 SER B CA 1
ATOM 2813 C C . SER B 1 135 ? 19.625 6.531 -4.992 1 97 135 SER B C 1
ATOM 2815 O O . SER B 1 135 ? 20.344 6.52 -3.988 1 97 135 SER B O 1
ATOM 2817 N N . ILE B 1 136 ? 19.359 5.477 -5.672 1 97.5 136 ILE B N 1
ATOM 2818 C CA . ILE B 1 136 ? 20.047 4.207 -5.488 1 97.5 136 ILE B CA 1
ATOM 2819 C C . ILE B 1 136 ? 21.031 3.986 -6.637 1 97.5 136 ILE B C 1
ATOM 2821 O O . ILE B 1 136 ? 20.625 3.715 -7.77 1 97.5 136 ILE B O 1
ATOM 2825 N N . ASP B 1 137 ? 22.297 4.07 -6.254 1 95.06 137 ASP B N 1
ATOM 2826 C CA . ASP B 1 137 ? 23.344 4.055 -7.27 1 95.06 137 ASP B CA 1
ATOM 2827 C C . ASP B 1 137 ? 23.984 2.68 -7.367 1 95.06 137 ASP B C 1
ATOM 2829 O O . ASP B 1 137 ? 25.172 2.518 -7.031 1 95.06 137 ASP B O 1
ATOM 2833 N N . MET B 1 138 ? 23.312 1.707 -7.906 1 96.38 138 MET B N 1
ATOM 2834 C CA . MET B 1 138 ? 23.781 0.355 -8.188 1 96.38 138 MET B CA 1
ATOM 2835 C C . MET B 1 138 ? 22.922 -0.314 -9.25 1 96.38 138 MET B C 1
ATOM 2837 O O . MET B 1 138 ? 21.797 0.129 -9.508 1 96.38 138 MET B O 1
ATOM 2841 N N . PRO B 1 139 ? 23.469 -1.28 -9.906 1 96.56 139 PRO B N 1
ATOM 2842 C CA . PRO B 1 139 ? 22.625 -1.99 -10.875 1 96.56 139 PRO B CA 1
ATOM 2843 C C . PRO B 1 139 ? 21.344 -2.535 -10.258 1 96.56 139 PRO B C 1
ATOM 2845 O O . PRO B 1 139 ? 21.344 -3.012 -9.117 1 96.56 139 PRO B O 1
ATOM 2848 N N . ILE B 1 140 ? 20.25 -2.449 -10.984 1 96.12 140 ILE B N 1
ATOM 2849 C CA . ILE B 1 140 ? 18.938 -2.836 -10.477 1 96.12 140 ILE B CA 1
ATOM 2850 C C . ILE B 1 140 ? 18.953 -4.297 -10.039 1 96.12 140 ILE B C 1
ATOM 2852 O O . ILE B 1 140 ? 18.312 -4.664 -9.047 1 96.12 140 ILE B O 1
ATOM 2856 N N . SER B 1 141 ? 19.688 -5.164 -10.75 1 96.06 141 SER B N 1
ATOM 2857 C CA . SER B 1 141 ? 19.781 -6.574 -10.383 1 96.06 141 SER B CA 1
ATOM 2858 C C . SER B 1 141 ? 20.406 -6.738 -8.992 1 96.06 141 SER B C 1
ATOM 2860 O O . SER B 1 141 ? 19.953 -7.57 -8.203 1 96.06 141 SER B O 1
ATOM 2862 N N . GLN B 1 142 ? 21.359 -5.887 -8.672 1 97 142 GLN B N 1
ATOM 2863 C CA . GLN B 1 142 ? 22.016 -5.926 -7.367 1 97 142 GLN B CA 1
ATOM 2864 C C . GLN B 1 142 ? 21.094 -5.387 -6.277 1 97 142 GLN B C 1
ATOM 2866 O O . GLN B 1 142 ? 21.078 -5.895 -5.156 1 97 142 GLN B O 1
ATOM 2871 N N . ALA B 1 143 ? 20.406 -4.336 -6.629 1 97.44 143 ALA B N 1
ATOM 2872 C CA . ALA B 1 143 ? 19.438 -3.773 -5.688 1 97.44 143 ALA B CA 1
ATOM 2873 C C . ALA B 1 143 ? 18.375 -4.801 -5.312 1 97.44 143 ALA B C 1
ATOM 2875 O O . ALA B 1 143 ? 18.016 -4.934 -4.141 1 97.44 143 ALA B O 1
ATOM 2876 N N . VAL B 1 144 ? 17.906 -5.516 -6.297 1 98 144 VAL B N 1
ATOM 2877 C CA . VAL B 1 144 ? 16.891 -6.551 -6.094 1 98 144 VAL B CA 1
ATOM 2878 C C . VAL B 1 144 ? 17.469 -7.676 -5.234 1 98 144 VAL B C 1
ATOM 2880 O O . VAL B 1 144 ? 16.812 -8.148 -4.305 1 98 144 VAL B O 1
ATOM 2883 N N . GLN B 1 145 ? 18.672 -8.062 -5.539 1 98.06 145 GLN B N 1
ATOM 2884 C CA . GLN B 1 145 ? 19.344 -9.117 -4.781 1 98.06 145 GLN B CA 1
ATOM 2885 C C . GLN B 1 145 ? 19.469 -8.734 -3.311 1 98.06 145 GLN B C 1
ATOM 2887 O O . GLN B 1 145 ? 19.219 -9.555 -2.424 1 98.06 145 GLN B O 1
ATOM 2892 N N . ARG B 1 146 ? 19.891 -7.57 -3.078 1 98.06 146 ARG B N 1
ATOM 2893 C CA . ARG B 1 146 ? 20.062 -7.09 -1.713 1 98.06 146 ARG B CA 1
ATOM 2894 C C . ARG B 1 146 ? 18.75 -7.094 -0.952 1 98.06 146 ARG B C 1
ATOM 2896 O O . ARG B 1 146 ? 18.688 -7.539 0.196 1 98.06 146 ARG B O 1
ATOM 2903 N N . LEU B 1 147 ? 17.688 -6.602 -1.545 1 98.56 147 LEU B N 1
ATOM 2904 C CA . LEU B 1 147 ? 16.391 -6.566 -0.896 1 98.56 147 LEU B CA 1
ATOM 2905 C C . LEU B 1 147 ? 15.875 -7.977 -0.635 1 98.56 147 LEU B C 1
ATOM 2907 O O . LEU B 1 147 ? 15.219 -8.227 0.38 1 98.56 147 LEU B O 1
ATOM 2911 N N . ALA B 1 148 ? 16.172 -8.891 -1.558 1 98.75 148 ALA B N 1
ATOM 2912 C CA . ALA B 1 148 ? 15.758 -10.273 -1.357 1 98.75 148 ALA B CA 1
ATOM 2913 C C . ALA B 1 148 ? 16.438 -10.875 -0.13 1 98.75 148 ALA B C 1
ATOM 2915 O O . ALA B 1 148 ? 15.797 -11.578 0.658 1 98.75 148 ALA B O 1
ATOM 2916 N N . ALA B 1 149 ? 17.734 -10.594 0.006 1 98.69 149 ALA B N 1
ATOM 2917 C CA . ALA B 1 149 ? 18.484 -11.078 1.162 1 98.69 149 ALA B CA 1
ATOM 2918 C C . ALA B 1 149 ? 17.922 -10.516 2.461 1 98.69 149 ALA B C 1
ATOM 2920 O O . ALA B 1 149 ? 17.766 -11.234 3.449 1 98.69 149 ALA B O 1
ATOM 2921 N N . ILE B 1 150 ? 17.609 -9.273 2.463 1 98.56 150 ILE B N 1
ATOM 2922 C CA . ILE B 1 150 ? 17.031 -8.625 3.635 1 98.56 150 ILE B CA 1
ATOM 2923 C C . ILE B 1 150 ? 15.656 -9.227 3.938 1 98.56 150 ILE B C 1
ATOM 2925 O O . ILE B 1 150 ? 15.32 -9.453 5.102 1 98.56 150 ILE B O 1
ATOM 2929 N N . ALA B 1 151 ? 14.867 -9.461 2.902 1 98.88 151 ALA B N 1
ATOM 2930 C CA . ALA B 1 151 ? 13.547 -10.047 3.061 1 98.88 151 ALA B CA 1
ATOM 2931 C C . ALA B 1 151 ? 13.625 -11.414 3.74 1 98.88 151 ALA B C 1
ATOM 2933 O O . ALA B 1 151 ? 12.891 -11.68 4.695 1 98.88 151 ALA B O 1
ATOM 2934 N N . GLN B 1 152 ? 14.523 -12.25 3.232 1 98.75 152 GLN B N 1
ATOM 2935 C CA . GLN B 1 152 ? 14.68 -13.57 3.84 1 98.75 152 GLN B CA 1
ATOM 2936 C C . GLN B 1 152 ? 15.094 -13.453 5.305 1 98.75 152 GLN B C 1
ATOM 2938 O O . GLN B 1 152 ? 14.57 -14.164 6.164 1 98.75 152 GLN B O 1
ATOM 2943 N N . ALA B 1 153 ? 15.977 -12.531 5.594 1 98.5 153 ALA B N 1
ATOM 2944 C CA . ALA B 1 153 ? 16.469 -12.32 6.953 1 98.5 153 ALA B CA 1
ATOM 2945 C C . ALA B 1 153 ? 15.383 -11.719 7.844 1 98.5 153 ALA B C 1
ATOM 2947 O O . ALA B 1 153 ? 15.508 -11.727 9.07 1 98.5 153 ALA B O 1
ATOM 2948 N N . SER B 1 154 ? 14.344 -11.211 7.25 1 98.69 154 SER B N 1
ATOM 2949 C CA . SER B 1 154 ? 13.266 -10.539 7.969 1 98.69 154 SER B CA 1
ATOM 2950 C C . SER B 1 154 ? 12 -11.383 7.984 1 98.69 154 SER B C 1
ATOM 2952 O O . SER B 1 154 ? 10.891 -10.852 8.023 1 98.69 154 SER B O 1
ATOM 2954 N N . ASP B 1 155 ? 12.055 -12.648 7.781 1 98.56 155 ASP B N 1
ATOM 2955 C CA . ASP B 1 155 ? 11.031 -13.672 7.953 1 98.56 155 ASP B CA 1
ATOM 2956 C C . ASP B 1 155 ? 10.031 -13.656 6.797 1 98.56 155 ASP B C 1
ATOM 2958 O O . ASP B 1 155 ? 8.906 -14.148 6.93 1 98.56 155 ASP B O 1
ATOM 2962 N N . ALA B 1 156 ? 10.391 -13.023 5.73 1 98.88 156 ALA B N 1
ATOM 2963 C CA . ALA B 1 156 ? 9.57 -13.203 4.535 1 98.88 156 ALA B CA 1
ATOM 2964 C C . ALA B 1 156 ? 9.672 -14.633 4.012 1 98.88 156 ALA B C 1
ATOM 2966 O O . ALA B 1 156 ? 10.703 -15.289 4.18 1 98.88 156 ALA B O 1
ATOM 2967 N N . ASP B 1 157 ? 8.578 -15.109 3.414 1 98.88 157 ASP B N 1
ATOM 2968 C CA . ASP B 1 157 ? 8.57 -16.453 2.844 1 98.88 157 ASP B CA 1
ATOM 2969 C C . ASP B 1 157 ? 9.07 -16.438 1.4 1 98.88 157 ASP B C 1
ATOM 2971 O O . ASP B 1 157 ? 9.367 -17.5 0.833 1 98.88 157 ASP B O 1
ATOM 2975 N N . GLY B 1 158 ? 9.195 -15.328 0.793 1 98.88 158 GLY B N 1
ATOM 2976 C CA . GLY B 1 158 ? 9.633 -15.141 -0.579 1 98.88 158 GLY B CA 1
ATOM 2977 C C . GLY B 1 158 ? 9.633 -13.688 -1.014 1 98.88 158 GLY B C 1
ATOM 2978 O O . GLY B 1 158 ? 9.492 -12.789 -0.184 1 98.88 158 GLY B O 1
ATOM 2979 N N . VAL B 1 159 ? 9.805 -13.492 -2.303 1 98.88 159 VAL B N 1
ATOM 2980 C CA . VAL B 1 159 ? 9.781 -12.156 -2.879 1 98.88 159 VAL B CA 1
ATOM 2981 C C . VAL B 1 159 ? 8.945 -12.156 -4.156 1 98.88 159 VAL B C 1
ATOM 2983 O O . VAL B 1 159 ? 8.672 -13.211 -4.73 1 98.88 159 VAL B O 1
ATOM 2986 N N . VAL B 1 160 ? 8.422 -11.031 -4.457 1 98.75 160 VAL B N 1
ATOM 2987 C CA . VAL B 1 160 ? 7.949 -10.711 -5.797 1 98.75 160 VAL B CA 1
ATOM 2988 C C . VAL B 1 160 ? 9.023 -9.93 -6.551 1 98.75 160 VAL B C 1
ATOM 2990 O O . VAL B 1 160 ? 9.508 -8.898 -6.07 1 98.75 160 VAL B O 1
ATOM 2993 N N . ALA B 1 161 ? 9.422 -10.398 -7.645 1 97.81 161 ALA B N 1
ATOM 2994 C CA . ALA B 1 161 ? 10.484 -9.797 -8.445 1 97.81 161 ALA B CA 1
ATOM 2995 C C . ALA B 1 161 ? 10.359 -10.18 -9.914 1 97.81 161 ALA B C 1
ATOM 2997 O O . ALA B 1 161 ? 9.617 -11.109 -10.258 1 97.81 161 ALA B O 1
ATOM 2998 N N . SER B 1 162 ? 11.07 -9.406 -10.703 1 96.31 162 SER B N 1
ATOM 2999 C CA . SER B 1 162 ? 11.141 -9.789 -12.109 1 96.31 162 SER B CA 1
ATOM 3000 C C . SER B 1 162 ? 11.797 -11.156 -12.266 1 96.31 162 SER B C 1
ATOM 3002 O O . SER B 1 162 ? 12.75 -11.484 -11.562 1 96.31 162 SER B O 1
ATOM 3004 N N . ALA B 1 163 ? 11.242 -11.922 -13.258 1 96.31 163 ALA B N 1
ATOM 3005 C CA . ALA B 1 163 ? 11.844 -13.227 -13.539 1 96.31 163 ALA B CA 1
ATOM 3006 C C . ALA B 1 163 ? 13.312 -13.086 -13.93 1 96.31 163 ALA B C 1
ATOM 3008 O O . ALA B 1 163 ? 14.125 -13.977 -13.656 1 96.31 163 ALA B O 1
ATOM 3009 N N . LEU B 1 164 ? 13.688 -11.961 -14.477 1 96.19 164 LEU B N 1
ATOM 3010 C CA . LEU B 1 164 ? 15.055 -11.711 -14.938 1 96.19 164 LEU B CA 1
ATOM 3011 C C . LEU B 1 164 ? 16.031 -11.719 -13.773 1 96.19 164 LEU B C 1
ATOM 3013 O O . LEU B 1 164 ? 17.203 -12.039 -13.945 1 96.19 164 LEU B O 1
ATOM 3017 N N . GLU B 1 165 ? 15.531 -11.414 -12.586 1 96.94 165 GLU B N 1
ATOM 3018 C CA . GLU B 1 165 ? 16.406 -11.32 -11.422 1 96.94 165 GLU B CA 1
ATOM 3019 C C . GLU B 1 165 ? 16.391 -12.609 -10.602 1 96.94 165 GLU B C 1
ATOM 3021 O O . GLU B 1 165 ? 17.125 -12.742 -9.617 1 96.94 165 GLU B O 1
ATOM 3026 N N . THR B 1 166 ? 15.586 -13.594 -10.984 1 97.69 166 THR B N 1
ATOM 3027 C CA . THR B 1 166 ? 15.359 -14.797 -10.195 1 97.69 166 THR B CA 1
ATOM 3028 C C . THR B 1 166 ? 16.672 -15.547 -9.961 1 97.69 166 THR B C 1
ATOM 3030 O O . THR B 1 166 ? 16.969 -15.961 -8.836 1 97.69 166 THR B O 1
ATOM 3033 N N . PRO B 1 167 ? 17.578 -15.703 -11.016 1 97.69 167 PRO B N 1
ATOM 3034 C CA . PRO B 1 167 ? 18.828 -16.391 -10.75 1 97.69 167 PRO B CA 1
ATOM 3035 C C . PRO B 1 167 ? 19.688 -15.711 -9.688 1 97.69 167 PRO B C 1
ATOM 3037 O O . PRO B 1 167 ? 20.281 -16.375 -8.844 1 97.69 167 PRO B O 1
ATOM 3040 N N . LEU B 1 168 ? 19.719 -14.438 -9.727 1 97.69 168 LEU B N 1
ATOM 3041 C CA . LEU B 1 168 ? 20.484 -13.688 -8.742 1 97.69 168 LEU B CA 1
ATOM 3042 C C . LEU B 1 168 ? 19.875 -13.812 -7.352 1 97.69 168 LEU B C 1
ATOM 3044 O O . LEU B 1 168 ? 20.594 -13.914 -6.355 1 97.69 168 LEU B O 1
ATOM 3048 N N . ILE B 1 169 ? 18.578 -13.75 -7.246 1 98.5 169 ILE B N 1
ATOM 3049 C CA . ILE B 1 169 ? 17.859 -13.93 -5.98 1 98.5 169 ILE B CA 1
ATOM 3050 C C . ILE B 1 169 ? 18.172 -15.312 -5.41 1 98.5 169 ILE B C 1
ATOM 3052 O O . ILE B 1 169 ? 18.453 -15.453 -4.215 1 98.5 169 ILE B O 1
ATOM 3056 N N . ARG B 1 170 ? 18.172 -16.328 -6.266 1 97.94 170 ARG B N 1
ATOM 3057 C CA . ARG B 1 170 ? 18.406 -17.703 -5.859 1 97.94 170 ARG B CA 1
ATOM 3058 C C . ARG B 1 170 ? 19.828 -17.875 -5.301 1 97.94 170 ARG B C 1
ATOM 3060 O O . ARG B 1 170 ? 20.062 -18.719 -4.438 1 97.94 170 ARG B O 1
ATOM 3067 N N . SER B 1 171 ? 20.719 -17.062 -5.668 1 97.75 171 SER B N 1
ATOM 3068 C CA . SER B 1 171 ? 22.109 -17.172 -5.234 1 97.75 171 SER B CA 1
ATOM 3069 C C . SER B 1 171 ? 22.266 -16.703 -3.793 1 97.75 171 SER B C 1
ATOM 3071 O O . SER B 1 171 ? 23.297 -16.984 -3.158 1 97.75 171 SER B O 1
ATOM 3073 N N . VAL B 1 172 ? 21.312 -16.016 -3.229 1 97.94 172 VAL B N 1
ATOM 3074 C CA . VAL B 1 172 ? 21.5 -15.453 -1.901 1 97.94 172 VAL B CA 1
ATOM 3075 C C . VAL B 1 172 ? 20.391 -15.906 -0.966 1 97.94 172 VAL B C 1
ATOM 3077 O O . VAL B 1 172 ? 20.297 -15.438 0.169 1 97.94 172 VAL B O 1
ATOM 3080 N N . THR B 1 173 ? 19.469 -16.734 -1.438 1 98.19 173 THR B N 1
ATOM 3081 C CA . THR B 1 173 ? 18.344 -17.172 -0.625 1 98.19 173 THR B CA 1
ATOM 3082 C C . THR B 1 173 ? 18.297 -18.703 -0.533 1 98.19 173 THR B C 1
ATOM 3084 O O . THR B 1 173 ? 18.953 -19.391 -1.321 1 98.19 173 THR B O 1
ATOM 3087 N N . LYS B 1 174 ? 17.594 -19.234 0.449 1 98.06 174 LYS B N 1
ATOM 3088 C CA . LYS B 1 174 ? 17.438 -20.672 0.613 1 98.06 174 LYS B CA 1
ATOM 3089 C C . LYS B 1 174 ? 16.578 -21.266 -0.498 1 98.06 174 LYS B C 1
ATOM 3091 O O . LYS B 1 174 ? 15.766 -20.562 -1.104 1 98.06 174 LYS B O 1
ATOM 3096 N N . PRO B 1 175 ? 16.656 -22.547 -0.77 1 96.69 175 PRO B N 1
ATOM 3097 C CA . PRO B 1 175 ? 15.977 -23.188 -1.898 1 96.69 175 PRO B CA 1
ATOM 3098 C C . PRO B 1 175 ? 14.453 -23.078 -1.808 1 96.69 175 PRO B C 1
ATOM 3100 O O . PRO B 1 175 ? 13.773 -23.062 -2.834 1 96.69 175 PRO B O 1
ATOM 3103 N N . ASP B 1 176 ? 13.914 -23.016 -0.598 1 97.31 176 ASP B N 1
ATOM 3104 C CA . ASP B 1 176 ? 12.461 -23.031 -0.451 1 97.31 176 ASP B CA 1
ATOM 3105 C C . ASP B 1 176 ? 11.898 -21.609 -0.421 1 97.31 176 ASP B C 1
ATOM 3107 O O . ASP B 1 176 ? 10.688 -21.422 -0.315 1 97.31 176 ASP B O 1
ATOM 3111 N N . PHE B 1 177 ? 12.82 -20.578 -0.513 1 98.56 177 PHE B N 1
ATOM 3112 C CA . PHE B 1 177 ? 12.391 -19.188 -0.598 1 98.56 177 PHE B CA 1
ATOM 3113 C C . PHE B 1 177 ? 11.656 -18.938 -1.911 1 98.56 177 PHE B C 1
ATOM 3115 O O . PHE B 1 177 ? 12.188 -19.219 -2.988 1 98.56 177 PHE B O 1
ATOM 3122 N N . LEU B 1 178 ? 10.461 -18.406 -1.833 1 98.75 178 LEU B N 1
ATOM 3123 C CA . LEU B 1 178 ? 9.625 -18.266 -3.021 1 98.75 178 LEU B CA 1
ATOM 3124 C C . LEU B 1 178 ? 10.07 -17.062 -3.852 1 98.75 178 LEU B C 1
ATOM 3126 O O . LEU B 1 178 ? 10.422 -16.016 -3.301 1 98.75 178 LEU B O 1
ATOM 3130 N N . VAL B 1 179 ? 10.094 -17.234 -5.137 1 98.62 179 VAL B N 1
ATOM 3131 C CA . VAL B 1 179 ? 10.242 -16.141 -6.086 1 98.62 179 VAL B CA 1
ATOM 3132 C C . VAL B 1 179 ? 9.039 -16.094 -7.023 1 98.62 179 VAL B C 1
ATOM 3134 O O . VAL B 1 179 ? 8.961 -16.875 -7.973 1 98.62 179 VAL B O 1
ATOM 3137 N N . VAL B 1 180 ? 8.094 -15.234 -6.719 1 98.75 180 VAL B N 1
ATOM 3138 C CA . VAL B 1 180 ? 6.887 -15.07 -7.52 1 98.75 180 VAL B CA 1
ATOM 3139 C C . VAL B 1 180 ? 7.082 -13.93 -8.516 1 98.75 180 VAL B C 1
ATOM 3141 O O . VAL B 1 180 ? 7.457 -12.82 -8.141 1 98.75 180 VAL B O 1
ATOM 3144 N N . THR B 1 181 ? 6.836 -14.211 -9.789 1 98.12 181 THR B N 1
ATOM 3145 C CA . THR B 1 181 ? 7.281 -13.258 -10.805 1 98.12 181 THR B CA 1
ATOM 3146 C C . THR B 1 181 ? 6.105 -12.781 -11.648 1 98.12 181 THR B C 1
ATOM 3148 O O . THR B 1 181 ? 5.488 -13.57 -12.367 1 98.12 181 THR B O 1
ATOM 3151 N N . PRO B 1 182 ? 5.773 -11.5 -11.547 1 97.19 182 PRO B N 1
ATOM 3152 C CA . PRO B 1 182 ? 4.859 -10.859 -12.492 1 97.19 182 PRO B CA 1
ATOM 3153 C C . PRO B 1 182 ? 5.543 -10.453 -13.797 1 97.19 182 PRO B C 1
ATOM 3155 O O . PRO B 1 182 ? 6.645 -10.93 -14.094 1 97.19 182 PRO B O 1
ATOM 3158 N N . GLY B 1 183 ? 4.926 -9.688 -14.641 1 93.06 183 GLY B N 1
ATOM 3159 C CA . GLY B 1 183 ? 5.516 -9.219 -15.891 1 93.06 183 GLY B CA 1
ATOM 3160 C C . GLY B 1 183 ? 5.637 -10.312 -16.938 1 93.06 183 GLY B C 1
ATOM 3161 O O . GLY B 1 183 ? 6.605 -10.344 -17.703 1 93.06 183 GLY B O 1
ATOM 3162 N N . ILE B 1 184 ? 4.738 -11.227 -16.969 1 95.69 184 ILE B N 1
ATOM 3163 C CA . ILE B 1 184 ? 4.762 -12.359 -17.891 1 95.69 184 ILE B CA 1
ATOM 3164 C C . ILE B 1 184 ? 3.924 -12.047 -19.125 1 95.69 184 ILE B C 1
ATOM 3166 O O . ILE B 1 184 ? 2.758 -11.656 -19.016 1 95.69 184 ILE B O 1
ATOM 3170 N N . ARG B 1 185 ? 4.516 -12.242 -20.281 1 94.62 185 ARG B N 1
ATOM 3171 C CA . ARG B 1 185 ? 3.857 -12.031 -21.578 1 94.62 185 ARG B CA 1
ATOM 3172 C C . ARG B 1 185 ? 4.121 -13.203 -22.516 1 94.62 185 ARG B C 1
ATOM 3174 O O . ARG B 1 185 ? 5.211 -13.312 -23.078 1 94.62 185 ARG B O 1
ATOM 3181 N N . PRO B 1 186 ? 3.092 -14.031 -22.719 1 92.62 186 PRO B N 1
ATOM 3182 C CA . PRO B 1 186 ? 3.266 -15.086 -23.719 1 92.62 186 PRO B CA 1
ATOM 3183 C C . PRO B 1 186 ? 3.617 -14.531 -25.094 1 92.62 186 PRO B C 1
ATOM 3185 O O . PRO B 1 186 ? 3.35 -13.367 -25.391 1 92.62 186 PRO B O 1
ATOM 3188 N N . ARG B 1 187 ? 4.203 -15.43 -25.922 1 89.5 187 ARG B N 1
ATOM 3189 C CA . ARG B 1 187 ? 4.578 -15.008 -27.266 1 89.5 187 ARG B CA 1
ATOM 3190 C C . ARG B 1 187 ? 3.367 -14.484 -28.031 1 89.5 187 ARG B C 1
ATOM 3192 O O . ARG B 1 187 ? 2.289 -15.086 -27.984 1 89.5 187 ARG B O 1
ATOM 3199 N N . GLY B 1 188 ? 3.576 -13.352 -28.641 1 84.31 188 GLY B N 1
ATOM 3200 C CA . GLY B 1 188 ? 2.531 -12.82 -29.484 1 84.31 188 GLY B CA 1
ATOM 3201 C C . GLY B 1 188 ? 1.603 -11.859 -28.766 1 84.31 188 GLY B C 1
ATOM 3202 O O . GLY B 1 188 ? 0.69 -11.297 -29.375 1 84.31 188 GLY B O 1
ATOM 3203 N N . THR B 1 189 ? 1.772 -11.68 -27.484 1 86.81 189 THR B N 1
ATOM 3204 C CA . THR B 1 189 ? 0.911 -10.766 -26.734 1 86.81 189 THR B CA 1
ATOM 3205 C C . THR B 1 189 ? 1.596 -9.414 -26.547 1 86.81 189 THR B C 1
ATOM 3207 O O . THR B 1 189 ? 2.822 -9.32 -26.609 1 86.81 189 THR B O 1
ATOM 3210 N N . ALA B 1 190 ? 0.79 -8.367 -26.344 1 84.19 190 ALA B N 1
ATOM 3211 C CA . ALA B 1 190 ? 1.305 -7.012 -26.172 1 84.19 190 ALA B CA 1
ATOM 3212 C C . ALA B 1 190 ? 2.02 -6.859 -24.828 1 84.19 190 ALA B C 1
ATOM 3214 O O . ALA B 1 190 ? 1.569 -7.395 -23.812 1 84.19 190 ALA B O 1
ATOM 3215 N N . VAL B 1 191 ? 3.109 -6.113 -24.828 1 83 191 VAL B N 1
ATOM 3216 C CA . VAL B 1 191 ? 3.932 -5.914 -23.641 1 83 191 VAL B CA 1
ATOM 3217 C C . VAL B 1 191 ? 3.234 -4.945 -22.688 1 83 191 VAL B C 1
ATOM 3219 O O . VAL B 1 191 ? 3.291 -5.117 -21.469 1 83 191 VAL B O 1
ATOM 3222 N N . GLY B 1 192 ? 2.611 -3.842 -23.188 1 80.06 192 GLY B N 1
ATOM 3223 C CA . GLY B 1 192 ? 1.923 -2.854 -22.375 1 80.06 192 GLY B CA 1
ATOM 3224 C C . GLY B 1 192 ? 2.865 -2.002 -21.547 1 80.06 192 GLY B C 1
ATOM 3225 O O . GLY B 1 192 ? 3.842 -1.46 -22.062 1 80.06 192 GLY B O 1
ATOM 3226 N N . ASP B 1 193 ? 2.635 -1.899 -20.25 1 80.19 193 ASP B N 1
ATOM 3227 C CA . ASP B 1 193 ? 3.367 -0.987 -19.375 1 80.19 193 ASP B CA 1
ATOM 3228 C C . ASP B 1 193 ? 4.531 -1.697 -18.688 1 80.19 193 ASP B C 1
ATOM 3230 O O . ASP B 1 193 ? 5.242 -1.099 -17.875 1 80.19 193 ASP B O 1
ATOM 3234 N N . GLN B 1 194 ? 4.637 -2.916 -18.953 1 84.94 194 GLN B N 1
ATOM 3235 C CA . GLN B 1 194 ? 5.699 -3.699 -18.328 1 84.94 194 GLN B CA 1
ATOM 3236 C C . GLN B 1 194 ? 7.023 -3.506 -19.047 1 84.94 194 GLN B C 1
ATOM 3238 O O . GLN B 1 194 ? 7.062 -3.484 -20.281 1 84.94 194 GLN B O 1
ATOM 3243 N N . LYS B 1 195 ? 8.094 -3.301 -18.266 1 83 195 LYS B N 1
ATOM 3244 C CA . LYS B 1 195 ? 9.383 -2.975 -18.859 1 83 195 LYS B CA 1
ATOM 3245 C C . LYS B 1 195 ? 10.312 -4.188 -18.875 1 83 195 LYS B C 1
ATOM 3247 O O . LYS B 1 195 ? 11.266 -4.242 -19.641 1 83 195 LYS B O 1
ATOM 3252 N N . ARG B 1 196 ? 10.094 -5.148 -18.078 1 83.56 196 ARG B N 1
ATOM 3253 C CA . ARG B 1 196 ? 10.93 -6.336 -17.938 1 83.56 196 ARG B CA 1
ATOM 3254 C C . ARG B 1 196 ? 10.094 -7.605 -18.016 1 83.56 196 ARG B C 1
ATOM 3256 O O . ARG B 1 196 ? 9.773 -8.219 -17 1 83.56 196 ARG B O 1
ATOM 3263 N N . VAL B 1 197 ? 9.797 -8.047 -19.297 1 89.62 197 VAL B N 1
ATOM 3264 C CA . VAL B 1 197 ? 8.836 -9.125 -19.516 1 89.62 197 VAL B CA 1
ATOM 3265 C C . VAL B 1 197 ? 9.57 -10.406 -19.891 1 89.62 197 VAL B C 1
ATOM 3267 O O . VAL B 1 197 ? 10.672 -10.352 -20.453 1 89.62 197 VAL B O 1
ATOM 3270 N N . VAL B 1 198 ? 9.039 -11.477 -19.484 1 94.12 198 VAL B N 1
ATOM 3271 C CA . VAL B 1 198 ? 9.508 -12.805 -19.859 1 94.12 198 VAL B CA 1
ATOM 3272 C C . VAL B 1 198 ? 8.312 -13.703 -20.188 1 94.12 198 VAL B C 1
ATOM 3274 O O . VAL B 1 198 ? 7.18 -13.406 -19.812 1 94.12 198 VAL B O 1
ATOM 3277 N N . THR B 1 199 ? 8.57 -14.742 -21.016 1 96.62 199 THR B N 1
ATOM 3278 C CA . THR B 1 199 ? 7.523 -15.727 -21.297 1 96.62 199 THR B CA 1
ATOM 3279 C C . THR B 1 199 ? 7.367 -16.703 -20.141 1 96.62 199 THR B C 1
ATOM 3281 O O . THR B 1 199 ? 8.258 -16.828 -19.297 1 96.62 199 THR B O 1
ATOM 3284 N N . PRO B 1 200 ? 6.188 -17.453 -20.125 1 97.62 200 PRO B N 1
ATOM 3285 C CA . PRO B 1 200 ? 5.988 -18.422 -19.047 1 97.62 200 PRO B CA 1
ATOM 3286 C C . PRO B 1 200 ? 7.098 -19.469 -19 1 97.62 200 PRO B C 1
ATOM 3288 O O . PRO B 1 200 ? 7.648 -19.734 -17.922 1 97.62 200 PRO B O 1
ATOM 3291 N N . GLY B 1 201 ? 7.41 -20.031 -20.125 1 97.19 201 GLY B N 1
ATOM 3292 C CA . GLY B 1 201 ? 8.453 -21.047 -20.156 1 97.19 201 GLY B CA 1
ATOM 3293 C C . GLY B 1 201 ? 9.805 -20.531 -19.703 1 97.19 201 GLY B C 1
ATOM 3294 O O . GLY B 1 201 ? 10.508 -21.203 -18.938 1 97.19 201 GLY B O 1
ATOM 3295 N N . ARG B 1 202 ? 10.148 -19.375 -20.109 1 97.06 202 ARG B N 1
ATOM 3296 C CA . ARG B 1 202 ? 11.43 -18.781 -19.734 1 97.06 202 ARG B CA 1
ATOM 3297 C C . ARG B 1 202 ? 11.461 -18.469 -18.234 1 97.06 202 ARG B C 1
ATOM 3299 O O . ARG B 1 202 ? 12.477 -18.672 -17.578 1 97.06 202 ARG B O 1
ATOM 3306 N N . ALA B 1 203 ? 10.352 -17.938 -17.703 1 97.62 203 ALA B N 1
ATOM 3307 C CA . ALA B 1 203 ? 10.281 -17.688 -16.266 1 97.62 203 ALA B CA 1
ATOM 3308 C C . ALA B 1 203 ? 10.555 -18.953 -15.469 1 97.62 203 ALA B C 1
ATOM 3310 O O . ALA B 1 203 ? 11.273 -18.922 -14.469 1 97.62 203 ALA B O 1
ATOM 3311 N N . LYS B 1 204 ? 9.953 -20.031 -15.914 1 97.62 204 LYS B N 1
ATOM 3312 C CA . LYS B 1 204 ? 10.18 -21.328 -15.273 1 97.62 204 LYS B CA 1
ATOM 3313 C C . LYS B 1 204 ? 11.656 -21.703 -15.328 1 97.62 204 LYS B C 1
ATOM 3315 O O . LYS B 1 204 ? 12.234 -22.125 -14.32 1 97.62 204 LYS B O 1
ATOM 3320 N N . ARG B 1 205 ? 12.258 -21.516 -16.469 1 97.44 205 ARG B N 1
ATOM 3321 C CA . ARG B 1 205 ? 13.656 -21.891 -16.656 1 97.44 205 ARG B CA 1
ATOM 3322 C C . ARG B 1 205 ? 14.57 -21 -15.812 1 97.44 205 ARG B C 1
ATOM 3324 O O . ARG B 1 205 ? 15.641 -21.438 -15.375 1 97.44 205 ARG B O 1
ATOM 3331 N N . LEU B 1 206 ? 14.125 -19.844 -15.555 1 97.12 206 LEU B N 1
ATOM 3332 C CA . LEU B 1 206 ? 14.93 -18.906 -14.766 1 97.12 206 LEU B CA 1
ATOM 3333 C C . LEU B 1 206 ? 14.812 -19.219 -13.281 1 97.12 206 LEU B C 1
ATOM 3335 O O . LEU B 1 206 ? 15.586 -18.703 -12.477 1 97.12 206 LEU B O 1
ATOM 3339 N N . GLY B 1 207 ? 13.797 -19.984 -12.875 1 96.75 207 GLY B N 1
ATOM 3340 C CA . GLY B 1 207 ? 13.734 -20.453 -11.5 1 96.75 207 GLY B CA 1
ATOM 3341 C C . GLY B 1 207 ? 12.586 -19.859 -10.711 1 96.75 207 GLY B C 1
ATOM 3342 O O . GLY B 1 207 ? 12.539 -19.984 -9.484 1 96.75 207 GLY B O 1
ATOM 3343 N N . SER B 1 208 ? 11.641 -19.203 -11.367 1 98 208 SER B N 1
ATOM 3344 C CA . SER B 1 208 ? 10.477 -18.656 -10.68 1 98 208 SER B CA 1
ATOM 3345 C C . SER B 1 208 ? 9.703 -19.75 -9.953 1 98 208 SER B C 1
ATOM 3347 O O . SER B 1 208 ? 9.586 -20.875 -10.461 1 98 208 SER B O 1
ATOM 3349 N N . SER B 1 209 ? 9.203 -19.453 -8.711 1 98.19 209 SER B N 1
ATOM 3350 C CA . SER B 1 209 ? 8.344 -20.375 -7.973 1 98.19 209 SER B CA 1
ATOM 3351 C C . SER B 1 209 ? 6.926 -20.375 -8.531 1 98.19 209 SER B C 1
ATOM 3353 O O . SER B 1 209 ? 6.223 -21.391 -8.469 1 98.19 209 SER B O 1
ATOM 3355 N N . ALA B 1 210 ? 6.461 -19.234 -9.008 1 98.25 210 ALA B N 1
ATOM 3356 C CA . ALA B 1 210 ? 5.145 -19.016 -9.602 1 98.25 210 ALA B CA 1
ATOM 3357 C C . ALA B 1 210 ? 5.152 -17.766 -10.484 1 98.25 210 ALA B C 1
ATOM 3359 O O . ALA B 1 210 ? 6.043 -16.922 -10.359 1 98.25 210 ALA B O 1
ATOM 3360 N N . ILE B 1 211 ? 4.207 -17.719 -11.414 1 98.31 211 ILE B N 1
ATOM 3361 C CA . ILE B 1 211 ? 4.066 -16.562 -12.289 1 98.31 211 ILE B CA 1
ATOM 3362 C C . ILE B 1 211 ? 2.684 -15.938 -12.094 1 98.31 211 ILE B C 1
ATOM 3364 O O . ILE B 1 211 ? 1.708 -16.641 -11.836 1 98.31 211 ILE B O 1
ATOM 3368 N N . VAL B 1 212 ? 2.605 -14.625 -12.148 1 98.38 212 VAL B N 1
ATOM 3369 C CA . VAL B 1 212 ? 1.353 -13.883 -12.094 1 98.38 212 VAL B CA 1
ATOM 3370 C C . VAL B 1 212 ? 1.016 -13.336 -13.477 1 98.38 212 VAL B C 1
ATOM 3372 O O . VAL B 1 212 ? 1.819 -12.625 -14.086 1 98.38 212 VAL B O 1
ATOM 3375 N N . ILE B 1 213 ? -0.18 -13.633 -13.961 1 97.06 213 ILE B N 1
ATOM 3376 C CA . ILE B 1 213 ? -0.571 -13.25 -15.312 1 97.06 213 ILE B CA 1
ATOM 3377 C C . ILE B 1 213 ? -1.931 -12.555 -15.281 1 97.06 213 ILE B C 1
ATOM 3379 O O . ILE B 1 213 ? -2.895 -13.094 -14.727 1 97.06 213 ILE B O 1
ATOM 3383 N N . GLY B 1 214 ? -1.977 -11.406 -15.898 1 96 214 GLY 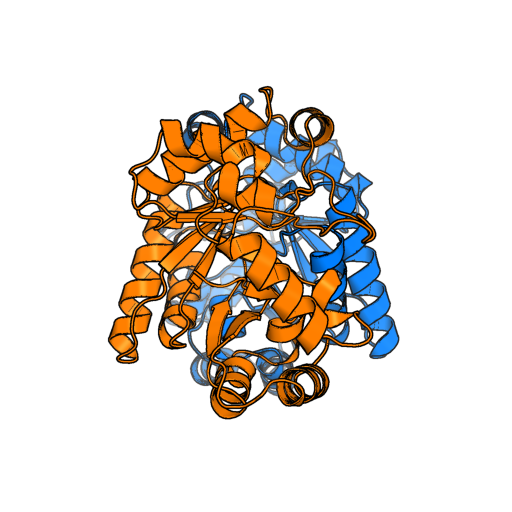B N 1
ATOM 3384 C CA . GLY B 1 214 ? -3.213 -10.641 -15.93 1 96 214 GLY B CA 1
ATOM 3385 C C . GLY B 1 214 ? -3.848 -10.578 -17.312 1 96 214 GLY B C 1
ATOM 3386 O O . GLY B 1 214 ? -4.488 -11.539 -17.734 1 96 214 GLY B O 1
ATOM 3387 N N . ARG B 1 215 ? -3.57 -9.586 -18.094 1 94.81 215 ARG B N 1
ATOM 3388 C CA . ARG B 1 215 ? -4.23 -9.164 -19.328 1 94.81 215 ARG B CA 1
ATOM 3389 C C . ARG B 1 215 ? -4.172 -10.266 -20.375 1 94.81 215 ARG B C 1
ATOM 3391 O O . ARG B 1 215 ? -5.145 -10.492 -21.094 1 94.81 215 ARG B O 1
ATOM 3398 N N . PRO B 1 216 ? -3.033 -10.945 -20.438 1 96.06 216 PRO B N 1
ATOM 3399 C CA . PRO B 1 216 ? -3.002 -12.016 -21.438 1 96.06 216 PRO B CA 1
ATOM 3400 C C . PRO B 1 216 ? -4.105 -13.055 -21.234 1 96.06 216 PRO B C 1
ATOM 3402 O O . PRO B 1 216 ? -4.477 -13.758 -22.172 1 96.06 216 PRO B O 1
ATOM 3405 N N . ILE B 1 217 ? -4.645 -13.156 -19.984 1 97.62 217 ILE B N 1
ATOM 3406 C CA . ILE B 1 217 ? -5.73 -14.094 -19.703 1 97.62 217 ILE B CA 1
ATOM 3407 C C . ILE B 1 217 ? -7.059 -13.336 -19.641 1 97.62 217 ILE B C 1
ATOM 3409 O O . ILE B 1 217 ? -8 -13.672 -20.359 1 97.62 217 ILE B O 1
ATOM 3413 N N . THR B 1 218 ? -7.168 -12.234 -18.875 1 97.44 218 THR B N 1
ATOM 3414 C CA . THR B 1 218 ? -8.422 -11.586 -18.531 1 97.44 218 THR B CA 1
ATOM 3415 C C . THR B 1 218 ? -8.992 -10.82 -19.719 1 97.44 218 THR B C 1
ATOM 3417 O O . THR B 1 218 ? -10.195 -10.539 -19.766 1 97.44 218 THR B O 1
ATOM 3420 N N . GLN B 1 219 ? -8.125 -10.477 -20.719 1 95 219 GLN B N 1
ATOM 3421 C CA . GLN B 1 219 ? -8.594 -9.734 -21.891 1 95 219 GLN B CA 1
ATOM 3422 C C . GLN B 1 219 ? -8.594 -10.617 -23.125 1 95 219 GLN B C 1
ATOM 3424 O O . GLN B 1 219 ? -8.844 -10.133 -24.234 1 95 219 GLN B O 1
ATOM 3429 N N . ALA B 1 220 ? -8.328 -11.867 -22.969 1 95.94 220 ALA B N 1
ATOM 3430 C CA . ALA B 1 220 ? -8.359 -12.805 -24.094 1 95.94 220 ALA B CA 1
ATOM 3431 C C . ALA B 1 220 ? -9.789 -13.062 -24.547 1 95.94 220 ALA B C 1
ATOM 3433 O O . ALA B 1 220 ? -10.727 -13.016 -23.75 1 95.94 220 ALA B O 1
ATOM 3434 N N . ASP B 1 221 ? -9.922 -13.43 -25.812 1 95.81 221 ASP B N 1
ATOM 3435 C CA . ASP B 1 221 ? -11.227 -13.82 -26.328 1 95.81 221 ASP B CA 1
ATOM 3436 C C . ASP B 1 221 ? -11.766 -15.055 -25.609 1 95.81 221 ASP B C 1
ATOM 3438 O O . ASP B 1 221 ? -12.969 -15.164 -25.375 1 95.81 221 ASP B O 1
ATOM 3442 N N . ASP B 1 222 ? -10.891 -15.93 -25.344 1 97.69 222 ASP B N 1
ATOM 3443 C CA . ASP B 1 222 ? -11.172 -17.141 -24.578 1 97.69 222 ASP B CA 1
ATOM 3444 C C . ASP B 1 222 ? -10.211 -17.281 -23.406 1 97.69 222 ASP B C 1
ATOM 3446 O O . ASP B 1 222 ? -9.148 -17.891 -23.531 1 97.69 222 ASP B O 1
ATOM 3450 N N . PRO B 1 223 ? -10.641 -16.781 -22.25 1 98.06 223 PRO B N 1
ATOM 3451 C CA . PRO B 1 223 ? -9.758 -16.781 -21.078 1 98.06 223 PRO B CA 1
ATOM 3452 C C . PRO B 1 223 ? -9.336 -18.172 -20.641 1 98.06 223 PRO B C 1
ATOM 3454 O O . PRO B 1 223 ? -8.195 -18.375 -20.203 1 98.06 223 PRO B O 1
ATOM 3457 N N . VAL B 1 224 ? -10.219 -19.141 -20.766 1 98.38 224 VAL B N 1
ATOM 3458 C CA . VAL B 1 224 ? -9.914 -20.5 -20.344 1 98.38 224 VAL B CA 1
ATOM 3459 C C . VAL B 1 224 ? -8.82 -21.094 -21.234 1 98.38 224 VAL B C 1
ATOM 3461 O O . VAL B 1 224 ? -7.844 -21.656 -20.734 1 98.38 224 VAL B O 1
ATOM 3464 N N . ALA B 1 225 ? -8.961 -20.906 -22.547 1 98 225 ALA B N 1
ATOM 3465 C CA . ALA B 1 225 ? -7.961 -21.406 -23.484 1 98 225 ALA B CA 1
ATOM 3466 C C . ALA B 1 225 ? -6.617 -20.719 -23.281 1 98 225 ALA B C 1
ATOM 3468 O O . ALA B 1 225 ? -5.562 -21.359 -23.344 1 98 225 ALA B O 1
ATOM 3469 N N . ALA B 1 226 ? -6.668 -19.438 -23.062 1 97.31 226 ALA B N 1
ATOM 3470 C CA . ALA B 1 226 ? -5.449 -18.672 -22.812 1 97.31 226 ALA B CA 1
ATOM 3471 C C . ALA B 1 226 ? -4.742 -19.172 -21.547 1 97.31 226 ALA B C 1
ATOM 3473 O O . ALA B 1 226 ? -3.527 -19.391 -21.562 1 97.31 226 ALA B O 1
ATOM 3474 N N . TYR B 1 227 ? -5.508 -19.406 -20.516 1 98 227 TYR B N 1
ATOM 3475 C CA . TYR B 1 227 ? -4.957 -19.906 -19.25 1 98 227 TYR B CA 1
ATOM 3476 C C . TYR B 1 227 ? -4.324 -21.281 -19.422 1 98 227 TYR B C 1
ATOM 3478 O O . TYR B 1 227 ? -3.215 -21.516 -18.953 1 98 227 TYR B O 1
ATOM 3486 N N . GLN B 1 228 ? -5.035 -22.109 -20.125 1 97.62 228 GLN B N 1
ATOM 3487 C CA . GLN B 1 228 ? -4.539 -23.469 -20.344 1 97.62 228 GLN B CA 1
ATOM 3488 C C . GLN B 1 228 ? -3.244 -23.453 -21.141 1 97.62 228 GLN B C 1
ATOM 3490 O O . GLN B 1 228 ? -2.338 -24.25 -20.875 1 97.62 228 GLN B O 1
ATOM 3495 N N . SER B 1 229 ? -3.176 -22.594 -22.109 1 96.81 229 SER B N 1
ATOM 3496 C CA . SER B 1 229 ? -1.968 -22.469 -22.906 1 96.81 229 SER B CA 1
ATOM 3497 C C . SER B 1 229 ? -0.787 -22 -22.078 1 96.81 229 SER B C 1
ATOM 3499 O O . SER B 1 229 ? 0.316 -22.547 -22.188 1 96.81 229 SER B O 1
ATOM 3501 N N . ILE B 1 230 ? -1 -21.047 -21.25 1 97.62 230 ILE B N 1
ATOM 3502 C CA . ILE B 1 230 ? 0.033 -20.5 -20.375 1 97.62 230 ILE B CA 1
ATOM 3503 C C . ILE B 1 230 ? 0.463 -21.562 -19.375 1 97.62 230 ILE B C 1
ATOM 3505 O O . ILE B 1 230 ? 1.657 -21.734 -19.109 1 97.62 230 ILE B O 1
ATOM 3509 N N . LYS B 1 231 ? -0.501 -22.234 -18.797 1 97.44 231 LYS B N 1
ATOM 3510 C CA . LYS B 1 231 ? -0.223 -23.297 -17.844 1 97.44 231 LYS B CA 1
ATOM 3511 C C . LYS B 1 231 ? 0.659 -24.375 -18.469 1 97.44 231 LYS B C 1
ATOM 3513 O O . LYS B 1 231 ? 1.605 -24.859 -17.828 1 97.44 231 LYS B O 1
ATOM 3518 N N . LYS B 1 232 ? 0.327 -24.75 -19.672 1 97.06 232 LYS B N 1
ATOM 3519 C CA . LYS B 1 232 ? 1.117 -25.75 -20.375 1 97.06 232 LYS B CA 1
ATOM 3520 C C . LYS B 1 232 ? 2.553 -25.281 -20.594 1 97.06 232 LYS B C 1
ATOM 3522 O O . LYS B 1 232 ? 3.502 -26.016 -20.328 1 97.06 232 LYS B O 1
ATOM 3527 N N . ALA B 1 233 ? 2.701 -24.031 -21.062 1 96.88 233 ALA B N 1
ATOM 3528 C CA . ALA B 1 233 ? 4.031 -23.469 -21.266 1 96.88 233 ALA B CA 1
ATOM 3529 C C . ALA B 1 233 ? 4.816 -23.422 -19.969 1 96.88 233 ALA B C 1
ATOM 3531 O O . ALA B 1 233 ? 6.012 -23.719 -19.938 1 96.88 233 ALA B O 1
ATOM 3532 N N . TRP B 1 234 ? 4.156 -23.078 -18.859 1 97.06 234 TRP B N 1
ATOM 3533 C CA . TRP B 1 234 ? 4.762 -22.984 -17.531 1 97.06 234 TRP B CA 1
ATOM 3534 C C . TRP B 1 234 ? 5.191 -24.359 -17.031 1 97.06 234 TRP B C 1
ATOM 3536 O O . TRP B 1 234 ? 6.34 -24.547 -16.625 1 97.06 234 TRP B O 1
ATOM 3546 N N . GLU B 1 235 ? 4.316 -25.312 -17.188 1 96.38 235 GLU B N 1
ATOM 3547 C CA . GLU B 1 235 ? 4.562 -26.656 -16.641 1 96.38 235 GLU B CA 1
ATOM 3548 C C . GLU B 1 235 ? 5.641 -27.391 -17.422 1 96.38 235 GLU B C 1
ATOM 3550 O O . GLU B 1 235 ? 6.395 -28.188 -16.875 1 96.38 235 GLU B O 1
ATOM 3555 N N . THR B 1 236 ? 5.777 -27.078 -18.734 1 96.06 236 THR B N 1
ATOM 3556 C CA . THR B 1 236 ? 6.746 -27.766 -19.578 1 96.06 236 THR B CA 1
ATOM 3557 C C . THR B 1 236 ? 8.031 -26.953 -19.703 1 96.06 236 THR B C 1
ATOM 3559 O O . THR B 1 236 ? 9.031 -27.453 -20.219 1 96.06 236 THR B O 1
ATOM 3562 N N . ALA B 1 237 ? 7.973 -25.734 -19.266 1 95.56 237 ALA B N 1
ATOM 3563 C CA . ALA B 1 237 ? 9.078 -24.797 -19.391 1 95.56 237 ALA B CA 1
ATOM 3564 C C . ALA B 1 237 ? 9.43 -24.562 -20.859 1 95.56 237 ALA B C 1
ATOM 3566 O O . ALA B 1 237 ? 10.602 -24.391 -21.203 1 95.56 237 ALA B O 1
ATOM 3567 N N . HIS B 1 238 ? 8.398 -24.719 -21.719 1 91.69 238 HIS B N 1
ATOM 3568 C CA . HIS B 1 238 ? 8.562 -24.531 -23.156 1 91.69 238 HIS B CA 1
ATOM 3569 C C . HIS B 1 238 ? 7.457 -23.656 -23.734 1 91.69 238 HIS B C 1
ATOM 3571 O O . HIS B 1 238 ? 6.273 -23.969 -23.562 1 91.69 238 HIS B O 1
ATOM 3577 N N . ASP B 1 239 ? 7.934 -22.531 -24.328 1 89.88 239 ASP B N 1
ATOM 3578 C CA . ASP B 1 239 ? 6.957 -21.594 -24.891 1 89.88 239 ASP B CA 1
ATOM 3579 C C . ASP B 1 239 ? 6.562 -22.016 -26.312 1 89.88 239 ASP B C 1
ATOM 3581 O O . ASP B 1 239 ? 7.379 -22.562 -27.047 1 89.88 239 ASP B O 1
#

Foldseek 3Di:
DFAEEEQQDQELVLSLVLCVLDDQVDEHEYEYEDRHCVNPPLVSLVVNVVSHRYAYEYEHADADAQVVLLQVLLVVLLSQHAEYEHALVNFLSNLLSSQNSNVNSVVVNVHDRHAYAYEQDDLLDAPCCCCVPVVHPDHSLVSSLVSLLRCVVSVHQAYEDALVSLLSNPVRHDLRHAYEYEQEDAPPGDSPSGDRYDHLLVSLVSPHPYYYDYCQQSVDPRNNVSSVVSRVCNVVSHD/DFAEEEQQDQELVLSLVLCVLDDQVDEHEYEYEDRHCVNPPLVSLVVNVVSHRYAYAYEHADADAQVVLLQVLLVVLLSQHAEYEHALVNFLSNLLSSQNSNVNSVVVNVHDRHAYAYEQDDLLDAPCCCCVPVVHPDHSLVSSLVSLLRCVVSVHQAYEDALVSLLSNPVRHDLRHAYEYEQEDAPPGDSPSGDRYDHLLCSLVSPHNYYYDYCQQSVDPRNNVSSVVSRVCNVVSHD

Secondary structure (DSSP, 8-state):
-PPEEE---SSHHHHHHHHHTS-TTS-EEEEE-HHHHHHH-THHHHHHHHHS-EEEEEEEEE-S-HHHHHHHHHHHHTT--SEEEEEGGGHHHHHHHHHHHHHHHHHHTT-PPPEEEEE-S-TT--HHHHHHTT---S-HHHHHHHHHHHHHHTT-SEEE--GGGHHHHHTTS-TT-EEEE--B--TTS--TT-SS-B-HHHHHHHT-SEEEE-HHHHTSSSHHHHHHHHHHHHHHT--/-PPEEE---SSHHHHHHHHHTS-TTS-EEEEE-HHHHHHH-THHHHHHHHHS-EEEEEEEEE-S-HHHHHHHHHHHHTT--SEEEEEGGGHHHHHHHHHHHHHHHHHHTT-PPPEEEEE-S-TT--HHHHHHTT---S-HHHHHHHHHHHHHHTT-SEEE--GGGHHHHHTTS-TT-EEEE--B--TTS--TT-SS-B-HHHHHHHT-SEEEE-HHHHTSSSHHHHHHHHHHHHHHT--

Solvent-accessible surface area (backbone atoms only — not comparable to full-atom values): 23661 Å² total; per-residue (Å²): 111,71,58,24,40,41,52,84,30,78,39,67,68,62,45,53,58,58,54,62,72,49,61,76,86,54,72,43,40,35,27,45,34,49,31,27,39,55,55,56,13,55,61,49,57,58,53,50,51,72,73,37,54,59,47,35,32,41,49,70,37,48,63,51,45,34,70,58,32,16,50,25,26,20,47,55,10,43,68,54,34,53,30,32,35,29,36,37,83,44,37,52,67,20,41,41,28,26,47,53,15,20,48,52,18,0,59,74,56,75,31,62,54,42,42,40,26,24,33,47,52,57,54,61,61,48,63,64,48,36,38,76,65,62,49,26,86,62,58,56,66,55,56,35,30,51,31,45,41,47,26,54,75,23,69,33,47,22,29,35,36,36,37,88,42,31,56,59,37,56,74,64,46,62,91,81,49,36,34,36,18,47,47,50,41,52,90,93,53,80,68,82,82,52,73,52,68,40,34,46,6,54,27,39,70,38,58,38,50,31,42,38,38,36,62,78,28,77,70,37,97,49,38,59,61,40,43,51,52,47,44,49,15,36,76,66,45,48,116,110,69,58,24,39,40,53,84,32,80,39,66,68,62,46,55,57,58,55,63,72,48,61,76,85,54,73,42,39,35,28,45,35,47,30,28,39,55,56,56,14,54,62,48,58,56,54,50,53,71,73,38,53,58,47,37,32,42,49,69,38,47,63,52,44,33,69,59,31,16,49,26,25,21,46,57,10,44,67,54,35,53,30,33,34,29,37,38,83,46,36,52,66,20,41,42,27,27,48,53,14,21,48,51,18,1,57,76,55,74,32,62,53,41,42,41,25,24,32,47,52,58,52,61,58,49,62,63,48,37,39,76,64,61,49,26,86,63,59,56,66,55,54,34,31,51,33,45,41,48,26,53,76,22,69,32,47,23,30,35,36,37,39,88,42,30,56,59,36,56,74,65,45,62,90,82,51,36,35,34,18,45,47,52,40,52,89,94,55,81,68,81,82,52,72,50,68,41,33,46,6,54,28,40,71,37,57,38,51,31,41,38,38,35,61,75,29,78,69,38,97,49,37,60,62,40,44,51,52,47,43,51,14,37,76,67,45,47,116

pLDDT: mean 96.93, std 3.54, range [75.75, 98.94]

InterPro domains:
  IPR001754 Orotidine 5'-phosphate decarboxylase domain [PF00215] (3-230)
  IPR001754 Orotidine 5'-phosphate decarboxylase domain [SM00934] (2-230)
  IPR011060 Ribulose-phosphate binding barrel [SSF51366] (3-234)
  IPR013785 Aldolase-type TIM barrel [G3DSA:3.20.20.70] (2-239)
  IPR014732 Orotidine 5'-phosphate decarboxylase [PTHR32119] (3-237)
  IPR014732 Orotidine 5'-phosphate decarboxylase [TIGR01740] (3-231)
  IPR018089 Orotidine 5'-phosphate decarboxylase, active site [PS00156] (56-69)
  IPR047596 Orotidine 5'-phosphate decarboxylase, bacterial [MF_01200_B] (1-235)

Sequence (478 aa):
MTPIIALDFKDQATTLDFLKAFPQTERLFVKIGMELFYAEGPAVIKAIQAAHPVDIFLDLKLHDIPNTVEKAAWQLGRLGVALTTVHAAGGKDMMLAAKRGLLAGAKAAHQPAPKMLAITHLTSTDQAMLENQLSIDMPISQAVQRLAAIAQASDADGVVASALETPLIRSVTKPDFLVVTPGIRPRGTAVGDQKRVVTPGRAKRLGSSAIVIGRPITQADDPVAAYQSIKKAWETAHDMTPIIALDFKDQATTLDFLKAFPQTERLFVKIGMELFYAEGPAVIKAIQAAHPVDIFLDLKLHDIPNTVEKAAWQLGRLGVALTTVHAAGGKDMMLAAKRGLLAGAKAAHQPAPKMLAITHLTSTDQAMLENQLSIDMPISQAVQRLAAIAQASDADGVVASALETPLIRSVTKPDFLVVTPGIRPRGTAVGDQKRVVTPGRAKRLGSSAIVIGRPITQADDPVAAYQSIKKAWETAHD